Protein AF-A0AAD3MFK4-F1 (afdb_monomer_lite)

Sequence (681 aa):
MSQNTVILKETELNNNRMPFECQEAEPSFSSGPKTNPPGQRTYTLITESLTWKDAQTYCRTYYQDLAMIENAKENGEMMSVKSSHVVWIGLYREPWMWSDKSSSSFKNWLGGQPNHYLGQNCVAENSAHYWADVTCDDEHSFWCHGGLGVTSFAYLPTRRYHFIDTSMNFTEAQSYCREKFTDLATIRSMEDISMLNRPAENTAVAWIGLSDDPKSWKTALGHDANSWRWSIMFDYMEFQSFGPGEIMDFYSSSSPVCVFQEQDQDLSDFFPELIESDWQEHRCSQSVGSQSSSSSSSSDDLFTSPPSPPPPPRTYKPCFVCQDKSSGYHYGVSACEGCKGFFRRSVQKNMVYTCHRDRNCIINKITRNRCQYCRLQRCFAVGMSKESVRNDRNRRKGKKEAVKMTIMETYELTAELGLIVEKICRAHRETFPSLCQLGKYTTNSSSDHRIQLDLGLWDKFSELATKCIIKVVEFAKRVPGFTGLTIADQITLLKAACLDILILRICTRYTPDQDTMTFSDGLTLTRTQIHNAGFGPLTDQVFTFAGQLLPLEMDDTESGLLSAICLVSGDRQDLEEPSKVEVLQEPLLEALKIYSRKRRPSMPLMFPKALMKITDLRSISAKGAERVVSLKMEIPGSMPPLIEEMLEDLQNLEKHQKKRSEDSQAEQNASQHTHTSGFLL

Foldseek 3Di:
DDADQDDDDPVCQAPFWFWFKFKAWDDDDDDYWDFDDDDDKDKDWFQWWDQLVVQQVVLVVAFPGFADCQDPVSLVVVLVPFDQAWEFGQWWAPVTAGVVRHDHPDAQADVPPDPCPPNQTGWTAGRNRHIYGDHSLGTGTTMHIGHGGTDDDTDDIDMAMDIGGGIGGQVVNQVVSVVPHPGFAPDDDVSSVVRHDDDPPDNIHYDGQKDFDPPPPDDDPDGDDDTIDGNPPPDDDDDDDDYDDDDDDDDDDDDDDDDDDDDDDDDDDDDDDDDDDDDDDDDDDDDDDDDDDDDDDDDDDDDDDDDDDDDDDDQFDAAQLARHRFPQAAQRGGHHPVLNVLQLVCLVVVDDFDDPDPLCQDHHPPCPVVGSSNSNVSCVVRPRHSVSNDDDPDDDDDDDDDDPDPPLTPLDQPPVLVVQLVLLLVLLCVLAPALVVAPADEDPPQAPAADQADVVLQVVVLVLLLSSLVSLLSSQVSRPCSVVFDPQLNQQLQLQQVQLLVLLRQLSQADVVQCWTAGRNNYIGHLRSVCRNQCPPLSVLSSVLSVLCVVLPDDSSLSSLLSVLSSLALPGPPGPCSVVSVVSNVSSLVSSLSVSCVVCVVCSCSSVSSVVSSVSSSVSLVVVLVSLVVVCVVDPDHRDVSCCSRRNDPVVVVVVVVVVVVVVVVVVVVVVVVVVPPPDD

InterPro domains:
  IPR000536 Nuclear hormone receptor, ligand-binding domain [PF00104] (459-632)
  IPR000536 Nuclear hormone receptor, ligand-binding domain [PS51843] (416-650)
  IPR000536 Nuclear hormone receptor, ligand-binding domain [SM00430] (463-621)
  IPR001304 C-type lectin-like [PF00059] (49-145)
  IPR001304 C-type lectin-like [PF00059] (167-226)
  IPR001304 C-type lectin-like [PS50041] (38-145)
  IPR001304 C-type lectin-like [PS50041] (156-286)
  IPR001304 C-type lectin-like [SM00034] (29-145)
  IPR001304 C-type lectin-like [SM00034] (149-293)
  IPR001628 Zinc finger, nuclear hormone receptor-type [PF00105] (318-386)
  IPR001628 Zinc finger, nuclear hormone receptor-type [PR00047] (319-335)
  IPR001628 Zinc finger, nuclear hormone receptor-type [PR00047] (335-350)
  IPR001628 Zinc finger, nuclear hormone receptor-type [PR00047] (368-376)
  IPR001628 Zinc finger, nuclear hormone receptor-type [PR00047] (376-384)
  IPR001628 Zinc finger, nuclear hormone receptor-type [PS00031] (319-345)
  IPR001628 Zinc finger, nuclear hormone receptor-type [PS51030] (316-391)
  IPR001628 Zinc finger, nuclear hormone receptor-type [SM00399] (316-387)
  IPR001723 Nuclear hormone receptor [PR00398] (380-390)
  IPR001723 Nuclear hormone receptor [PR00398] (464-485)
  IPR001723 Nuclear hormone receptor [PR00398] (485-501)

Structure (mmCIF, N/CA/C/O backbone):
data_AF-A0AAD3MFK4-F1
#
_entry.id   AF-A0AAD3MFK4-F1
#
loop_
_atom_site.group_PDB
_atom_site.id
_atom_site.type_symbol
_atom_site.label_atom_id
_atom_site.label_alt_id
_atom_site.label_comp_id
_atom_site.label_asym_id
_atom_site.label_entity_id
_atom_site.label_seq_id
_atom_site.pdbx_PDB_ins_code
_atom_site.Cartn_x
_atom_site.Cartn_y
_atom_site.Cartn_z
_atom_site.occupancy
_atom_site.B_iso_or_equiv
_atom_site.auth_seq_id
_atom_site.auth_comp_id
_atom_site.auth_asym_id
_atom_site.auth_atom_id
_atom_site.pdbx_PDB_model_num
ATOM 1 N N . MET A 1 1 ? -46.171 2.171 28.520 1.00 23.14 1 MET A N 1
ATOM 2 C CA . MET A 1 1 ? -47.352 1.286 28.369 1.00 23.14 1 MET A CA 1
ATOM 3 C C . MET A 1 1 ? -47.269 0.616 27.010 1.00 23.14 1 MET A C 1
ATOM 5 O O . MET A 1 1 ? -46.597 1.153 26.142 1.00 23.14 1 MET A O 1
ATOM 9 N N . SER A 1 2 ? -47.912 -0.534 26.829 1.00 33.19 2 SER A N 1
ATOM 10 C CA . SER A 1 2 ? -48.018 -1.205 25.530 1.00 33.19 2 SER A CA 1
ATOM 11 C C . SER A 1 2 ? -48.962 -0.451 24.588 1.00 33.19 2 SER A C 1
ATOM 13 O O . SER A 1 2 ? -50.108 -0.201 24.959 1.00 33.19 2 SER A O 1
ATOM 15 N N . GLN A 1 3 ? -48.525 -0.186 23.359 1.00 30.47 3 GLN A N 1
ATOM 16 C CA . GLN A 1 3 ? -49.422 -0.110 22.206 1.00 30.47 3 GLN A CA 1
ATOM 17 C C . GLN A 1 3 ? -48.910 -1.073 21.133 1.00 30.47 3 GLN A C 1
ATOM 19 O O . GLN A 1 3 ? -47.707 -1.191 20.909 1.00 30.47 3 GLN A O 1
ATOM 24 N N . ASN A 1 4 ? -49.831 -1.840 20.557 1.00 35.25 4 ASN A N 1
ATOM 25 C CA . ASN A 1 4 ? -49.504 -3.071 19.847 1.00 35.25 4 ASN A CA 1
ATOM 26 C C . ASN A 1 4 ? -49.146 -2.793 18.382 1.00 35.25 4 ASN A C 1
ATOM 28 O O . ASN A 1 4 ? -49.992 -2.323 17.619 1.00 35.25 4 ASN A O 1
ATOM 32 N N . THR A 1 5 ? -47.946 -3.190 17.961 1.00 31.86 5 THR A N 1
ATOM 33 C CA . THR A 1 5 ? -47.636 -3.414 16.543 1.00 31.86 5 THR A CA 1
ATOM 34 C C . THR A 1 5 ? -47.893 -4.887 16.239 1.00 31.86 5 THR A C 1
ATOM 36 O O . THR A 1 5 ? -47.079 -5.744 16.571 1.00 31.86 5 THR A O 1
ATOM 39 N N . VAL A 1 6 ? -49.051 -5.198 15.652 1.00 38.94 6 VAL A N 1
ATOM 40 C CA . VAL A 1 6 ? -49.402 -6.568 15.244 1.00 38.94 6 VAL A CA 1
ATOM 41 C C . VAL A 1 6 ? -48.981 -6.767 13.792 1.00 38.94 6 VAL A C 1
ATOM 43 O O . VAL A 1 6 ? -49.578 -6.188 12.889 1.00 38.94 6 VAL A O 1
ATOM 46 N N . ILE A 1 7 ? -47.954 -7.587 13.566 1.00 40.22 7 ILE A N 1
ATOM 47 C CA . ILE A 1 7 ? -47.486 -7.948 12.223 1.00 40.22 7 ILE A CA 1
ATOM 48 C C . ILE A 1 7 ? -48.314 -9.144 11.731 1.00 40.22 7 ILE A C 1
ATOM 50 O O . ILE A 1 7 ? -48.227 -10.238 12.290 1.00 40.22 7 ILE A O 1
ATOM 54 N N . LEU A 1 8 ? -49.136 -8.929 10.702 1.00 40.50 8 LEU A N 1
ATOM 55 C CA . LEU A 1 8 ? -49.957 -9.968 10.068 1.00 40.50 8 LEU A CA 1
ATOM 56 C C . LEU A 1 8 ? -49.217 -10.612 8.886 1.00 40.50 8 LEU A C 1
ATOM 58 O O . LEU A 1 8 ? -48.401 -9.970 8.227 1.00 40.50 8 LEU A O 1
ATOM 62 N N . LYS A 1 9 ? -49.513 -11.886 8.598 1.00 37.59 9 LYS A N 1
ATOM 63 C CA . LYS A 1 9 ? -48.903 -12.622 7.476 1.00 37.59 9 LYS A CA 1
ATOM 64 C C . LYS A 1 9 ? -49.547 -12.257 6.136 1.00 37.59 9 LYS A C 1
ATOM 66 O O . LYS A 1 9 ? -50.731 -11.932 6.070 1.00 37.59 9 LYS A O 1
ATOM 71 N N . GLU A 1 10 ? -48.775 -12.382 5.054 1.00 39.81 10 GLU A N 1
ATOM 72 C CA . GLU A 1 10 ? -49.150 -11.923 3.704 1.00 39.81 10 GLU A CA 1
ATOM 73 C C . GLU A 1 10 ? -50.480 -12.504 3.178 1.00 39.81 10 GLU A C 1
ATOM 75 O O . GLU A 1 10 ? -51.207 -11.844 2.438 1.00 39.81 10 GLU A O 1
ATOM 80 N N . THR A 1 11 ? -50.880 -13.691 3.643 1.00 42.28 11 THR A N 1
ATOM 81 C CA . THR A 1 11 ? -52.169 -14.322 3.305 1.00 42.28 11 THR A CA 1
ATOM 82 C C . THR A 1 11 ? -53.414 -13.547 3.761 1.00 42.28 11 THR A C 1
ATOM 84 O O . THR A 1 11 ? -54.504 -13.844 3.280 1.00 42.28 11 THR A O 1
ATOM 87 N N . GLU A 1 12 ? -53.285 -12.560 4.655 1.00 45.75 12 GLU A N 1
ATOM 88 C CA . GLU A 1 12 ? -54.393 -11.708 5.132 1.00 45.75 12 GLU A CA 1
ATOM 89 C C . GLU A 1 12 ? -54.305 -10.249 4.631 1.00 45.75 12 GLU A C 1
ATOM 91 O O . GLU A 1 12 ? -55.251 -9.467 4.766 1.00 45.75 12 GLU A O 1
ATOM 96 N N . LEU A 1 13 ? -53.176 -9.873 4.022 1.00 47.91 13 LEU A N 1
ATOM 97 C CA . LEU A 1 13 ? -52.743 -8.480 3.846 1.00 47.91 13 LEU A CA 1
ATOM 98 C C . LEU A 1 13 ? -53.543 -7.676 2.799 1.00 47.91 13 LEU A C 1
ATOM 100 O O . LEU A 1 13 ? -53.590 -6.450 2.875 1.00 47.91 13 LEU A O 1
ATOM 104 N N . ASN A 1 14 ? -54.217 -8.349 1.859 1.00 48.69 14 ASN A N 1
ATOM 105 C CA . ASN A 1 14 ? -54.972 -7.693 0.778 1.00 48.69 14 ASN A CA 1
ATOM 106 C C . ASN A 1 14 ? -56.435 -7.344 1.121 1.00 48.69 14 ASN A C 1
ATOM 108 O O . ASN A 1 14 ? -57.016 -6.490 0.454 1.00 48.69 14 ASN A O 1
ATOM 112 N N . ASN A 1 15 ? -57.038 -7.975 2.139 1.00 51.22 15 ASN A N 1
ATOM 113 C CA . ASN A 1 15 ? -58.438 -7.719 2.527 1.00 51.22 15 ASN A CA 1
ATOM 114 C C . ASN A 1 15 ? -58.577 -6.860 3.792 1.00 51.22 15 ASN A C 1
ATOM 116 O O . ASN A 1 15 ? -59.598 -6.191 3.960 1.00 51.22 15 ASN A O 1
ATOM 120 N N . ASN A 1 16 ? -57.574 -6.851 4.673 1.00 58.44 16 ASN A N 1
ATOM 121 C CA . ASN A 1 16 ? -57.611 -6.031 5.879 1.00 58.44 16 ASN A CA 1
ATOM 122 C C . ASN A 1 16 ? -57.301 -4.564 5.547 1.00 58.44 16 ASN A C 1
ATOM 124 O O . ASN A 1 16 ? -56.235 -4.236 5.028 1.00 58.44 16 ASN A O 1
ATOM 128 N N . ARG A 1 17 ? -58.241 -3.672 5.878 1.00 75.44 17 ARG A N 1
ATOM 129 C CA . ARG A 1 17 ? -58.050 -2.218 5.851 1.00 75.44 17 ARG A CA 1
ATOM 130 C C . ARG A 1 17 ? -57.868 -1.703 7.278 1.00 75.44 17 ARG A C 1
ATOM 132 O O . ARG A 1 17 ? -58.636 -2.086 8.160 1.00 75.44 17 ARG A O 1
ATOM 139 N N . MET A 1 18 ? -56.864 -0.856 7.496 1.00 72.19 18 MET A N 1
ATOM 140 C CA . MET A 1 18 ? -56.546 -0.245 8.794 1.00 72.19 18 MET A CA 1
ATOM 141 C C . MET A 1 18 ? -55.796 1.095 8.609 1.00 72.19 18 MET A C 1
ATOM 143 O O . MET A 1 18 ? -55.347 1.370 7.492 1.00 72.19 18 MET A O 1
ATOM 147 N N . PRO A 1 19 ? -55.705 1.963 9.639 1.00 77.50 19 PRO A N 1
ATOM 148 C CA . PRO A 1 19 ? -54.880 3.181 9.600 1.00 77.50 19 PRO A CA 1
ATOM 149 C C . PRO A 1 19 ? -53.375 2.884 9.440 1.00 77.50 19 PRO A C 1
ATOM 151 O O . PRO A 1 19 ? -52.966 1.725 9.372 1.00 77.50 19 PRO A O 1
ATOM 154 N N . PHE A 1 20 ? -52.527 3.912 9.332 1.00 80.44 20 PHE A N 1
ATOM 155 C CA . PHE A 1 20 ? -51.097 3.730 9.019 1.00 80.44 20 PHE A CA 1
ATOM 156 C C . PHE A 1 20 ? -50.189 4.890 9.465 1.00 80.44 20 PHE A C 1
ATOM 158 O O . PHE A 1 20 ? -50.671 5.968 9.804 1.00 80.44 20 PHE A O 1
ATOM 165 N N . GLU A 1 21 ? -48.873 4.651 9.482 1.00 80.19 21 GLU A N 1
ATOM 166 C CA . GLU A 1 21 ? -47.834 5.566 9.992 1.00 80.19 21 GLU A CA 1
ATOM 167 C C . GLU A 1 21 ? -46.815 5.946 8.905 1.00 80.19 21 GLU A C 1
ATOM 169 O O . GLU A 1 21 ? -46.182 5.062 8.324 1.00 80.19 21 GLU A O 1
ATOM 174 N N . CYS A 1 22 ? -46.574 7.240 8.679 1.00 80.31 22 CYS A N 1
ATOM 175 C CA . CYS A 1 22 ? -45.560 7.739 7.731 1.00 80.31 22 CYS A CA 1
ATOM 176 C C . CYS A 1 22 ? -44.367 8.418 8.444 1.00 80.31 22 CYS A C 1
ATOM 178 O O . CYS A 1 22 ? -44.513 8.857 9.585 1.00 80.31 22 CYS A O 1
ATOM 180 N N . GLN A 1 23 ? -43.203 8.540 7.780 1.00 80.19 23 GLN A N 1
ATOM 181 C CA . GLN A 1 23 ? -41.971 9.136 8.351 1.00 80.19 23 GLN A CA 1
ATOM 182 C C . GLN A 1 23 ? -41.375 10.328 7.571 1.00 80.19 23 GLN A C 1
ATOM 184 O O . GLN A 1 23 ? -41.456 10.404 6.342 1.00 80.19 23 GLN A O 1
ATOM 189 N N . GLU A 1 24 ? -40.684 11.210 8.294 1.00 70.62 24 GLU A N 1
ATOM 190 C CA . GLU A 1 24 ? -40.036 12.451 7.839 1.00 70.62 24 GLU A CA 1
ATOM 191 C C . GLU A 1 24 ? -38.641 12.621 8.500 1.00 70.62 24 GLU A C 1
ATOM 193 O O . GLU A 1 24 ? -38.388 12.084 9.585 1.00 70.62 24 GLU A O 1
ATOM 198 N N . ALA A 1 25 ? -37.715 13.341 7.848 1.00 52.25 25 ALA A N 1
ATOM 199 C CA . ALA A 1 25 ? -36.315 13.505 8.272 1.00 52.25 25 ALA A CA 1
ATOM 200 C C . ALA A 1 25 ? -35.884 14.988 8.326 1.00 52.25 25 ALA A C 1
ATOM 202 O O . ALA A 1 25 ? -36.194 15.750 7.415 1.00 52.25 25 ALA A O 1
ATOM 203 N N . GLU A 1 26 ? -35.160 15.381 9.384 1.00 51.75 26 GLU A N 1
ATOM 204 C CA . GLU A 1 26 ? -34.994 16.780 9.843 1.00 51.75 26 GLU A CA 1
ATOM 205 C C . GLU A 1 26 ? -33.526 17.106 10.295 1.00 51.75 26 GLU A C 1
ATOM 207 O O . GLU A 1 26 ? -32.680 16.205 10.279 1.00 51.75 26 GLU A O 1
ATOM 212 N N . PRO A 1 27 ? -33.147 18.376 10.614 1.00 43.31 27 PRO A N 1
ATOM 213 C CA . PRO A 1 27 ? -31.819 18.919 10.268 1.00 43.31 27 PRO A CA 1
ATOM 214 C C . PRO A 1 27 ? -30.806 19.129 11.433 1.00 43.31 27 PRO A C 1
ATOM 216 O O . PRO A 1 27 ? -31.009 18.730 12.574 1.00 43.31 27 PRO A O 1
ATOM 219 N N . SER A 1 28 ? -29.656 19.745 11.116 1.00 38.28 28 SER A N 1
ATOM 220 C CA . SER A 1 28 ? -28.358 19.704 11.836 1.00 38.28 28 SER A CA 1
ATOM 221 C C . SER A 1 28 ? -28.022 20.852 12.826 1.00 38.28 28 SER A C 1
ATOM 223 O O . SER A 1 28 ? -28.236 21.996 12.431 1.00 38.28 28 SER A O 1
ATOM 225 N N . PHE A 1 29 ? -27.355 20.577 13.986 1.00 29.02 29 PHE A N 1
ATOM 226 C CA . PHE A 1 29 ? -26.031 21.140 14.458 1.00 29.02 29 PHE A CA 1
ATOM 227 C C . PHE A 1 29 ? -25.648 21.003 15.988 1.00 29.02 29 PHE A C 1
ATOM 229 O O . PHE A 1 29 ? -26.456 21.289 16.864 1.00 29.02 29 PHE A O 1
ATOM 236 N N . SER A 1 30 ? -24.333 20.810 16.284 1.00 32.38 30 SER A N 1
ATOM 237 C CA . SER A 1 30 ? -23.463 21.449 17.349 1.00 32.38 30 SER A CA 1
ATOM 238 C C . SER A 1 30 ? -23.185 20.900 18.807 1.00 32.38 30 SER A C 1
ATOM 240 O O . SER A 1 30 ? -24.092 20.497 19.529 1.00 32.38 30 SER A O 1
ATOM 242 N N . SER A 1 31 ? -21.911 21.066 19.283 1.00 28.61 31 SER A N 1
ATOM 243 C CA . SER A 1 31 ? -21.302 21.069 20.682 1.00 28.61 31 SER A CA 1
ATOM 244 C C . SER A 1 31 ? -20.921 19.737 21.443 1.00 28.61 31 SER A C 1
ATOM 246 O O . SER A 1 31 ? -21.137 18.682 20.887 1.00 28.61 31 SER A O 1
ATOM 248 N N . GLY A 1 32 ? -20.280 19.723 22.649 1.00 35.66 32 GLY A N 1
ATOM 249 C CA . GLY A 1 32 ? -19.799 18.502 23.417 1.00 35.66 32 GLY A CA 1
ATOM 250 C C . GLY A 1 32 ? -19.181 18.808 24.827 1.00 35.66 32 GLY A C 1
ATOM 251 O O . GLY A 1 32 ? -19.167 20.003 25.141 1.00 35.66 32 GLY A O 1
ATOM 252 N N . PRO A 1 33 ? -18.518 17.905 25.634 1.00 46.62 33 PRO A N 1
ATOM 253 C CA . PRO A 1 33 ? -18.545 16.416 25.859 1.00 46.62 33 PRO A CA 1
ATOM 254 C C . PRO A 1 33 ? -18.381 15.950 27.383 1.00 46.62 33 PRO A C 1
ATOM 256 O O . PRO A 1 33 ? -18.456 16.809 28.259 1.00 46.62 33 PRO A O 1
ATOM 259 N N . LYS A 1 34 ? -18.106 14.644 27.731 1.00 30.00 34 LYS A N 1
ATOM 260 C CA . LYS A 1 34 ? -17.263 14.051 28.877 1.00 30.00 34 LYS A CA 1
ATOM 261 C C . LYS A 1 34 ? -17.449 12.506 29.099 1.00 30.00 34 LYS A C 1
ATOM 263 O O . LYS A 1 34 ? -18.469 11.989 28.667 1.00 30.00 34 LYS A O 1
ATOM 268 N N . THR A 1 35 ? -16.556 11.817 29.852 1.00 33.56 35 THR A N 1
ATOM 269 C CA . THR A 1 35 ? -16.518 10.348 30.194 1.00 33.56 35 THR A CA 1
ATOM 270 C C . THR A 1 35 ? -16.673 9.979 31.705 1.00 33.56 35 THR A C 1
ATOM 272 O O . THR A 1 35 ? -16.791 10.869 32.544 1.00 33.56 35 THR A O 1
ATOM 275 N N . ASN A 1 36 ? -16.670 8.669 32.055 1.00 31.77 36 ASN A N 1
ATOM 276 C CA . ASN A 1 36 ? -16.874 8.068 33.405 1.00 31.77 36 ASN A CA 1
ATOM 277 C C . ASN A 1 36 ? -15.717 7.099 33.845 1.00 31.77 36 ASN A C 1
ATOM 279 O O . ASN A 1 36 ? -14.881 6.770 33.003 1.00 31.77 36 ASN A O 1
ATOM 283 N N . PRO A 1 37 ? -15.625 6.656 35.129 1.00 33.31 37 PRO A N 1
ATOM 284 C CA . PRO A 1 37 ? -14.447 5.967 35.712 1.00 33.31 37 PRO A CA 1
ATOM 285 C C . PRO A 1 37 ? -14.361 4.429 35.491 1.00 33.31 37 PRO A C 1
ATOM 287 O O . PRO A 1 37 ? -15.356 3.805 35.125 1.00 33.31 37 PRO A O 1
ATOM 290 N N . PRO A 1 38 ? -13.186 3.793 35.727 1.00 35.69 38 PRO A N 1
ATOM 291 C CA . PRO A 1 38 ? -12.920 2.399 35.348 1.00 35.69 38 PRO A CA 1
ATOM 292 C C . PRO A 1 38 ? -13.369 1.347 36.380 1.00 35.69 38 PRO A C 1
ATOM 294 O O . PRO A 1 38 ? -13.310 1.573 37.586 1.00 35.69 38 PRO A O 1
ATOM 297 N N . GLY A 1 39 ? -13.711 0.147 35.890 1.00 46.56 39 GLY A N 1
ATOM 298 C CA . GLY A 1 39 ? -13.887 -1.069 36.703 1.00 46.56 39 GLY A CA 1
ATOM 299 C C . GLY A 1 39 ? -15.308 -1.638 36.780 1.00 46.56 39 GLY A C 1
ATOM 300 O O . GLY A 1 39 ? -15.474 -2.741 37.289 1.00 46.56 39 GLY A O 1
ATOM 301 N N . GLN A 1 40 ? -16.323 -0.943 36.256 1.00 52.44 40 GLN A N 1
ATOM 302 C CA . GLN A 1 40 ? -17.695 -1.459 36.158 1.00 52.44 40 GLN A CA 1
ATOM 303 C C . GLN A 1 40 ? -18.087 -1.641 34.686 1.00 52.44 40 GLN A C 1
ATOM 305 O O . GLN A 1 40 ? -18.144 -0.668 33.933 1.00 52.44 40 GLN A O 1
ATOM 310 N N . ARG A 1 41 ? -18.363 -2.883 34.267 1.00 65.94 41 ARG A N 1
ATOM 311 C CA . ARG A 1 41 ? -18.962 -3.164 32.954 1.00 65.94 41 ARG A CA 1
ATOM 312 C C . ARG A 1 41 ? -20.423 -2.718 32.974 1.00 65.94 41 ARG A C 1
ATOM 314 O O . ARG A 1 41 ? -21.200 -3.175 33.805 1.00 65.94 41 ARG A O 1
ATOM 321 N N . THR A 1 42 ? -20.806 -1.840 32.053 1.00 69.69 42 THR A N 1
ATOM 322 C CA . THR A 1 42 ? -22.209 -1.470 31.836 1.00 69.69 42 THR A CA 1
ATOM 323 C C . THR A 1 42 ? -22.846 -2.446 30.856 1.00 69.69 42 THR A C 1
ATOM 325 O O . THR A 1 42 ? -22.483 -2.450 29.677 1.00 69.69 42 THR A O 1
ATOM 328 N N . TYR A 1 43 ? -23.781 -3.259 31.339 1.00 72.31 43 TYR A N 1
ATOM 329 C CA . TYR A 1 43 ? -24.549 -4.199 30.527 1.00 72.31 43 TYR A CA 1
ATOM 330 C C . TYR A 1 43 ? -25.781 -3.520 29.920 1.00 72.31 43 TYR A C 1
ATOM 332 O O . TYR A 1 43 ? -26.527 -2.841 30.624 1.00 72.31 43 TYR A O 1
ATOM 340 N N . THR A 1 44 ? -25.992 -3.700 28.616 1.00 76.88 44 THR A N 1
ATOM 341 C CA . THR A 1 44 ? -27.142 -3.165 27.870 1.00 76.88 44 THR A CA 1
ATOM 342 C C . THR A 1 44 ? -27.846 -4.312 27.156 1.00 76.88 44 THR A C 1
ATOM 344 O O . THR A 1 44 ? -27.220 -5.014 26.362 1.00 76.88 44 THR A O 1
ATOM 347 N N . LEU A 1 45 ? -29.132 -4.521 27.448 1.00 72.06 45 LEU A N 1
ATOM 348 C CA . LEU A 1 45 ? -29.935 -5.545 26.785 1.00 72.06 45 LEU A CA 1
ATOM 349 C C . LEU A 1 45 ? -30.387 -5.020 25.426 1.00 72.06 45 LEU A C 1
ATOM 351 O O . LEU A 1 45 ? -31.237 -4.130 25.352 1.00 72.06 45 LEU A O 1
ATOM 355 N N . ILE A 1 46 ? -29.840 -5.590 24.360 1.00 77.06 46 ILE A N 1
ATOM 356 C CA . ILE A 1 46 ? -30.327 -5.375 23.006 1.00 77.06 46 ILE A CA 1
ATOM 357 C C . ILE A 1 46 ? -31.460 -6.370 22.790 1.00 77.06 46 ILE A C 1
ATOM 359 O O . ILE A 1 46 ? -31.280 -7.584 22.848 1.00 77.06 46 ILE A O 1
ATOM 363 N N . THR A 1 47 ? -32.671 -5.850 22.622 1.00 71.56 47 THR A N 1
ATOM 364 C CA . THR A 1 47 ? -33.870 -6.690 22.501 1.00 71.56 47 THR A CA 1
ATOM 365 C C . THR A 1 47 ? -34.084 -7.233 21.087 1.00 71.56 47 THR A C 1
ATOM 367 O O . THR A 1 47 ? -34.925 -8.112 20.912 1.00 71.56 47 THR A O 1
ATOM 370 N N . GLU A 1 48 ? -33.295 -6.782 20.105 1.00 71.69 48 GLU A N 1
ATOM 371 C CA . GLU A 1 48 ? -33.233 -7.372 18.763 1.00 71.69 48 GLU A CA 1
ATOM 372 C C . GLU A 1 48 ? -32.896 -8.866 18.849 1.00 71.69 48 GLU A C 1
ATOM 374 O O . GLU A 1 48 ? -31.898 -9.237 19.457 1.00 71.69 48 GLU A O 1
ATOM 379 N N . SER A 1 49 ? -33.721 -9.725 18.248 1.00 66.25 49 SER A N 1
ATOM 380 C CA . SER A 1 49 ? -33.426 -11.158 18.162 1.00 66.25 49 SER A CA 1
ATOM 381 C C . SER A 1 49 ? -32.475 -11.402 16.994 1.00 66.25 49 SER A C 1
ATOM 383 O O . SER A 1 49 ? -32.855 -11.172 15.850 1.00 66.25 49 SER A O 1
ATOM 385 N N . LEU A 1 50 ? -31.254 -11.855 17.279 1.00 67.94 50 LEU A N 1
ATOM 386 C CA . LEU A 1 50 ? -30.227 -12.178 16.281 1.00 67.94 50 LEU A CA 1
ATOM 387 C C . LEU A 1 50 ? -29.625 -13.561 16.565 1.00 67.94 50 LEU A C 1
ATOM 389 O O . LEU A 1 50 ? -29.713 -14.058 17.692 1.00 67.94 50 LEU A O 1
ATOM 393 N N . THR A 1 51 ? -28.983 -14.172 15.562 1.00 80.75 51 THR A N 1
ATOM 394 C CA . THR A 1 51 ? -28.108 -15.339 15.789 1.00 80.75 51 THR A CA 1
ATOM 395 C C . THR A 1 51 ? -27.003 -14.954 16.774 1.00 80.75 51 THR A C 1
ATOM 397 O O . THR A 1 51 ? -26.626 -13.781 16.857 1.00 80.75 51 THR A O 1
ATOM 400 N N . TRP A 1 52 ? -26.415 -15.910 17.497 1.00 80.50 52 TRP A N 1
ATOM 401 C CA . TRP A 1 52 ? -25.358 -15.596 18.474 1.00 80.50 52 TRP A CA 1
ATOM 402 C C . TRP A 1 52 ? -24.177 -14.827 17.844 1.00 80.50 52 TRP A C 1
ATOM 404 O O . TRP A 1 52 ? -23.565 -13.951 18.457 1.00 80.50 52 TRP A O 1
ATOM 414 N N . LYS A 1 53 ? -23.876 -15.124 16.577 1.00 75.62 53 LYS A N 1
ATOM 415 C CA . LYS A 1 53 ? -22.787 -14.521 15.801 1.00 75.62 53 LYS A CA 1
ATOM 416 C C . LYS A 1 53 ? -23.122 -13.111 15.301 1.00 75.62 53 LYS A C 1
ATOM 418 O O . LYS A 1 53 ? -22.253 -12.234 15.319 1.00 75.62 53 LYS A O 1
ATOM 423 N N . ASP A 1 54 ? -24.361 -12.872 14.883 1.00 69.06 54 ASP A N 1
ATOM 424 C CA . ASP A 1 54 ? -24.802 -11.541 14.457 1.00 69.06 54 ASP A CA 1
ATOM 425 C C . ASP A 1 54 ? -24.994 -10.626 15.676 1.00 69.06 54 ASP A C 1
ATOM 427 O O . ASP A 1 54 ? -24.566 -9.474 15.647 1.00 69.06 54 ASP A O 1
ATOM 431 N N . ALA A 1 55 ? -25.477 -11.172 16.797 1.00 64.94 55 ALA A N 1
ATOM 432 C CA . ALA A 1 55 ? -25.480 -10.533 18.111 1.00 64.94 55 ALA A CA 1
ATOM 433 C C . ALA A 1 55 ? -24.064 -10.122 18.565 1.00 64.94 55 ALA A C 1
ATOM 435 O O . ALA A 1 55 ? -23.844 -8.980 18.977 1.00 64.94 55 ALA A O 1
ATOM 436 N N . GLN A 1 56 ? -23.066 -11.005 18.416 1.00 76.62 56 GLN A N 1
ATOM 437 C CA . GLN A 1 56 ? -21.657 -10.667 18.661 1.00 76.62 56 GLN A CA 1
ATOM 438 C C . GLN A 1 56 ? -21.172 -9.528 17.757 1.00 76.62 56 GLN A C 1
ATOM 440 O O . GLN A 1 56 ? -20.474 -8.619 18.213 1.00 76.62 56 GLN A O 1
ATOM 445 N N . THR A 1 57 ? -21.548 -9.562 16.480 1.00 67.62 57 THR A N 1
ATOM 446 C CA . THR A 1 57 ? -21.154 -8.545 15.501 1.00 67.62 57 THR A CA 1
ATOM 447 C C . THR A 1 57 ? -21.791 -7.191 15.827 1.00 67.62 57 THR A C 1
ATOM 449 O O . THR A 1 57 ? -21.093 -6.178 15.828 1.00 67.62 57 THR A O 1
ATOM 452 N N . TYR A 1 58 ? -23.071 -7.163 16.210 1.00 63.81 58 TYR A N 1
ATOM 453 C CA . TYR A 1 58 ? -23.764 -5.966 16.692 1.00 63.81 58 TYR A CA 1
ATOM 454 C C . TYR A 1 58 ? -23.088 -5.402 17.949 1.00 63.81 58 TYR A C 1
ATOM 456 O O . TYR A 1 58 ? -22.741 -4.219 17.984 1.00 63.81 58 TYR A O 1
ATOM 464 N N . CYS A 1 59 ? -22.827 -6.233 18.967 1.00 69.12 59 CYS A N 1
ATOM 465 C CA . CYS A 1 59 ? -22.173 -5.763 20.189 1.00 69.12 59 CYS A CA 1
ATOM 466 C C . CYS A 1 59 ? -20.775 -5.196 19.929 1.00 69.12 59 CYS A C 1
ATOM 468 O O . CYS A 1 59 ? -20.431 -4.177 20.511 1.00 69.12 59 CYS A O 1
ATOM 470 N N . ARG A 1 60 ? -19.984 -5.785 19.026 1.00 69.94 60 ARG A N 1
ATOM 471 C CA . ARG A 1 60 ? -18.668 -5.237 18.645 1.00 69.94 60 ARG A CA 1
ATOM 472 C C . ARG A 1 60 ? -18.743 -3.992 17.753 1.00 69.94 60 ARG A C 1
ATOM 474 O O . ARG A 1 60 ? -17.747 -3.291 17.618 1.00 69.94 60 ARG A O 1
ATOM 481 N N . THR A 1 61 ? -19.900 -3.715 17.148 1.00 54.34 61 THR A N 1
ATOM 482 C CA . THR A 1 61 ? -20.127 -2.534 16.295 1.00 54.34 61 THR A CA 1
ATOM 483 C C . THR A 1 61 ? -20.586 -1.317 17.103 1.00 54.34 61 THR A C 1
ATOM 485 O O . THR A 1 61 ? -20.190 -0.194 16.794 1.00 54.34 61 THR A O 1
ATOM 488 N N . TYR A 1 62 ? -21.408 -1.524 18.138 1.00 54.47 62 TYR A N 1
ATOM 489 C CA . TYR A 1 62 ? -22.052 -0.440 18.901 1.00 54.47 62 TYR A CA 1
ATOM 490 C C . TYR A 1 62 ? -21.651 -0.368 20.388 1.00 54.47 62 TYR A C 1
ATOM 492 O O . TYR A 1 62 ? -21.894 0.647 21.041 1.00 54.47 62 TYR A O 1
ATOM 500 N N . TYR A 1 63 ? -21.029 -1.424 20.914 1.00 70.56 63 TYR A N 1
ATOM 501 C CA . TYR A 1 63 ? -20.615 -1.605 22.310 1.00 70.56 63 TYR A CA 1
ATOM 502 C C . TYR A 1 63 ? -19.174 -2.168 22.336 1.00 70.56 63 TYR A C 1
ATOM 504 O O . TYR A 1 63 ? -18.390 -1.879 21.433 1.00 70.56 63 TYR A O 1
ATOM 512 N N . GLN A 1 64 ? -18.786 -2.933 23.363 1.00 71.56 64 GLN A N 1
ATOM 513 C CA . GLN A 1 64 ? -17.487 -3.616 23.414 1.00 71.56 64 GLN A CA 1
ATOM 514 C C . GLN A 1 64 ? -17.579 -5.073 22.923 1.00 71.56 64 GLN A C 1
ATOM 516 O O . GLN A 1 64 ? -16.851 -5.451 22.008 1.00 71.56 64 GLN A O 1
ATOM 521 N N . ASP A 1 65 ? -18.457 -5.891 23.516 1.00 73.44 65 ASP A N 1
ATOM 522 C CA . ASP A 1 65 ? -18.725 -7.281 23.100 1.00 73.44 65 ASP A CA 1
ATOM 523 C C . ASP A 1 65 ? -20.039 -7.810 23.719 1.00 73.44 65 ASP A C 1
ATOM 525 O O . ASP A 1 65 ? -20.681 -7.114 24.513 1.00 73.44 65 ASP A O 1
ATOM 529 N N . LEU A 1 66 ? -20.448 -9.038 23.374 1.00 77.38 66 LEU A N 1
ATOM 530 C CA . LEU A 1 66 ? -21.488 -9.786 24.093 1.00 77.38 66 LEU A CA 1
ATOM 531 C C . LEU A 1 66 ? -21.109 -9.975 25.568 1.00 77.38 66 LEU A C 1
ATOM 533 O O . LEU A 1 66 ? -19.955 -10.252 25.886 1.00 77.38 66 LEU A O 1
ATOM 537 N N . ALA A 1 67 ? -22.090 -9.873 26.463 1.00 81.56 67 ALA A N 1
ATOM 538 C CA . ALA A 1 67 ? -21.904 -9.828 27.909 1.00 81.56 67 ALA A CA 1
ATOM 539 C C . ALA A 1 67 ? -21.167 -11.044 28.487 1.00 81.56 67 ALA A C 1
ATOM 541 O O . ALA A 1 67 ? -21.532 -12.196 28.240 1.00 81.56 67 ALA A O 1
ATOM 542 N N . MET A 1 68 ? -20.166 -10.754 29.322 1.00 76.94 68 MET A N 1
ATOM 543 C CA . MET A 1 68 ? -19.291 -11.731 29.967 1.00 76.94 68 MET A CA 1
ATOM 544 C C . MET A 1 68 ? -19.523 -11.708 31.480 1.00 76.94 68 MET A C 1
ATOM 546 O O . MET A 1 68 ? -18.916 -10.923 32.207 1.00 76.94 68 MET A O 1
ATOM 550 N N . ILE A 1 69 ? -20.454 -12.541 31.948 1.00 73.00 69 ILE A N 1
ATOM 551 C CA . ILE A 1 69 ? -20.926 -12.552 33.338 1.00 73.00 69 ILE A CA 1
ATOM 552 C C . ILE A 1 69 ? -19.945 -13.339 34.217 1.00 73.00 69 ILE A C 1
ATOM 554 O O . ILE A 1 69 ? -20.120 -14.531 34.465 1.00 73.00 69 ILE A O 1
ATOM 558 N N . GLU A 1 70 ? -18.890 -12.687 34.697 1.00 67.31 70 GLU A N 1
ATOM 559 C CA . GLU A 1 70 ? -17.794 -13.379 35.395 1.00 67.31 70 GLU A CA 1
ATOM 560 C C . GLU A 1 70 ? -18.033 -13.600 36.899 1.00 67.31 70 GLU A C 1
ATOM 562 O O . GLU A 1 70 ? -17.246 -14.278 37.560 1.00 67.31 70 GLU A O 1
ATOM 567 N N . ASN A 1 71 ? -19.108 -13.050 37.472 1.00 66.88 71 ASN A N 1
ATOM 568 C CA . ASN A 1 71 ? -19.436 -13.225 38.888 1.00 66.88 71 ASN A CA 1
ATOM 569 C C . ASN A 1 71 ? -20.927 -13.009 39.207 1.00 66.88 71 ASN A C 1
ATOM 571 O O . ASN A 1 71 ? -21.681 -12.384 38.462 1.00 66.88 71 ASN A O 1
ATOM 575 N N . ALA A 1 72 ? -21.338 -13.483 40.387 1.00 66.50 72 ALA A N 1
ATOM 576 C CA . ALA A 1 72 ? -22.717 -13.396 40.865 1.00 66.50 72 ALA A CA 1
ATOM 577 C C . ALA A 1 72 ? -23.223 -11.961 41.127 1.00 66.50 72 ALA A C 1
ATOM 579 O O . ALA A 1 72 ? -24.435 -11.757 41.172 1.00 66.50 72 ALA A O 1
ATOM 580 N N . LYS A 1 73 ? -22.334 -10.967 41.294 1.00 69.50 73 LYS A N 1
ATOM 581 C CA . LYS A 1 73 ? -22.725 -9.557 41.462 1.00 69.50 73 LYS A CA 1
ATOM 582 C C . LYS A 1 73 ? -23.159 -8.960 40.124 1.00 69.50 73 LYS A C 1
ATOM 584 O O . LYS A 1 73 ? -24.219 -8.355 40.067 1.00 69.50 73 LYS A O 1
ATOM 589 N N . GLU A 1 74 ? -22.409 -9.205 39.053 1.00 70.12 74 GLU A N 1
ATOM 590 C CA . GLU A 1 74 ? -22.793 -8.818 37.688 1.00 70.12 74 GLU A CA 1
ATOM 591 C C . GLU A 1 74 ? -24.078 -9.528 37.241 1.00 70.12 74 GLU A C 1
ATOM 593 O O . GLU A 1 74 ? -25.002 -8.875 36.762 1.00 70.12 74 GLU A O 1
ATOM 598 N N . ASN A 1 75 ? -24.203 -10.831 37.526 1.00 68.56 75 ASN A N 1
ATOM 599 C CA . ASN A 1 75 ? -25.441 -11.589 37.303 1.00 68.56 75 ASN A CA 1
ATOM 600 C C . ASN A 1 75 ? -26.636 -10.956 38.056 1.00 68.56 75 ASN A C 1
ATOM 602 O O . ASN A 1 75 ? -27.730 -10.840 37.514 1.00 68.56 75 ASN A O 1
ATOM 606 N N . GLY A 1 76 ? -26.425 -10.497 39.297 1.00 66.19 76 GLY A N 1
ATOM 607 C CA . GLY A 1 76 ? -27.433 -9.795 40.102 1.00 66.19 76 GLY A CA 1
ATOM 608 C C . GLY A 1 76 ? -27.738 -8.359 39.649 1.00 66.19 76 GLY A C 1
ATOM 609 O O . GLY A 1 76 ? -28.867 -7.899 39.809 1.00 66.19 76 GLY A O 1
ATOM 610 N N . GLU A 1 77 ? -26.775 -7.654 39.051 1.00 65.88 77 GLU A N 1
ATOM 611 C CA . GLU A 1 77 ? -27.008 -6.359 38.396 1.00 65.88 77 GLU A CA 1
ATOM 612 C C . GLU A 1 77 ? -27.873 -6.545 37.138 1.00 65.88 77 GLU A C 1
ATOM 614 O O . GLU A 1 77 ? -28.824 -5.787 36.939 1.00 65.88 77 GLU A O 1
ATOM 619 N N . MET A 1 78 ? -27.652 -7.614 36.365 1.00 64.00 78 MET A N 1
ATOM 620 C CA . MET A 1 78 ? -28.498 -7.981 35.220 1.00 64.00 78 MET A CA 1
ATOM 621 C C . MET A 1 78 ? -29.914 -8.420 35.639 1.00 64.00 78 MET A C 1
ATOM 623 O O . MET A 1 78 ? -30.875 -7.994 35.005 1.00 64.00 78 MET A O 1
ATOM 627 N N . MET A 1 79 ? -30.085 -9.122 36.772 1.00 57.53 79 MET A N 1
ATOM 628 C CA . MET A 1 79 ? -31.412 -9.450 37.346 1.00 57.53 79 MET A CA 1
ATOM 629 C C . MET A 1 79 ? -32.307 -8.233 37.647 1.00 57.53 79 MET A C 1
ATOM 631 O O . MET A 1 79 ? -33.519 -8.393 37.833 1.00 57.53 79 MET A O 1
ATOM 635 N N . SER A 1 80 ? -31.750 -7.019 37.724 1.00 57.00 80 SER A N 1
ATOM 636 C CA . SER A 1 80 ? -32.554 -5.796 37.866 1.00 57.00 80 SER A CA 1
ATOM 637 C C . SER A 1 80 ? -33.352 -5.457 36.595 1.00 57.00 80 SER A C 1
ATOM 639 O O . SER A 1 80 ? -34.411 -4.830 36.679 1.00 57.00 80 SER A O 1
ATOM 641 N N . VAL A 1 81 ? -32.894 -5.934 35.433 1.00 57.25 81 VAL A N 1
ATOM 642 C CA . VAL A 1 81 ? -33.495 -5.738 34.110 1.00 57.25 81 VAL A CA 1
ATOM 643 C C . VAL A 1 81 ? -34.130 -7.053 33.663 1.00 57.25 81 VAL A C 1
ATOM 645 O O . VAL A 1 81 ? -33.511 -7.894 33.015 1.00 57.25 81 VAL A O 1
ATOM 648 N N . LYS A 1 82 ? -35.397 -7.248 34.030 1.00 53.19 82 LYS A N 1
ATOM 649 C CA . LYS A 1 82 ? -36.112 -8.500 33.755 1.00 53.19 82 LYS A CA 1
ATOM 650 C C . LYS A 1 82 ? -36.370 -8.703 32.262 1.00 53.19 82 LYS A C 1
ATOM 652 O O . LYS A 1 82 ? -37.315 -8.129 31.720 1.00 53.19 82 LYS A O 1
ATOM 657 N N . SER A 1 83 ? -35.602 -9.592 31.635 1.00 56.56 83 SER A N 1
ATOM 658 C CA . SER A 1 83 ? -36.016 -10.208 30.373 1.00 56.56 83 SER A CA 1
ATOM 659 C C . SER A 1 83 ? -37.227 -11.122 30.594 1.00 56.56 83 SER A C 1
ATOM 661 O O . SER A 1 83 ? -37.355 -11.782 31.626 1.00 56.56 83 SER A O 1
ATOM 663 N N . SER A 1 84 ? -38.119 -11.170 29.608 1.00 52.56 84 SER A N 1
ATOM 664 C CA . SER A 1 84 ? -39.250 -12.103 29.532 1.00 52.56 84 SER A CA 1
ATOM 665 C C . SER A 1 84 ? -38.971 -13.328 28.652 1.00 52.56 84 SER A C 1
ATOM 667 O O . SER A 1 84 ? -39.797 -14.236 28.604 1.00 52.56 84 SER A O 1
ATOM 669 N N . HIS A 1 85 ? -37.820 -13.362 27.976 1.00 59.81 85 HIS A N 1
ATOM 670 C CA . HIS A 1 85 ? -37.442 -14.375 26.991 1.00 59.81 85 HIS A CA 1
ATOM 671 C C . HIS A 1 85 ? -36.042 -14.932 27.283 1.00 59.81 85 HIS A C 1
ATOM 673 O O . HIS A 1 85 ? -35.376 -14.508 28.229 1.00 59.81 85 HIS A O 1
ATOM 679 N N . VAL A 1 86 ? -35.615 -15.907 26.481 1.00 70.06 86 VAL A N 1
ATOM 680 C CA . VAL A 1 86 ? -34.238 -16.417 26.478 1.00 70.06 86 VAL A CA 1
ATOM 681 C C . VAL A 1 86 ? -33.329 -15.397 25.771 1.00 70.06 86 VAL A C 1
ATOM 683 O O . VAL A 1 86 ? -33.762 -14.774 24.802 1.00 70.06 86 VAL A O 1
ATOM 686 N N . VAL A 1 87 ? -32.116 -15.172 26.290 1.00 79.88 87 VAL A N 1
ATOM 687 C CA . VAL A 1 87 ? -31.230 -14.058 25.905 1.00 79.88 87 VAL A CA 1
ATOM 688 C C . VAL A 1 87 ? -29.782 -14.519 25.733 1.00 79.88 87 VAL A C 1
ATOM 690 O O . VAL A 1 87 ? -29.203 -15.073 26.666 1.00 79.88 87 VAL A O 1
ATOM 693 N N . TRP A 1 88 ? -29.163 -14.254 24.583 1.00 84.62 88 TRP A N 1
ATOM 694 C CA . TRP A 1 88 ? -27.751 -14.545 24.338 1.00 84.62 88 TRP A CA 1
ATOM 695 C C . TRP A 1 88 ? -26.818 -13.801 25.299 1.00 84.62 88 TRP A C 1
ATOM 697 O O . TRP A 1 88 ? -26.931 -12.590 25.516 1.00 84.62 88 TRP A O 1
ATOM 707 N N . ILE A 1 89 ? -25.831 -14.543 25.801 1.00 80.81 89 ILE A N 1
ATOM 708 C CA . ILE A 1 89 ? -24.647 -14.031 26.495 1.00 80.81 89 ILE A CA 1
ATOM 709 C C . ILE A 1 89 ? -23.395 -14.459 25.719 1.00 80.81 89 ILE A C 1
ATOM 711 O O . ILE A 1 89 ? -23.457 -15.317 24.840 1.00 80.81 89 ILE A O 1
ATOM 715 N N . GLY A 1 90 ? -22.230 -13.895 26.034 1.00 79.75 90 GLY A N 1
ATOM 716 C CA . GLY A 1 90 ? -20.997 -14.147 25.281 1.00 79.75 90 GLY A CA 1
ATOM 717 C C . GLY A 1 90 ? -20.418 -15.561 25.399 1.00 79.75 90 GLY A C 1
ATOM 718 O O . GLY A 1 90 ? -19.330 -15.787 24.886 1.00 79.75 90 GLY A O 1
ATOM 719 N N . LEU A 1 91 ? -21.062 -16.505 26.092 1.00 73.62 91 LEU A N 1
ATOM 720 C CA . LEU A 1 91 ? -20.503 -17.838 26.332 1.00 73.62 91 LEU A CA 1
ATOM 721 C C . LEU A 1 91 ? -20.865 -18.798 25.184 1.00 73.62 91 LEU A C 1
ATOM 723 O O . LEU A 1 91 ? -22.028 -18.907 24.798 1.00 73.62 91 LEU A O 1
ATOM 727 N N . TYR A 1 92 ? -19.876 -19.508 24.641 1.00 72.31 92 TYR A N 1
ATOM 728 C CA . TYR A 1 92 ? -20.056 -20.442 23.526 1.00 72.31 92 TYR A CA 1
ATOM 729 C C . TYR A 1 92 ? -18.974 -21.534 23.488 1.00 72.31 92 TYR A C 1
ATOM 731 O O . TYR A 1 92 ? -17.884 -21.364 24.037 1.00 72.31 92 TYR A O 1
ATOM 739 N N . ARG A 1 93 ? -19.307 -22.619 22.774 1.00 58.72 93 ARG A N 1
ATOM 740 C CA . ARG A 1 93 ? -18.492 -23.764 22.333 1.00 58.72 93 ARG A CA 1
ATOM 741 C C . ARG A 1 93 ? -17.846 -24.594 23.442 1.00 58.72 93 ARG A C 1
ATOM 743 O O . ARG A 1 93 ? -17.350 -24.061 24.419 1.00 58.72 93 ARG A O 1
ATOM 750 N N . GLU A 1 94 ? -17.741 -25.911 23.271 1.00 57.28 94 GLU A N 1
ATOM 751 C CA . GLU A 1 94 ? -16.918 -26.716 24.186 1.00 57.28 94 GLU A CA 1
ATOM 752 C C . GLU A 1 94 ? -15.400 -26.562 23.915 1.00 57.28 94 GLU A C 1
ATOM 754 O O . GLU A 1 94 ? -14.979 -26.640 22.754 1.00 57.28 94 GLU A O 1
ATOM 759 N N . PRO A 1 95 ? -14.551 -26.406 24.955 1.00 61.25 95 PRO A N 1
ATOM 760 C CA . PRO A 1 95 ? -14.899 -26.101 26.347 1.00 61.25 95 PRO A CA 1
ATOM 761 C C . PRO A 1 95 ? -15.328 -24.631 26.507 1.00 61.25 95 PRO A C 1
ATOM 763 O O . PRO A 1 95 ? -14.657 -23.744 25.992 1.00 61.25 95 PRO A O 1
ATOM 766 N N . TRP A 1 96 ? -16.404 -24.385 27.265 1.00 65.00 96 TRP A N 1
ATOM 767 C CA . TRP A 1 96 ? -17.105 -23.089 27.349 1.00 65.00 96 TRP A CA 1
ATOM 768 C C . TRP A 1 96 ? -16.194 -21.858 27.526 1.00 65.00 96 TRP A C 1
ATOM 770 O O . TRP A 1 96 ? -15.652 -21.636 28.615 1.00 65.00 96 TRP A O 1
ATOM 780 N N . MET A 1 97 ? -16.091 -21.047 26.465 1.00 67.50 97 MET A N 1
ATOM 781 C CA . MET A 1 97 ? -15.316 -19.799 26.375 1.00 67.50 97 MET A CA 1
ATOM 782 C C . MET A 1 97 ? -16.235 -18.584 26.225 1.00 67.50 97 MET A C 1
ATOM 784 O O . MET A 1 97 ? -17.321 -18.689 25.657 1.00 67.50 97 MET A O 1
ATOM 788 N N . TRP A 1 98 ? -15.790 -17.423 26.703 1.00 75.06 98 TRP A N 1
ATOM 789 C CA . TRP A 1 98 ? -16.430 -16.137 26.425 1.00 75.06 98 TRP A CA 1
ATOM 790 C C . TRP A 1 98 ? -16.111 -15.636 25.007 1.00 75.06 98 TRP A C 1
ATOM 792 O O . TRP A 1 98 ? -15.219 -16.138 24.319 1.00 75.06 98 TRP A O 1
ATOM 802 N N . SER A 1 99 ? -16.837 -14.608 24.579 1.00 67.06 99 SER A N 1
ATOM 803 C CA . SER A 1 99 ? -16.800 -13.986 23.256 1.00 67.06 99 SER A CA 1
ATOM 804 C C . SER A 1 99 ? -15.411 -13.454 22.891 1.00 67.06 99 SER A C 1
ATOM 806 O O . SER A 1 99 ? -14.979 -13.605 21.742 1.00 67.06 99 SER A O 1
ATOM 808 N N . ASP A 1 100 ? -14.689 -12.915 23.875 1.00 65.25 100 ASP A N 1
ATOM 809 C CA . ASP A 1 100 ? -13.296 -12.455 23.794 1.00 65.25 100 ASP A CA 1
ATOM 810 C C . ASP A 1 100 ? -12.247 -13.593 23.784 1.00 65.25 100 ASP A C 1
ATOM 812 O O . ASP A 1 100 ? -11.063 -13.335 23.558 1.00 65.25 100 ASP A O 1
ATOM 816 N N . LYS A 1 101 ? -12.690 -14.853 23.940 1.00 60.72 101 LYS A N 1
ATOM 817 C CA . LYS A 1 101 ? -11.914 -16.106 24.080 1.00 60.72 101 LYS A CA 1
ATOM 818 C C . LYS A 1 101 ? -11.320 -16.361 25.477 1.00 60.72 101 LYS A C 1
ATOM 820 O O . LYS A 1 101 ? -10.501 -17.270 25.623 1.00 60.72 101 LYS A O 1
ATOM 825 N N . SER A 1 102 ? -11.728 -15.618 26.505 1.00 60.06 102 SER A N 1
ATOM 826 C CA . SER A 1 102 ? -11.410 -15.927 27.908 1.00 60.06 102 SER A CA 1
ATOM 827 C C . SER A 1 102 ? -12.262 -17.093 28.451 1.00 60.06 102 SER A C 1
ATOM 829 O O . SER A 1 102 ? -13.159 -17.602 27.775 1.00 60.06 102 SER A O 1
ATOM 831 N N . SER A 1 103 ? -11.970 -17.577 29.664 1.00 56.75 103 SER A N 1
ATOM 832 C CA . SER A 1 103 ? -12.600 -18.779 30.241 1.00 56.75 103 SER A CA 1
ATOM 833 C C . SER A 1 103 ? -13.211 -18.520 31.622 1.00 56.75 103 SER A C 1
ATOM 835 O O . SER A 1 103 ? -12.487 -18.184 32.560 1.00 56.75 103 SER A O 1
ATOM 837 N N . SER A 1 104 ? -14.521 -18.747 31.776 1.00 58.62 104 SER A N 1
ATOM 838 C CA . SER A 1 104 ? -15.226 -18.484 33.040 1.00 58.62 104 SER A CA 1
ATOM 839 C C . SER A 1 104 ? -15.042 -19.570 34.104 1.00 58.62 104 SER A C 1
ATOM 841 O O . SER A 1 104 ? -15.251 -20.762 33.843 1.00 58.62 104 SER A O 1
ATOM 843 N N . SER A 1 105 ? -14.790 -19.140 35.343 1.00 62.06 105 SER A N 1
ATOM 844 C CA . SER A 1 105 ? -14.951 -19.956 36.555 1.00 62.06 105 SER A CA 1
ATOM 845 C C . SER A 1 105 ? -16.371 -19.889 37.142 1.00 62.06 105 SER A C 1
ATOM 847 O O . SER A 1 105 ? -16.797 -20.836 37.802 1.00 62.06 105 SER A O 1
ATOM 849 N N . PHE A 1 106 ? -17.128 -18.816 36.877 1.00 63.69 106 PHE A N 1
ATOM 850 C CA . PHE A 1 106 ? -18.520 -18.652 37.307 1.00 63.69 106 PHE A CA 1
ATOM 851 C C . PHE A 1 106 ? -19.497 -19.171 36.243 1.00 63.69 106 PHE A C 1
ATOM 853 O O . PHE A 1 106 ? -19.368 -18.847 35.059 1.00 63.69 106 PHE A O 1
ATOM 860 N N . LYS A 1 107 ? -20.467 -19.996 36.658 1.00 72.06 107 LYS A N 1
ATOM 861 C CA . LYS A 1 107 ? -21.475 -20.613 35.781 1.00 72.06 107 LYS A CA 1
ATOM 862 C C . LYS A 1 107 ? -22.813 -20.727 36.510 1.00 72.06 107 LYS A C 1
ATOM 864 O O . LYS A 1 107 ? -22.849 -21.294 37.599 1.00 72.06 107 LYS A O 1
ATOM 869 N N . ASN A 1 108 ? -23.897 -20.226 35.911 1.00 74.94 108 ASN A N 1
ATOM 870 C CA . ASN A 1 108 ? -25.240 -20.225 36.511 1.00 74.94 108 ASN A CA 1
ATOM 871 C C . ASN A 1 108 ? -26.245 -21.079 35.709 1.00 74.94 108 ASN A C 1
ATOM 873 O O . ASN A 1 108 ? -27.321 -20.611 35.350 1.00 74.94 108 ASN A O 1
ATOM 877 N N . TRP A 1 109 ? -25.884 -22.320 35.372 1.00 79.25 109 TRP A N 1
ATOM 878 C CA . TRP A 1 109 ? -26.730 -23.211 34.564 1.00 79.25 109 TRP A CA 1
ATOM 879 C C . TRP A 1 109 ? -28.089 -23.523 35.211 1.00 79.25 109 TRP A C 1
ATOM 881 O O . TRP A 1 109 ? -28.209 -23.658 36.430 1.00 79.25 109 TRP A O 1
ATOM 891 N N . LEU A 1 110 ? -29.106 -23.700 34.369 1.00 80.88 110 LEU A N 1
ATOM 892 C CA . LEU A 1 110 ? -30.407 -24.243 34.745 1.00 80.88 110 LEU A CA 1
ATOM 893 C C . LEU A 1 110 ? -30.282 -25.733 35.114 1.00 80.88 110 LEU A C 1
ATOM 895 O O . LEU A 1 110 ? -29.458 -26.459 34.560 1.00 80.88 110 LEU A O 1
ATOM 899 N N . GLY A 1 111 ? -31.118 -26.214 36.038 1.00 71.44 111 GLY A N 1
ATOM 900 C CA . GLY A 1 111 ? -31.100 -27.615 36.469 1.00 71.44 111 GLY A CA 1
ATOM 901 C C . GLY A 1 111 ? -31.346 -28.588 35.310 1.00 71.44 111 GLY A C 1
ATOM 902 O O . GLY A 1 111 ? -32.455 -28.646 34.787 1.00 71.44 111 GLY A O 1
ATOM 903 N N . GLY A 1 112 ? -30.317 -29.356 34.941 1.00 68.00 112 GLY A N 1
ATOM 904 C CA . GLY A 1 112 ? -30.331 -30.278 33.797 1.00 68.00 112 GLY A CA 1
ATOM 905 C C . GLY A 1 112 ? -29.560 -29.794 32.560 1.00 68.00 112 GLY A C 1
ATOM 906 O O . GLY A 1 112 ? -29.432 -30.573 31.623 1.00 68.00 112 GLY A O 1
ATOM 907 N N . GLN A 1 113 ? -29.023 -28.567 32.576 1.00 73.69 113 GLN A N 1
ATOM 908 C CA . GLN A 1 113 ? -28.184 -27.991 31.516 1.00 73.69 113 GLN A CA 1
ATOM 909 C C . GLN A 1 113 ? -26.694 -27.930 31.926 1.00 73.69 113 GLN A C 1
ATOM 911 O O . GLN A 1 113 ? -26.398 -27.842 33.123 1.00 73.69 113 GLN A O 1
ATOM 916 N N . PRO A 1 114 ? -25.745 -27.919 30.966 1.00 70.50 114 PRO A N 1
ATOM 917 C CA . PRO A 1 114 ? -25.956 -28.071 29.524 1.00 70.50 114 PRO A CA 1
ATOM 918 C C . PRO A 1 114 ? -26.220 -29.530 29.108 1.00 70.50 114 PRO A C 1
ATOM 920 O O . PRO A 1 114 ? -25.685 -30.456 29.725 1.00 70.50 114 PRO A O 1
ATOM 923 N N . ASN A 1 115 ? -27.058 -29.740 28.087 1.00 68.38 115 ASN A N 1
ATOM 924 C CA . ASN A 1 115 ? -27.518 -31.076 27.665 1.00 68.38 115 ASN A CA 1
ATOM 925 C C . ASN A 1 115 ? -26.944 -31.564 26.317 1.00 68.38 115 ASN A C 1
ATOM 927 O O . ASN A 1 115 ? -26.983 -32.766 26.046 1.00 68.38 115 ASN A O 1
ATOM 931 N N . HIS A 1 116 ? -26.369 -30.663 25.520 1.00 66.12 116 HIS A N 1
ATOM 932 C CA . HIS A 1 116 ? -25.686 -30.891 24.243 1.00 66.12 116 HIS A CA 1
ATOM 933 C C . HIS A 1 116 ? -26.556 -31.544 23.149 1.00 66.12 116 HIS A C 1
ATOM 935 O O . HIS A 1 116 ? -26.053 -32.227 22.249 1.00 66.12 116 HIS A O 1
ATOM 941 N N . TYR A 1 117 ? -27.877 -31.356 23.206 1.00 57.22 117 TYR A N 1
ATOM 942 C CA . TYR A 1 117 ? -28.824 -31.969 22.278 1.00 57.22 117 TYR A CA 1
ATOM 943 C C . TYR A 1 117 ? -28.634 -31.435 20.850 1.00 57.22 117 TYR A C 1
ATOM 945 O O . TYR A 1 117 ? -28.592 -30.234 20.614 1.00 57.22 117 TYR A O 1
ATOM 953 N N . LEU A 1 118 ? -28.496 -32.343 19.877 1.00 51.97 118 LEU A N 1
ATOM 954 C CA . LEU A 1 118 ? -28.360 -32.048 18.437 1.00 51.97 118 LEU A CA 1
ATOM 955 C C . LEU A 1 118 ? -27.251 -31.044 18.032 1.00 51.97 118 LEU A C 1
ATOM 957 O O . LEU A 1 118 ? -27.275 -30.540 16.913 1.00 51.97 118 LEU A O 1
ATOM 961 N N . GLY A 1 119 ? -26.237 -30.816 18.874 1.00 58.09 119 GLY A N 1
ATOM 962 C CA . GLY A 1 119 ? -25.098 -29.947 18.540 1.00 58.09 119 GLY A CA 1
ATOM 963 C C . GLY A 1 119 ? -25.254 -28.483 18.960 1.00 58.09 119 GLY A C 1
ATOM 964 O O . GLY A 1 119 ? -24.573 -27.618 18.408 1.00 58.09 119 GLY A O 1
ATOM 965 N N . GLN A 1 120 ? -26.103 -28.207 19.950 1.00 69.75 120 GLN A N 1
ATOM 966 C CA . GLN A 1 120 ? -26.173 -26.916 20.637 1.00 69.75 120 GLN A CA 1
ATOM 967 C C . GLN A 1 120 ? -24.787 -26.491 21.161 1.00 69.75 120 GLN A C 1
ATOM 969 O O . GLN A 1 120 ? -24.055 -27.286 21.749 1.00 69.75 120 GLN A O 1
ATOM 974 N N . ASN A 1 121 ? -24.387 -25.254 20.853 1.00 75.06 121 ASN A N 1
ATOM 975 C CA . ASN A 1 121 ? -23.007 -24.764 21.006 1.00 75.06 121 ASN A CA 1
ATOM 976 C C . ASN A 1 121 ? -22.917 -23.301 21.471 1.00 75.06 121 ASN A C 1
ATOM 978 O O . ASN A 1 121 ? -21.811 -22.805 21.663 1.00 75.06 121 ASN A O 1
ATOM 982 N N . CYS A 1 122 ? -24.032 -22.602 21.668 1.00 81.44 122 CYS A N 1
ATOM 983 C CA . CYS A 1 122 ? -24.051 -21.231 22.177 1.00 81.44 122 CYS A CA 1
ATOM 984 C C . CYS A 1 122 ? -24.916 -21.168 23.439 1.00 81.44 122 CYS A C 1
ATOM 986 O O . CYS A 1 122 ? -25.772 -22.029 23.642 1.00 81.44 122 CYS A O 1
ATOM 988 N N . VAL A 1 123 ? -24.676 -20.190 24.318 1.00 81.81 123 VAL A N 1
ATOM 989 C CA . VAL A 1 123 ? -25.318 -20.135 25.641 1.00 81.81 123 VAL A CA 1
ATOM 990 C C . VAL A 1 123 ? -26.193 -18.904 25.789 1.00 81.81 123 VAL A C 1
ATOM 992 O O . VAL A 1 123 ? -25.755 -17.776 25.558 1.00 81.81 123 VAL A O 1
ATOM 995 N N . ALA A 1 124 ? -27.411 -19.130 26.266 1.00 80.88 124 ALA A N 1
ATOM 996 C CA . ALA A 1 124 ? -28.363 -18.083 26.584 1.00 80.88 124 ALA A CA 1
ATOM 997 C C . ALA A 1 124 ? -28.873 -18.203 28.026 1.00 80.88 124 ALA A C 1
ATOM 999 O O . ALA A 1 124 ? -28.975 -19.300 28.578 1.00 80.88 124 ALA A O 1
ATOM 1000 N N . GLU A 1 125 ? -29.209 -17.073 28.645 1.00 81.12 125 GLU A N 1
ATOM 1001 C CA . GLU A 1 125 ? -29.893 -17.017 29.937 1.00 81.12 125 GLU A CA 1
ATOM 1002 C C . GLU A 1 125 ? -31.417 -16.947 29.769 1.00 81.12 125 GLU A C 1
ATOM 1004 O O . GLU A 1 125 ? -31.919 -16.433 28.776 1.00 81.12 125 GLU A O 1
ATOM 1009 N N . ASN A 1 126 ? -32.175 -17.460 30.737 1.00 76.19 126 ASN A N 1
ATOM 1010 C CA . ASN A 1 126 ? -33.635 -17.339 30.768 1.00 76.19 126 ASN A CA 1
ATOM 1011 C C . ASN A 1 126 ? -34.110 -16.137 31.612 1.00 76.19 126 ASN A C 1
ATOM 1013 O O . ASN A 1 126 ? -33.315 -15.438 32.232 1.00 76.19 126 ASN A O 1
ATOM 1017 N N . SER A 1 127 ? -35.427 -15.940 31.725 1.00 67.31 127 SER A N 1
ATOM 1018 C CA . SER A 1 127 ? -36.057 -14.867 32.524 1.00 67.31 127 SER A CA 1
ATOM 1019 C C . SER A 1 127 ? -35.831 -14.944 34.051 1.00 67.31 127 SER A C 1
ATOM 1021 O O . SER A 1 127 ? -36.392 -14.149 34.805 1.00 67.31 127 SER A O 1
ATOM 1023 N N . ALA A 1 128 ? -35.071 -15.932 34.529 1.00 74.31 128 ALA A N 1
ATOM 1024 C CA . ALA A 1 128 ? -34.579 -16.057 35.902 1.00 74.31 128 ALA A CA 1
ATOM 1025 C C . ALA A 1 128 ? -33.032 -16.049 35.960 1.00 74.31 128 ALA A C 1
ATOM 1027 O O . ALA A 1 128 ? -32.448 -16.404 36.982 1.00 74.31 128 ALA A O 1
ATOM 1028 N N . HIS A 1 129 ? -32.384 -15.634 34.866 1.00 76.44 129 HIS A N 1
ATOM 1029 C CA . HIS A 1 129 ? -30.937 -15.530 34.661 1.00 76.44 129 HIS A CA 1
ATOM 1030 C C . HIS A 1 129 ? -30.173 -16.856 34.830 1.00 76.44 129 HIS A C 1
ATOM 1032 O O . HIS A 1 129 ? -28.969 -16.867 35.090 1.00 76.44 129 HIS A O 1
ATOM 1038 N N . TYR A 1 130 ? -30.863 -17.993 34.663 1.00 77.19 130 TYR A N 1
ATOM 1039 C CA . TYR A 1 130 ? -30.243 -19.319 34.581 1.00 77.19 130 TYR A CA 1
ATOM 1040 C C . TYR A 1 130 ? -29.910 -19.675 33.134 1.00 77.19 130 TYR A C 1
ATOM 1042 O O . TYR A 1 130 ? -30.715 -19.440 32.233 1.00 77.19 130 TYR A O 1
ATOM 1050 N N . TRP A 1 131 ? -28.732 -20.252 32.920 1.00 86.44 131 TRP A N 1
ATOM 1051 C CA . TRP A 1 131 ? -28.152 -20.458 31.595 1.00 86.44 131 TRP A CA 1
ATOM 1052 C C . TRP A 1 131 ? -28.514 -21.826 31.003 1.00 86.44 131 TRP A C 1
ATOM 1054 O O . TRP A 1 131 ? -28.660 -22.814 31.727 1.00 86.44 131 TRP A O 1
ATOM 1064 N N . ALA A 1 132 ? -28.613 -21.894 29.682 1.00 78.94 132 ALA A N 1
ATOM 1065 C CA . ALA A 1 132 ? -28.848 -23.099 28.898 1.00 78.94 132 ALA A CA 1
ATOM 1066 C C . ALA A 1 132 ? -27.983 -23.068 27.633 1.00 78.94 132 ALA A C 1
ATOM 1068 O O . ALA A 1 132 ? -27.761 -22.000 27.064 1.00 78.94 132 ALA A O 1
ATOM 1069 N N . ASP A 1 133 ? -27.515 -24.231 27.189 1.00 74.56 133 ASP A N 1
ATOM 1070 C CA . ASP A 1 133 ? -27.004 -24.401 25.835 1.00 74.56 133 ASP A CA 1
ATOM 1071 C C . ASP A 1 133 ? -28.166 -24.522 24.839 1.00 74.56 133 ASP A C 1
ATOM 1073 O O . ASP A 1 133 ? -29.194 -25.143 25.118 1.00 74.56 133 ASP A O 1
ATOM 1077 N N . VAL A 1 134 ? -28.000 -23.859 23.699 1.00 70.88 134 VAL A N 1
ATOM 1078 C CA . VAL A 1 134 ? -28.969 -23.709 22.604 1.00 70.88 134 VAL A CA 1
ATOM 1079 C C . VAL A 1 134 ? -28.212 -23.586 21.267 1.00 70.88 134 VAL A C 1
ATOM 1081 O O . VAL A 1 134 ? -26.973 -23.623 21.221 1.00 70.88 134 VAL A O 1
ATOM 1084 N N . THR A 1 135 ? -28.931 -23.550 20.146 1.00 77.25 135 THR A N 1
ATOM 1085 C CA . THR A 1 135 ? -28.332 -23.590 18.803 1.00 77.25 135 THR A CA 1
ATOM 1086 C C . THR A 1 135 ? -27.840 -22.190 18.456 1.00 77.25 135 THR A C 1
ATOM 1088 O O . THR A 1 135 ? -28.576 -21.232 18.637 1.00 77.25 135 THR A O 1
ATOM 1091 N N . CYS A 1 136 ? -26.605 -22.029 17.976 1.00 77.31 136 CYS A N 1
ATOM 1092 C CA . CYS A 1 136 ? -26.053 -20.693 17.677 1.00 77.31 136 CYS A CA 1
ATOM 1093 C C . CYS A 1 136 ? -26.877 -19.912 16.635 1.00 77.31 136 CYS A C 1
ATOM 1095 O O . CYS A 1 136 ? -26.891 -18.681 16.638 1.00 77.31 136 CYS A O 1
ATOM 1097 N N . ASP A 1 137 ? -27.552 -20.681 15.789 1.00 77.00 137 ASP A N 1
ATOM 1098 C CA . ASP A 1 137 ? -28.437 -20.328 14.689 1.00 77.00 137 ASP A CA 1
ATOM 1099 C C . ASP A 1 137 ? -29.838 -19.880 15.174 1.00 77.00 137 ASP A C 1
ATOM 1101 O O . ASP A 1 137 ? -30.620 -19.339 14.392 1.00 77.00 137 ASP A O 1
ATOM 1105 N N . ASP A 1 138 ? -30.180 -20.115 16.451 1.00 71.25 138 ASP A N 1
ATOM 1106 C CA . ASP A 1 138 ? -31.422 -19.630 17.064 1.00 71.25 138 ASP A CA 1
ATOM 1107 C C . ASP A 1 138 ? -31.353 -18.097 17.248 1.00 71.25 138 ASP A C 1
ATOM 1109 O O . ASP A 1 138 ? -30.332 -17.533 17.651 1.00 71.25 138 ASP A O 1
ATOM 1113 N N . GLU A 1 139 ? -32.452 -17.386 16.987 1.00 77.25 139 GLU A N 1
ATOM 1114 C CA . GLU A 1 139 ? -32.499 -15.931 17.174 1.00 77.25 139 GLU A CA 1
ATOM 1115 C C . GLU A 1 139 ? -33.004 -15.562 18.573 1.00 77.25 139 GLU A C 1
ATOM 1117 O O . GLU A 1 139 ? -34.178 -15.769 18.904 1.00 77.25 139 GLU A O 1
ATOM 1122 N N . HIS A 1 140 ? -32.149 -14.954 19.394 1.00 75.38 140 HIS A N 1
ATOM 1123 C CA . HIS A 1 140 ? -32.501 -14.471 20.733 1.00 75.38 140 HIS A CA 1
ATOM 1124 C C . HIS A 1 140 ? -32.087 -13.007 20.904 1.00 75.38 140 HIS A C 1
ATOM 1126 O O . HIS A 1 140 ? -31.102 -12.561 20.308 1.00 75.38 140 HIS A O 1
ATOM 1132 N N . SER A 1 141 ? -32.819 -12.265 21.746 1.00 80.38 141 SER A N 1
ATOM 1133 C CA . SER A 1 141 ? -32.335 -10.993 22.302 1.00 80.38 141 SER A CA 1
ATOM 1134 C C . SER A 1 141 ? -30.956 -11.200 22.926 1.00 80.38 141 SER A C 1
ATOM 1136 O O . SER A 1 141 ? -30.637 -12.316 23.327 1.00 80.38 141 SER A O 1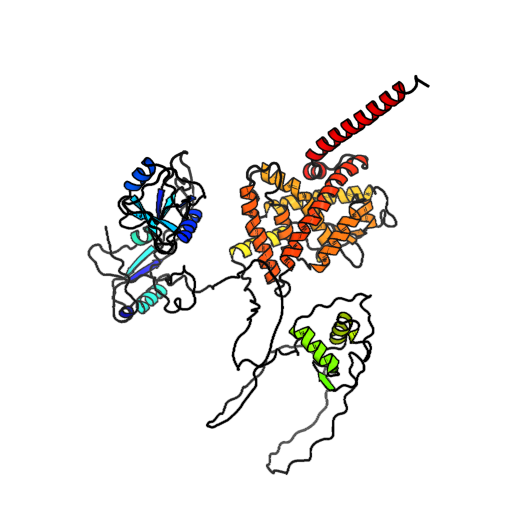
ATOM 1138 N N . PHE A 1 142 ? -30.131 -10.168 23.057 1.00 86.81 142 PHE A N 1
ATOM 1139 C CA . PHE A 1 142 ? -28.744 -10.358 23.472 1.00 86.81 142 PHE A CA 1
ATOM 1140 C C . PHE A 1 142 ? -28.201 -9.227 24.338 1.00 86.81 142 PHE A C 1
ATOM 1142 O O . PHE A 1 142 ? -28.493 -8.048 24.147 1.00 86.81 142 PHE A O 1
ATOM 1149 N N . TRP A 1 143 ? -27.379 -9.585 25.318 1.00 83.19 143 TRP A N 1
ATOM 1150 C CA . TRP A 1 143 ? -26.726 -8.611 26.183 1.00 83.19 143 TRP A CA 1
ATOM 1151 C C . TRP A 1 143 ? -25.386 -8.172 25.598 1.00 83.19 143 TRP A C 1
ATOM 1153 O O . TRP A 1 143 ? -24.507 -9.006 25.404 1.00 83.19 143 TRP A O 1
ATOM 1163 N N . CYS A 1 144 ? -25.179 -6.868 25.420 1.00 82.50 144 CYS A N 1
ATOM 1164 C CA . CYS A 1 144 ? -23.854 -6.293 25.176 1.00 82.50 144 CYS A CA 1
ATOM 1165 C C . CYS A 1 144 ? -23.260 -5.711 26.466 1.00 82.50 144 CYS A C 1
ATOM 1167 O O . CYS A 1 144 ? -23.995 -5.301 27.368 1.00 82.50 144 CYS A O 1
ATOM 1169 N N . HIS A 1 145 ? -21.934 -5.604 26.543 1.00 76.81 145 HIS A N 1
ATOM 1170 C CA . HIS A 1 145 ? -21.241 -4.839 27.580 1.00 76.81 145 HIS A CA 1
ATOM 1171 C C . HIS A 1 145 ? -20.397 -3.708 26.995 1.00 76.81 145 HIS A C 1
ATOM 1173 O O . HIS A 1 145 ? -19.875 -3.824 25.892 1.00 76.81 145 HIS A O 1
ATOM 1179 N N . GLY A 1 146 ? -20.207 -2.654 27.793 1.00 66.06 146 GLY A N 1
ATOM 1180 C CA . GLY A 1 146 ? -19.256 -1.569 27.536 1.00 66.06 146 GLY A CA 1
ATOM 1181 C C . GLY A 1 146 ? -19.714 -0.574 26.467 1.00 66.06 146 GLY A C 1
ATOM 1182 O O . GLY A 1 146 ? -20.135 -0.946 25.382 1.00 66.06 146 GLY A O 1
ATOM 1183 N N . GLY A 1 147 ? -19.602 0.717 26.762 1.00 42.94 147 GLY A N 1
ATOM 1184 C CA . GLY A 1 147 ? -19.868 1.789 25.806 1.00 42.94 147 GLY A CA 1
ATOM 1185 C C . GLY A 1 147 ? -19.018 3.011 26.128 1.00 42.94 147 GLY A C 1
ATOM 1186 O O . GLY A 1 147 ? -18.603 3.205 27.274 1.00 42.94 147 GLY A O 1
ATOM 1187 N N . LEU A 1 148 ? -18.743 3.842 25.121 1.00 36.12 148 LEU A N 1
ATOM 1188 C CA . LEU A 1 148 ? -18.061 5.114 25.341 1.00 36.12 148 LEU A CA 1
ATOM 1189 C C . LEU A 1 148 ? -18.913 5.989 26.265 1.00 36.12 148 LEU A C 1
ATOM 1191 O O . LEU A 1 148 ? -20.074 6.276 25.976 1.00 36.12 148 LEU A O 1
ATOM 1195 N N . GLY A 1 149 ? -18.326 6.454 27.368 1.00 36.88 149 GLY A N 1
ATOM 1196 C CA . GLY A 1 149 ? -18.960 7.466 28.203 1.00 36.88 149 GLY A CA 1
ATOM 1197 C C . GLY A 1 149 ? -19.049 8.779 27.430 1.00 36.88 149 GLY A C 1
ATOM 1198 O O . GLY A 1 149 ? -18.062 9.503 27.362 1.00 36.88 149 GLY A O 1
ATOM 1199 N N . VAL A 1 150 ? -20.210 9.080 26.849 1.00 32.91 150 VAL A N 1
ATOM 1200 C CA . VAL A 1 150 ? -20.476 10.349 26.163 1.00 32.91 150 VAL A CA 1
ATOM 1201 C C . VAL A 1 150 ? -21.557 11.106 26.927 1.00 32.91 150 VAL A C 1
ATOM 1203 O O . VAL A 1 150 ? -22.746 10.979 26.648 1.00 32.91 150 VAL A O 1
ATOM 1206 N N . THR A 1 151 ? -21.162 11.928 27.901 1.00 30.80 151 THR A N 1
ATOM 1207 C CA . THR A 1 151 ? -22.061 12.995 28.358 1.00 30.80 151 THR A CA 1
ATOM 1208 C C . THR A 1 151 ? -22.136 14.084 27.286 1.00 30.80 151 THR A C 1
ATOM 1210 O O . THR A 1 151 ? -21.142 14.370 26.613 1.00 30.80 151 THR A O 1
ATOM 1213 N N . SER A 1 152 ? -23.333 14.654 27.153 1.00 31.17 152 SER A N 1
ATOM 1214 C CA . SER A 1 152 ? -23.804 15.553 26.093 1.00 31.17 152 SER A CA 1
ATOM 1215 C C . SER A 1 152 ? -22.757 16.487 25.469 1.00 31.17 152 SER A C 1
ATOM 1217 O O . SER A 1 152 ? -22.112 17.272 26.163 1.00 31.17 152 SER A O 1
ATOM 1219 N N . PHE A 1 153 ? -22.659 16.487 24.138 1.00 31.66 153 PHE A N 1
ATOM 1220 C CA . PHE A 1 153 ? -23.523 17.300 23.256 1.00 31.66 153 PHE A CA 1
ATOM 1221 C C . PHE A 1 153 ? -23.300 16.861 21.776 1.00 31.66 153 PHE A C 1
ATOM 1223 O 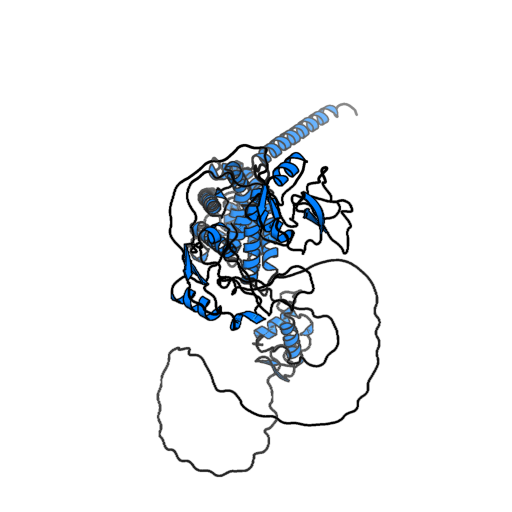O . PHE A 1 153 ? -22.643 15.847 21.556 1.00 31.66 153 PHE A O 1
ATOM 1230 N N . ALA A 1 154 ? -23.866 17.583 20.791 1.00 26.31 154 ALA A N 1
ATOM 1231 C CA . ALA A 1 154 ? -23.908 17.280 19.341 1.00 26.31 154 ALA A CA 1
ATOM 1232 C C . ALA A 1 154 ? -24.774 16.077 18.930 1.00 26.31 154 ALA A C 1
ATOM 1234 O O . ALA A 1 154 ? -24.300 14.980 18.653 1.00 26.31 154 ALA A O 1
ATOM 1235 N N . TYR A 1 155 ? -26.069 16.362 18.801 1.00 34.47 155 TYR A N 1
ATOM 1236 C CA . TYR A 1 155 ? -27.101 15.495 18.238 1.00 34.47 155 TYR A CA 1
ATOM 1237 C C . TYR A 1 155 ? -26.762 14.919 16.849 1.00 34.47 155 TYR A C 1
ATOM 1239 O O . TYR A 1 155 ? -26.348 15.646 15.943 1.00 34.47 155 TYR A O 1
ATOM 1247 N N . LEU A 1 156 ? -27.087 13.636 16.668 1.00 34.53 156 LEU A N 1
ATOM 1248 C CA . LEU A 1 156 ? -27.482 13.045 15.384 1.00 34.53 156 LEU A CA 1
ATOM 1249 C C . LEU A 1 156 ? -29.029 13.004 15.299 1.00 34.53 156 LEU A C 1
ATOM 1251 O O . LEU A 1 156 ? -29.688 13.169 16.329 1.00 34.53 156 LEU A O 1
ATOM 1255 N N . PRO A 1 157 ? -29.627 12.909 14.094 1.00 41.31 157 PRO A N 1
ATOM 1256 C CA . PRO A 1 157 ? -30.962 13.460 13.848 1.00 41.31 157 PRO A CA 1
ATOM 1257 C C . PRO A 1 157 ? -32.113 12.588 14.360 1.00 41.31 157 PRO A C 1
ATOM 1259 O O . PRO A 1 157 ? -32.133 11.374 14.160 1.00 41.31 157 PRO A O 1
ATOM 1262 N N . THR A 1 158 ? -33.125 13.238 14.935 1.00 46.41 158 THR A N 1
ATOM 1263 C CA . THR A 1 158 ? -34.418 12.630 15.264 1.00 46.41 158 THR A CA 1
ATOM 1264 C C . THR A 1 158 ? -35.333 12.587 14.037 1.00 46.41 158 THR A C 1
ATOM 1266 O O . THR A 1 158 ? -35.434 13.550 13.275 1.00 46.41 158 THR A O 1
ATOM 1269 N N . ARG A 1 159 ? -36.013 11.454 13.843 1.00 59.53 159 ARG A N 1
ATOM 1270 C CA . ARG A 1 159 ? -37.028 11.253 12.795 1.00 59.53 159 ARG A CA 1
ATOM 1271 C C . ARG A 1 159 ? -38.394 11.709 13.300 1.00 59.53 159 ARG A C 1
ATOM 1273 O O . ARG A 1 159 ? -38.675 11.571 14.487 1.00 59.53 159 ARG A O 1
ATOM 1280 N N . ARG A 1 160 ? -39.254 12.236 12.427 1.00 71.00 160 ARG A N 1
ATOM 1281 C CA . ARG A 1 160 ? -40.631 12.632 12.780 1.00 71.00 160 ARG A CA 1
ATOM 1282 C C . ARG A 1 160 ? -41.629 11.667 12.138 1.00 71.00 160 ARG A C 1
ATOM 1284 O O . ARG A 1 160 ? -41.405 11.213 11.019 1.00 71.00 160 ARG A O 1
ATOM 1291 N N . TYR A 1 161 ? -42.712 11.349 12.848 1.00 75.81 161 TYR A N 1
ATOM 1292 C CA . TYR A 1 161 ? -43.709 10.366 12.417 1.00 75.81 161 TYR A CA 1
ATOM 1293 C C . TYR A 1 161 ? -45.137 10.911 12.491 1.00 75.81 161 TYR A C 1
ATOM 1295 O O . TYR A 1 161 ? -45.439 11.789 13.302 1.00 75.81 161 TYR A O 1
ATOM 1303 N N . HIS A 1 162 ? -46.008 10.383 11.628 1.00 78.50 162 HIS A N 1
ATOM 1304 C CA . HIS A 1 162 ? -47.369 10.874 11.425 1.00 78.50 162 HIS A CA 1
ATOM 1305 C C . HIS A 1 162 ? -48.379 9.726 11.295 1.00 78.50 162 HIS A C 1
ATOM 1307 O O . HIS A 1 162 ? -48.368 9.000 10.297 1.00 78.50 162 HIS A O 1
ATOM 1313 N N . PHE A 1 163 ? -49.291 9.633 12.268 1.00 81.44 163 PHE A N 1
ATOM 1314 C CA . PHE A 1 163 ? -50.417 8.698 12.268 1.00 81.44 163 PHE A CA 1
ATOM 1315 C C . PHE A 1 163 ? -51.560 9.201 11.376 1.00 81.44 163 PHE A C 1
ATOM 1317 O O . PHE A 1 163 ? -51.998 10.349 11.496 1.00 81.44 163 PHE A O 1
ATOM 1324 N N . ILE A 1 164 ? -52.063 8.331 10.499 1.00 82.12 164 ILE A N 1
ATOM 1325 C CA . ILE A 1 164 ? -53.118 8.619 9.525 1.00 82.12 164 ILE A CA 1
ATOM 1326 C C . ILE A 1 164 ? -54.327 7.714 9.796 1.00 82.12 164 ILE A C 1
ATOM 1328 O O . ILE A 1 164 ? -54.337 6.535 9.439 1.00 82.12 164 ILE A O 1
ATOM 1332 N N . ASP A 1 165 ? -55.373 8.284 10.404 1.00 79.38 165 ASP A N 1
ATOM 1333 C CA . ASP A 1 165 ? -56.588 7.571 10.833 1.00 79.38 165 ASP A CA 1
ATOM 1334 C C . ASP A 1 165 ? -57.589 7.328 9.676 1.00 79.38 165 ASP A C 1
ATOM 1336 O O . ASP A 1 165 ? -58.759 7.709 9.729 1.00 79.38 165 ASP A O 1
ATOM 1340 N N . THR A 1 166 ? -57.119 6.733 8.571 1.00 81.38 166 THR A N 1
ATOM 1341 C CA . THR A 1 166 ? -57.970 6.319 7.438 1.00 81.38 166 THR A CA 1
ATOM 1342 C C . THR A 1 166 ? -57.648 4.906 6.975 1.00 81.38 166 THR A C 1
ATOM 1344 O O . THR A 1 166 ? -56.492 4.562 6.750 1.00 81.38 166 THR A O 1
ATOM 1347 N N . SER A 1 167 ? -58.691 4.095 6.797 1.00 80.12 167 SER A N 1
ATOM 1348 C CA . SER A 1 167 ? -58.574 2.641 6.667 1.00 80.12 167 SER A CA 1
ATOM 1349 C C . SER A 1 167 ? -58.202 2.173 5.247 1.00 80.12 167 SER A C 1
ATOM 1351 O O . SER A 1 167 ? -59.043 2.129 4.341 1.00 80.12 167 SER A O 1
ATOM 1353 N N . MET A 1 168 ? -56.935 1.797 5.049 1.00 76.62 168 MET A N 1
ATOM 1354 C CA . MET A 1 168 ? -56.357 1.365 3.765 1.00 76.62 168 MET A CA 1
ATOM 1355 C C . MET A 1 168 ? -55.687 -0.013 3.871 1.00 76.62 168 MET A C 1
ATOM 1357 O O . MET A 1 168 ? -55.361 -0.467 4.968 1.00 76.62 168 MET A O 1
ATOM 1361 N N . ASN A 1 169 ? -55.493 -0.706 2.742 1.00 79.38 169 ASN A N 1
ATOM 1362 C CA . ASN A 1 169 ? -54.591 -1.868 2.700 1.00 79.38 169 ASN A CA 1
ATOM 1363 C C . ASN A 1 169 ? -53.124 -1.396 2.636 1.00 79.38 169 ASN A C 1
ATOM 1365 O O . ASN A 1 169 ? -52.852 -0.216 2.410 1.00 79.38 169 ASN A O 1
ATOM 1369 N N . PHE A 1 170 ? -52.174 -2.308 2.845 1.00 74.38 170 PHE A N 1
ATOM 1370 C CA . PHE A 1 170 ? -50.751 -1.971 2.963 1.00 74.38 170 PHE A CA 1
ATOM 1371 C C . PHE A 1 170 ? -50.177 -1.271 1.721 1.00 74.38 170 PHE A C 1
ATOM 1373 O O . PHE A 1 170 ? -49.433 -0.304 1.854 1.00 74.38 170 PHE A O 1
ATOM 1380 N N . THR A 1 171 ? -50.539 -1.707 0.510 1.00 73.00 171 THR A N 1
ATOM 1381 C CA . THR A 1 171 ? -50.015 -1.125 -0.739 1.00 73.00 171 THR A CA 1
ATOM 1382 C C . THR A 1 171 ? -50.586 0.270 -1.014 1.00 73.00 171 THR A C 1
ATOM 1384 O O . THR A 1 171 ? -49.854 1.160 -1.452 1.00 73.00 171 THR A O 1
ATOM 1387 N N . GLU A 1 172 ? -51.867 0.501 -0.709 1.00 79.62 172 GLU A N 1
ATOM 1388 C CA . GLU A 1 172 ? -52.482 1.836 -0.747 1.00 79.62 172 GLU A CA 1
ATOM 1389 C C . GLU A 1 172 ? -51.848 2.770 0.299 1.00 79.62 172 GLU A C 1
ATOM 1391 O O . GLU A 1 172 ? -51.454 3.886 -0.037 1.00 79.62 172 GLU A O 1
ATOM 1396 N N . ALA A 1 173 ? -51.669 2.293 1.537 1.00 76.06 173 ALA A N 1
ATOM 1397 C CA . ALA A 1 173 ? -51.031 3.038 2.624 1.00 76.06 173 ALA A CA 1
ATOM 1398 C C . ALA A 1 173 ? -49.567 3.402 2.312 1.00 76.06 173 ALA A C 1
ATOM 1400 O O . ALA A 1 173 ? -49.154 4.546 2.508 1.00 76.06 173 ALA A O 1
ATOM 1401 N N . GLN A 1 174 ? -48.789 2.462 1.763 1.00 76.44 174 GLN A N 1
ATOM 1402 C CA . GLN A 1 174 ? -47.412 2.704 1.326 1.00 76.44 174 GLN A CA 1
ATOM 1403 C C . GLN A 1 174 ? -47.345 3.756 0.218 1.00 76.44 174 GLN A C 1
ATOM 1405 O O . GLN A 1 174 ? -46.524 4.670 0.283 1.00 76.44 174 GLN A O 1
ATOM 1410 N N . SER A 1 175 ? -48.235 3.659 -0.772 1.00 77.88 175 SER A N 1
ATOM 1411 C CA . SER A 1 175 ? -48.321 4.637 -1.859 1.00 77.88 175 SER A CA 1
ATOM 1412 C C . SER A 1 175 ? -48.655 6.032 -1.319 1.00 77.88 175 SER A C 1
ATOM 1414 O O . SER A 1 175 ? -47.980 6.997 -1.666 1.00 77.88 175 SER A O 1
ATOM 1416 N N . TYR A 1 176 ? -49.617 6.133 -0.396 1.00 82.31 176 TYR A N 1
ATOM 1417 C CA . TYR A 1 176 ? -49.996 7.392 0.250 1.00 82.31 176 TYR A CA 1
ATOM 1418 C C . TYR A 1 176 ? -48.845 8.007 1.065 1.00 82.31 176 TYR A C 1
ATOM 1420 O O . TYR A 1 176 ? -48.597 9.211 0.967 1.00 82.31 176 TYR A O 1
ATOM 1428 N N . CYS A 1 177 ? -48.113 7.207 1.851 1.00 80.50 177 CYS A N 1
ATOM 1429 C CA . CYS A 1 177 ? -46.957 7.714 2.594 1.00 80.50 177 CYS A CA 1
ATOM 1430 C C . CYS A 1 177 ? -45.820 8.174 1.671 1.00 80.50 177 CYS A C 1
ATOM 1432 O O . CYS A 1 177 ? -45.171 9.163 1.990 1.00 80.50 177 CYS A O 1
ATOM 1434 N N . ARG A 1 178 ? -45.595 7.514 0.527 1.00 76.06 178 ARG A N 1
ATOM 1435 C CA . ARG A 1 178 ? -44.577 7.916 -0.465 1.00 76.06 178 ARG A CA 1
ATOM 1436 C C . ARG A 1 178 ? -44.994 9.118 -1.324 1.00 76.06 178 ARG A C 1
ATOM 1438 O O . ARG A 1 178 ? -44.134 9.788 -1.882 1.00 76.06 178 ARG A O 1
ATOM 1445 N N . GLU A 1 179 ? -46.292 9.409 -1.431 1.00 78.12 179 GLU A N 1
ATOM 1446 C CA . GLU A 1 179 ? -46.808 10.599 -2.127 1.00 78.12 179 GLU A CA 1
ATOM 1447 C C . GLU A 1 179 ? -46.711 11.875 -1.265 1.00 78.12 179 GLU A C 1
ATOM 1449 O O . GLU A 1 179 ? -46.611 12.976 -1.806 1.00 78.12 179 GLU A O 1
ATOM 1454 N N . LYS A 1 180 ? -46.752 11.749 0.072 1.00 73.12 180 LYS A N 1
ATOM 1455 C CA . LYS A 1 180 ? -46.879 12.897 1.000 1.00 73.12 180 LYS A CA 1
ATOM 1456 C C . LYS A 1 180 ? -45.790 13.018 2.072 1.00 73.12 180 LYS A C 1
ATOM 1458 O O . LYS A 1 180 ? -45.712 14.059 2.716 1.00 73.12 180 LYS A O 1
ATOM 1463 N N . PHE A 1 181 ? -44.978 11.984 2.265 1.00 79.44 181 PHE A N 1
ATOM 1464 C CA . PHE A 1 181 ? -43.886 11.901 3.241 1.00 79.44 181 PHE A CA 1
ATOM 1465 C C . PHE A 1 181 ? -42.710 11.115 2.616 1.00 79.44 181 PHE A C 1
ATOM 1467 O O . PHE A 1 181 ? -42.625 10.998 1.395 1.00 79.44 181 PHE A O 1
ATOM 1474 N N . THR A 1 182 ? -41.786 10.577 3.421 1.00 75.31 182 THR A N 1
ATOM 1475 C CA . THR A 1 182 ? -40.636 9.806 2.902 1.00 75.31 182 THR A CA 1
ATOM 1476 C C . THR A 1 182 ? -41.037 8.386 2.490 1.00 75.31 182 THR A C 1
ATOM 1478 O O . THR A 1 182 ? -40.747 7.940 1.384 1.00 75.31 182 THR A O 1
ATOM 1481 N N . ASP A 1 183 ? -41.667 7.659 3.415 1.00 79.00 183 ASP A N 1
ATOM 1482 C CA . ASP A 1 183 ? -42.193 6.298 3.259 1.00 79.00 183 ASP A CA 1
ATOM 1483 C C . ASP A 1 183 ? -43.103 5.979 4.465 1.00 79.00 183 ASP A C 1
ATOM 1485 O O . ASP A 1 183 ? -43.253 6.813 5.369 1.00 79.00 183 ASP A O 1
ATOM 1489 N N . LEU A 1 184 ? -43.668 4.770 4.525 1.00 72.38 184 LEU A N 1
ATOM 1490 C CA . LEU A 1 184 ? -44.164 4.188 5.778 1.00 72.38 184 LEU A CA 1
ATOM 1491 C C . LEU A 1 184 ? -43.061 4.177 6.855 1.00 72.38 184 LEU A C 1
ATOM 1493 O O . LEU A 1 184 ? -41.866 4.069 6.559 1.00 72.38 184 LEU A O 1
ATOM 1497 N N . ALA A 1 185 ? -43.468 4.240 8.123 1.00 73.44 185 ALA A N 1
ATOM 1498 C CA . ALA A 1 185 ? -42.563 4.286 9.265 1.00 73.44 185 ALA A CA 1
ATOM 1499 C C . ALA A 1 185 ? -41.546 3.127 9.262 1.00 73.44 185 ALA A C 1
ATOM 1501 O O . ALA A 1 185 ? -41.912 1.953 9.360 1.00 73.44 185 ALA A O 1
ATOM 1502 N N . THR A 1 186 ? -40.258 3.469 9.156 1.00 67.00 186 THR A N 1
ATOM 1503 C CA . THR A 1 186 ? -39.124 2.546 9.288 1.00 67.00 186 THR A CA 1
ATOM 1504 C C . THR A 1 186 ? -38.571 2.674 10.701 1.00 67.00 186 THR A C 1
ATOM 1506 O O . THR A 1 186 ? -37.651 3.455 10.948 1.00 67.00 186 THR A O 1
ATOM 1509 N N . ILE A 1 187 ? -39.166 1.916 11.616 1.00 61.19 187 ILE A N 1
ATOM 1510 C CA . ILE A 1 187 ? -38.842 1.919 13.044 1.00 61.19 187 ILE A CA 1
ATOM 1511 C C . ILE A 1 187 ? -37.505 1.199 13.246 1.00 61.19 187 ILE A C 1
ATOM 1513 O O . ILE A 1 187 ? -37.399 0.008 12.966 1.00 61.19 187 ILE A O 1
ATOM 1517 N N . ARG A 1 188 ? -36.478 1.918 13.705 1.00 54.69 188 ARG A N 1
ATOM 1518 C CA . ARG A 1 188 ? -35.124 1.388 13.939 1.00 54.69 188 ARG A CA 1
ATOM 1519 C C . ARG A 1 188 ? -34.706 1.431 15.405 1.00 54.69 188 ARG A C 1
ATOM 1521 O O . ARG A 1 188 ? -33.758 0.747 15.762 1.00 54.69 188 ARG A O 1
ATOM 1528 N N . SER A 1 189 ? -35.403 2.185 16.251 1.00 49.44 189 SER A N 1
ATOM 1529 C CA . SER A 1 189 ? -35.223 2.124 17.703 1.00 49.44 189 SER A CA 1
ATOM 1530 C C . SER A 1 189 ? -36.529 2.366 18.472 1.00 49.44 189 SER A C 1
ATOM 1532 O O . SER A 1 189 ? -37.579 2.656 17.895 1.00 49.44 189 SER A O 1
ATOM 1534 N N . MET A 1 190 ? -36.478 2.247 19.801 1.00 48.19 190 MET A N 1
ATOM 1535 C CA . MET A 1 190 ? -37.624 2.537 20.673 1.00 48.19 190 MET A CA 1
ATOM 1536 C C . MET A 1 190 ? -37.963 4.036 20.713 1.00 48.19 190 MET A C 1
ATOM 1538 O O . MET A 1 190 ? -39.113 4.395 20.972 1.00 48.19 190 MET A O 1
ATOM 1542 N N . GLU A 1 191 ? -37.004 4.912 20.405 1.00 53.44 191 GLU A N 1
ATOM 1543 C CA . GLU A 1 191 ? -37.225 6.350 20.241 1.00 53.44 191 GLU A CA 1
ATOM 1544 C C . GLU A 1 191 ? -38.161 6.619 19.059 1.00 53.44 191 GLU A C 1
ATOM 1546 O O . GLU A 1 191 ? -39.113 7.381 19.223 1.00 53.44 191 GLU A O 1
ATOM 1551 N N . ASP A 1 192 ? -37.981 5.932 17.922 1.00 51.75 192 ASP A N 1
ATOM 1552 C CA . ASP A 1 192 ? -38.903 6.027 16.780 1.00 51.75 192 ASP A CA 1
ATOM 1553 C C . ASP A 1 192 ? -40.340 5.669 17.197 1.00 51.75 192 ASP A C 1
ATOM 1555 O O . ASP A 1 192 ? -41.278 6.401 16.883 1.00 51.75 192 ASP A O 1
ATOM 1559 N N . ILE A 1 193 ? -40.513 4.591 17.978 1.00 57.41 193 ILE A N 1
ATOM 1560 C CA . ILE A 1 193 ? -41.822 4.179 18.521 1.00 57.41 193 ILE A CA 1
ATOM 1561 C C . ILE A 1 193 ? -42.387 5.248 19.464 1.00 57.41 193 ILE A C 1
ATOM 1563 O O . ILE A 1 193 ? -43.575 5.555 19.406 1.00 57.41 193 ILE A O 1
ATOM 1567 N N . SER A 1 194 ? -41.547 5.851 20.310 1.00 58.41 194 SER A N 1
ATOM 1568 C CA . SER A 1 194 ? -41.956 6.923 21.229 1.00 58.41 194 SER A CA 1
ATOM 1569 C C . SER A 1 194 ? -42.393 8.209 20.516 1.00 58.41 194 SER A C 1
ATOM 1571 O O . SER A 1 194 ? -43.102 9.028 21.101 1.00 58.41 194 SER A O 1
ATOM 1573 N N . MET A 1 195 ? -41.998 8.371 19.250 1.00 59.19 195 MET A N 1
ATOM 1574 C CA . MET A 1 195 ? -42.354 9.500 18.393 1.00 59.19 195 MET A CA 1
ATOM 1575 C C . MET A 1 195 ? -43.568 9.207 17.486 1.00 59.19 195 MET A C 1
ATOM 1577 O O . MET A 1 195 ? -44.039 10.122 16.807 1.00 59.19 195 MET A O 1
ATOM 1581 N N . LEU A 1 196 ? -44.136 7.989 17.521 1.00 64.81 196 LEU A N 1
ATOM 1582 C CA . LEU A 1 196 ? -45.441 7.661 16.922 1.00 64.81 196 LEU A CA 1
ATOM 1583 C C . LEU A 1 196 ? -46.571 8.299 17.751 1.00 64.81 196 L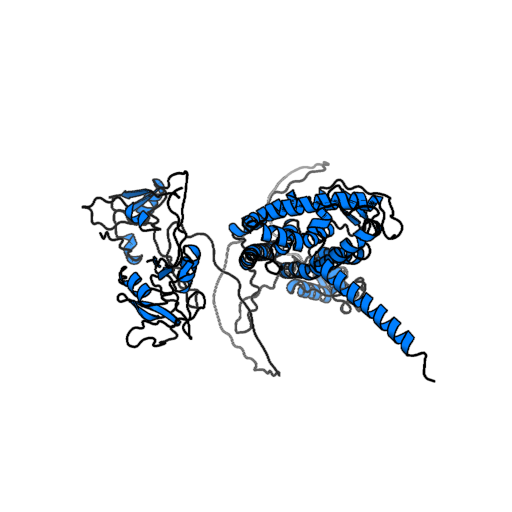EU A C 1
ATOM 1585 O O . LEU A 1 196 ? -47.096 7.715 18.701 1.00 64.81 196 LEU A O 1
ATOM 1589 N N . ASN A 1 197 ? -46.934 9.537 17.417 1.00 59.38 197 ASN A N 1
ATOM 1590 C CA . ASN A 1 197 ? -47.816 10.373 18.234 1.00 59.38 197 ASN A CA 1
ATOM 1591 C C . ASN A 1 197 ? -49.316 10.022 18.075 1.00 59.38 197 ASN A C 1
ATOM 1593 O O . ASN A 1 197 ? -50.087 10.777 17.477 1.00 59.38 197 ASN A O 1
ATOM 1597 N N . ARG A 1 198 ? -49.730 8.854 18.588 1.00 65.44 198 ARG A N 1
ATOM 1598 C CA . ARG A 1 198 ? -51.119 8.357 18.521 1.00 65.44 198 ARG A CA 1
ATOM 1599 C C . ARG A 1 198 ? -52.045 8.983 19.577 1.00 65.44 198 ARG A C 1
ATOM 1601 O O . ARG A 1 198 ? -51.648 9.110 20.737 1.00 65.44 198 ARG A O 1
ATOM 1608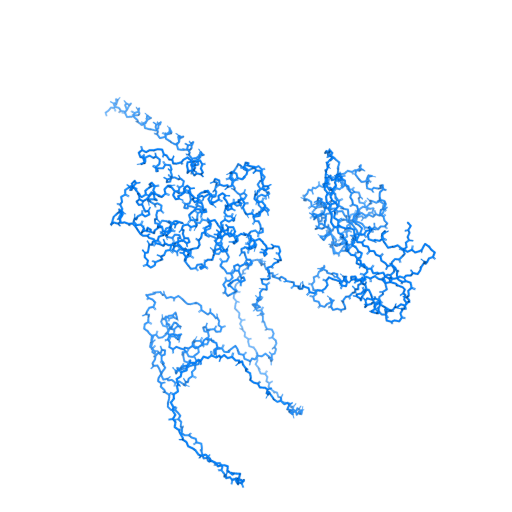 N N . PRO A 1 199 ? -53.319 9.279 19.242 1.00 57.94 199 PRO A N 1
ATOM 1609 C CA . PRO A 1 199 ? -54.339 9.618 20.235 1.00 57.94 199 PRO A CA 1
ATOM 1610 C C . PRO A 1 199 ? -54.568 8.459 21.217 1.00 57.94 199 PRO A C 1
ATOM 1612 O O . PRO A 1 199 ? -54.859 7.341 20.800 1.00 57.94 199 PRO A O 1
ATOM 1615 N N . ALA A 1 200 ? -54.492 8.731 22.523 1.00 52.91 200 ALA A N 1
ATOM 1616 C CA . ALA A 1 200 ? -54.500 7.702 23.574 1.00 52.91 200 ALA A CA 1
ATOM 1617 C C . ALA A 1 200 ? -55.782 6.840 23.651 1.00 52.91 200 ALA A C 1
ATOM 1619 O O . ALA A 1 200 ? -55.759 5.773 24.262 1.00 52.91 200 ALA A O 1
ATOM 1620 N N . GLU A 1 201 ? -56.882 7.288 23.042 1.00 50.84 201 GLU A N 1
ATOM 1621 C CA . GLU A 1 201 ? -58.166 6.573 22.998 1.00 50.84 201 GLU A CA 1
ATOM 1622 C C . GLU A 1 201 ? -58.305 5.645 21.775 1.00 50.84 201 GLU A C 1
ATOM 1624 O O . GLU A 1 201 ? -59.126 4.726 21.799 1.00 50.84 201 GLU A O 1
ATOM 1629 N N . ASN A 1 202 ? -57.501 5.832 20.716 1.00 54.12 202 ASN A N 1
ATOM 1630 C CA . ASN A 1 202 ? -57.548 4.966 19.537 1.00 54.12 202 ASN A CA 1
ATOM 1631 C C . ASN A 1 202 ? -56.637 3.742 19.749 1.00 54.12 202 ASN A C 1
ATOM 1633 O O . ASN A 1 202 ? -55.424 3.858 19.918 1.00 54.12 202 ASN A O 1
ATOM 1637 N N . THR A 1 203 ? -57.245 2.554 19.761 1.00 49.66 203 THR A N 1
ATOM 1638 C CA . THR A 1 203 ? -56.581 1.261 20.016 1.00 49.66 203 THR A CA 1
ATOM 1639 C C . THR A 1 203 ? -56.418 0.405 18.755 1.00 49.66 203 THR A C 1
ATOM 1641 O O . THR A 1 203 ? -56.034 -0.762 18.849 1.00 49.66 203 THR A O 1
ATOM 1644 N N . ALA A 1 204 ? -56.696 0.965 17.573 1.00 56.88 204 ALA A N 1
ATOM 1645 C CA . ALA A 1 204 ? -56.554 0.269 16.300 1.00 56.88 204 ALA A CA 1
ATOM 1646 C C . ALA A 1 204 ? -55.091 -0.094 15.976 1.00 56.88 204 ALA A C 1
ATOM 1648 O O . ALA A 1 204 ? -54.150 0.642 16.279 1.00 56.88 204 ALA A O 1
ATOM 1649 N N . VAL A 1 205 ? -54.912 -1.237 15.308 1.00 63.03 205 VAL A N 1
ATOM 1650 C CA . VAL A 1 205 ? -53.644 -1.613 14.660 1.00 63.03 205 VAL A CA 1
ATOM 1651 C C . VAL A 1 205 ? -53.444 -0.728 13.425 1.00 63.03 205 VAL A C 1
ATOM 1653 O O . VAL A 1 205 ? -54.424 -0.336 12.792 1.00 63.03 205 VAL A O 1
ATOM 1656 N N . ALA A 1 206 ? -52.192 -0.415 13.085 1.00 70.75 206 ALA A N 1
ATOM 1657 C CA . ALA A 1 206 ? -51.851 0.442 11.954 1.00 70.75 206 ALA A CA 1
ATOM 1658 C C . ALA A 1 206 ? -50.616 -0.065 11.189 1.00 70.75 206 ALA A C 1
ATOM 1660 O O . ALA A 1 206 ? -49.708 -0.635 11.800 1.00 70.75 206 ALA A O 1
ATOM 1661 N N . TRP A 1 207 ? -50.566 0.159 9.870 1.00 72.31 207 TRP A N 1
ATOM 1662 C CA . TRP A 1 207 ? -49.451 -0.275 9.016 1.00 72.31 207 TRP A CA 1
ATOM 1663 C C . TRP A 1 207 ? -48.155 0.522 9.245 1.00 72.31 207 TRP A C 1
ATOM 1665 O O . TRP A 1 207 ? -48.180 1.733 9.469 1.00 72.31 207 TRP A O 1
ATOM 1675 N N . ILE A 1 208 ? -47.023 -0.176 9.099 1.00 74.62 208 ILE A N 1
ATOM 1676 C CA . ILE A 1 208 ? -45.640 0.335 9.135 1.00 74.62 208 ILE A CA 1
ATOM 1677 C C . ILE A 1 208 ? -44.823 -0.298 7.992 1.00 74.62 208 ILE A C 1
ATOM 1679 O O . ILE A 1 208 ? -45.284 -1.240 7.355 1.00 74.62 208 ILE A O 1
ATOM 1683 N N . GLY A 1 209 ? -43.605 0.178 7.724 1.00 68.56 209 GLY A N 1
ATOM 1684 C CA . GLY A 1 209 ? -42.853 -0.136 6.498 1.00 68.56 209 GLY A CA 1
ATOM 1685 C C . GLY A 1 209 ? -42.140 -1.496 6.422 1.00 68.56 209 GLY A C 1
ATOM 1686 O O . GLY A 1 209 ? -41.097 -1.558 5.765 1.00 68.56 209 GLY A O 1
ATOM 1687 N N . LEU A 1 210 ? -42.635 -2.546 7.088 1.00 61.09 210 LEU A N 1
ATOM 1688 C CA . LEU A 1 210 ? -41.986 -3.865 7.213 1.00 61.09 210 LEU A CA 1
ATOM 1689 C C . LEU A 1 210 ? -42.761 -4.970 6.467 1.00 61.09 210 LEU A C 1
ATOM 1691 O O . LEU A 1 210 ? -43.978 -5.067 6.602 1.00 61.09 210 LEU A O 1
ATOM 1695 N N . SER A 1 211 ? -42.048 -5.808 5.709 1.00 59.78 211 SER A N 1
ATOM 1696 C CA . SER A 1 211 ? -42.600 -6.862 4.836 1.00 59.78 211 SER A CA 1
ATOM 1697 C C . SER A 1 211 ? -41.630 -8.051 4.678 1.00 59.78 211 SER A C 1
ATOM 1699 O O . SER A 1 211 ? -40.465 -7.945 5.056 1.00 59.78 211 SER A O 1
ATOM 1701 N N . ASP A 1 212 ? -42.095 -9.172 4.121 1.00 49.78 212 ASP A N 1
ATOM 1702 C CA . ASP A 1 212 ? -41.302 -10.390 3.846 1.00 49.78 212 ASP A CA 1
ATOM 1703 C C . ASP A 1 212 ? -40.984 -10.524 2.335 1.00 49.78 212 ASP A C 1
ATOM 1705 O O . ASP A 1 212 ? -41.628 -9.867 1.516 1.00 49.78 212 ASP A O 1
ATOM 1709 N N . ASP A 1 213 ? -40.029 -11.380 1.944 1.00 47.12 213 ASP A N 1
ATOM 1710 C CA . ASP A 1 213 ? -39.816 -11.792 0.540 1.00 47.12 213 ASP A CA 1
ATOM 1711 C C . ASP A 1 213 ? -40.003 -13.312 0.333 1.00 47.12 213 ASP A C 1
ATOM 1713 O O . ASP A 1 213 ? -39.132 -14.109 0.706 1.00 47.12 213 ASP A O 1
ATOM 1717 N N . PRO A 1 214 ? -41.066 -13.736 -0.383 1.00 46.25 214 PRO A N 1
ATOM 1718 C CA . PRO A 1 214 ? -41.358 -15.145 -0.666 1.00 46.25 214 PRO A CA 1
ATOM 1719 C C . PRO A 1 214 ? -40.320 -15.938 -1.487 1.00 46.25 214 PRO A C 1
ATOM 1721 O O . PRO A 1 214 ? -40.575 -17.106 -1.807 1.00 46.25 214 PRO A O 1
ATOM 1724 N N . LYS A 1 215 ? -39.180 -15.358 -1.894 1.00 46.12 215 LYS A N 1
ATOM 1725 C CA . LYS A 1 215 ? -38.156 -16.033 -2.720 1.00 46.12 215 LYS A CA 1
ATOM 1726 C C . LYS A 1 215 ? -36.955 -16.562 -1.937 1.00 46.12 215 LYS A C 1
ATOM 1728 O O . LYS A 1 215 ? -36.318 -17.499 -2.421 1.00 46.12 215 LYS A O 1
ATOM 1733 N N . SER A 1 216 ? -36.682 -16.041 -0.742 1.00 42.75 216 SER A N 1
ATOM 1734 C CA . SER A 1 216 ? -35.449 -16.325 0.018 1.00 42.75 216 SER A CA 1
ATOM 1735 C C . SER A 1 216 ? -35.265 -17.798 0.466 1.00 42.75 216 SER A C 1
ATOM 1737 O O . SER A 1 216 ? -34.168 -18.208 0.829 1.00 42.75 216 SER A O 1
ATOM 1739 N N . TRP A 1 217 ? -36.301 -18.642 0.398 1.00 37.53 217 TRP A N 1
ATOM 1740 C CA . TRP A 1 217 ? -36.334 -19.984 1.013 1.00 37.53 217 TRP A CA 1
ATOM 1741 C C . TRP A 1 217 ? -35.693 -21.154 0.232 1.00 37.53 217 TRP A C 1
ATOM 1743 O O . TRP A 1 217 ? -35.898 -22.308 0.611 1.00 37.53 217 TRP A O 1
ATOM 1753 N N . LYS A 1 218 ? -34.986 -20.925 -0.887 1.00 39.38 218 LYS A N 1
ATOM 175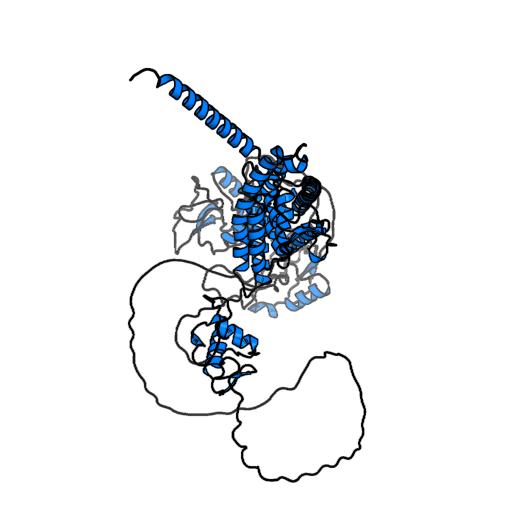4 C CA . LYS A 1 218 ? -34.659 -22.009 -1.853 1.00 39.38 218 LYS A CA 1
ATOM 1755 C C . LYS A 1 218 ? -33.183 -22.356 -2.075 1.00 39.38 218 LYS A C 1
ATOM 1757 O O . LYS A 1 218 ? -32.917 -23.261 -2.867 1.00 39.38 218 LYS A O 1
ATOM 1762 N N . THR A 1 219 ? -32.236 -21.681 -1.427 1.00 41.56 219 THR A N 1
ATOM 1763 C CA . THR A 1 219 ? -30.806 -21.759 -1.807 1.00 41.56 219 THR A CA 1
ATOM 1764 C C . THR A 1 219 ? -29.825 -22.158 -0.702 1.00 41.56 219 THR A C 1
ATOM 1766 O O . THR A 1 219 ? -28.690 -22.502 -1.032 1.00 41.56 219 THR A O 1
ATOM 1769 N N . ALA A 1 220 ? -30.232 -22.200 0.570 1.00 37.72 220 ALA A N 1
ATOM 1770 C CA . ALA A 1 220 ? -29.354 -22.588 1.677 1.00 37.72 220 ALA A CA 1
ATOM 1771 C C . ALA A 1 220 ? -29.437 -24.098 1.998 1.00 37.72 220 ALA A C 1
ATOM 1773 O O . ALA A 1 220 ? -30.466 -24.600 2.445 1.00 37.72 220 ALA A O 1
ATOM 1774 N N . LEU A 1 221 ? -28.328 -24.823 1.801 1.00 38.09 221 LEU A N 1
ATOM 1775 C CA . LEU A 1 221 ? -28.051 -26.118 2.449 1.00 38.09 221 LEU A CA 1
ATOM 1776 C C . LEU A 1 221 ? -26.891 -25.933 3.435 1.00 38.09 221 LEU A C 1
ATOM 1778 O O . LEU A 1 221 ? -25.777 -26.417 3.249 1.00 38.09 221 LEU A O 1
ATOM 1782 N N . GLY A 1 222 ? -27.203 -25.148 4.455 1.00 34.44 222 GLY A N 1
ATOM 1783 C CA . GLY A 1 222 ? -26.378 -24.671 5.555 1.00 34.44 222 GLY A CA 1
ATOM 1784 C C . GLY A 1 222 ? -27.283 -23.780 6.407 1.00 34.44 222 GLY A C 1
ATOM 1785 O O . GLY A 1 222 ? -28.256 -23.240 5.879 1.00 34.44 222 GLY A O 1
ATOM 1786 N N . HIS A 1 223 ? -27.036 -23.702 7.710 1.00 43.97 223 HIS A N 1
ATOM 1787 C CA . HIS A 1 223 ? -27.841 -22.868 8.605 1.00 43.97 223 HIS A CA 1
ATOM 1788 C C . HIS A 1 223 ? -27.443 -21.375 8.474 1.00 43.97 223 HIS A C 1
ATOM 1790 O O . HIS A 1 223 ? -26.488 -21.063 7.761 1.00 43.97 223 HIS A O 1
ATOM 1796 N N . ASP A 1 224 ? -28.199 -20.487 9.131 1.00 46.41 224 ASP A N 1
ATOM 1797 C CA . ASP A 1 224 ? -28.117 -19.008 9.113 1.00 46.41 224 ASP A CA 1
ATOM 1798 C C . ASP A 1 224 ? -28.611 -18.285 7.830 1.00 46.41 224 ASP A C 1
ATOM 1800 O O . ASP A 1 224 ? -27.826 -17.989 6.929 1.00 46.41 224 ASP A O 1
ATOM 1804 N N . ALA A 1 225 ? -29.905 -17.911 7.780 1.00 41.31 225 ALA A N 1
ATOM 1805 C CA . ALA A 1 225 ? -30.429 -16.749 7.024 1.00 41.31 225 ALA A CA 1
ATOM 1806 C C . ALA A 1 225 ? -31.916 -16.451 7.348 1.00 41.31 225 ALA A C 1
ATOM 1808 O O . ALA A 1 225 ? -32.736 -17.367 7.368 1.00 41.31 225 ALA A O 1
ATOM 1809 N N . ASN A 1 226 ? -32.291 -15.171 7.501 1.00 47.28 226 ASN A N 1
ATOM 1810 C CA . ASN A 1 226 ? -33.674 -14.718 7.758 1.00 47.28 226 ASN A CA 1
ATOM 1811 C C . ASN A 1 226 ? -34.171 -13.739 6.657 1.00 47.28 226 ASN A C 1
ATOM 1813 O O . ASN A 1 226 ? -33.355 -13.068 6.015 1.00 47.28 226 ASN A O 1
ATOM 1817 N N . SER A 1 227 ? -35.483 -13.656 6.380 1.00 49.59 227 SER A N 1
ATOM 1818 C CA . SER A 1 227 ? -36.029 -13.096 5.117 1.00 49.59 227 SER A CA 1
ATOM 1819 C C . SER A 1 227 ? -36.580 -11.657 5.143 1.00 49.59 227 SER A C 1
ATOM 1821 O O . SER A 1 227 ? -36.737 -11.074 4.074 1.00 49.59 227 SER A O 1
ATOM 1823 N N . TRP A 1 228 ? -36.807 -11.044 6.312 1.00 49.22 228 TRP A N 1
ATOM 1824 C CA . TRP A 1 228 ? -37.421 -9.705 6.489 1.00 49.22 228 TRP A CA 1
ATOM 1825 C C . TRP A 1 228 ? -36.396 -8.540 6.477 1.00 49.22 228 TRP A C 1
ATOM 1827 O O . TRP A 1 228 ? -35.216 -8.736 6.769 1.00 49.22 228 TRP A O 1
ATOM 1837 N N . ARG A 1 229 ? -36.736 -7.266 6.210 1.00 55.75 229 ARG A N 1
ATOM 1838 C CA . ARG A 1 229 ? -37.416 -6.768 4.989 1.00 55.75 229 ARG A CA 1
ATOM 1839 C C . ARG A 1 229 ? -38.121 -5.409 5.121 1.00 55.75 229 ARG A C 1
ATOM 1841 O O . ARG A 1 229 ? -39.280 -5.261 4.738 1.00 55.75 229 ARG A O 1
ATOM 1848 N N . TRP A 1 230 ? -37.411 -4.381 5.595 1.00 63.00 230 TRP A N 1
ATOM 1849 C CA . TRP A 1 230 ? -37.865 -2.989 5.476 1.00 63.00 230 TRP A CA 1
ATOM 1850 C C . TRP A 1 230 ? -38.014 -2.561 4.007 1.00 63.00 230 TRP A C 1
ATOM 1852 O O . TRP A 1 230 ? -37.108 -2.772 3.201 1.00 63.00 230 TRP A O 1
ATOM 1862 N N . SER A 1 231 ? -39.102 -1.853 3.704 1.00 54.78 231 SER A N 1
ATOM 1863 C CA . SER A 1 231 ? -39.488 -1.304 2.384 1.00 54.78 231 SER A CA 1
ATOM 1864 C C . SER A 1 231 ? -38.484 -0.351 1.703 1.00 54.78 231 SER A C 1
ATOM 1866 O O . SER A 1 231 ? -38.685 0.039 0.551 1.00 54.78 231 SER A O 1
ATOM 1868 N N . ILE A 1 232 ? -37.398 -0.017 2.404 1.00 55.91 232 ILE A N 1
ATOM 1869 C CA . ILE A 1 232 ? -36.296 0.878 2.021 1.00 55.91 232 ILE A CA 1
ATOM 1870 C C . ILE A 1 232 ? -34.941 0.143 1.855 1.00 55.91 232 ILE A C 1
ATOM 1872 O O . ILE A 1 232 ? -33.974 0.745 1.402 1.00 55.91 232 ILE A O 1
ATOM 1876 N N . MET A 1 233 ? -34.824 -1.139 2.236 1.00 43.41 233 MET A N 1
ATOM 1877 C CA . MET A 1 233 ? -33.527 -1.850 2.308 1.00 43.41 233 MET A CA 1
ATOM 1878 C C . MET A 1 233 ? -33.248 -2.862 1.186 1.00 43.41 233 MET A C 1
ATOM 1880 O O . MET A 1 233 ? -32.128 -3.363 1.104 1.00 43.41 233 MET A O 1
ATOM 1884 N N . PHE A 1 234 ? -34.220 -3.180 0.332 1.00 36.12 234 PHE A N 1
ATOM 1885 C CA . PHE A 1 234 ? -34.027 -4.132 -0.766 1.00 36.12 234 PHE A CA 1
ATOM 1886 C C . PHE A 1 234 ? -33.615 -3.403 -2.053 1.00 36.12 234 PHE A C 1
ATOM 1888 O O . PHE A 1 234 ? -34.447 -2.715 -2.630 1.00 36.12 234 PHE A O 1
ATOM 1895 N N . ASP A 1 235 ? -32.362 -3.581 -2.496 1.00 31.25 235 ASP A N 1
ATOM 1896 C CA . ASP A 1 235 ? -31.972 -3.441 -3.920 1.00 31.25 235 ASP A CA 1
ATOM 1897 C C . ASP A 1 235 ? -30.526 -3.900 -4.244 1.00 31.25 235 ASP A C 1
ATOM 1899 O O . ASP A 1 235 ? -30.223 -4.164 -5.406 1.00 31.25 235 ASP A O 1
ATOM 1903 N N . TYR A 1 236 ? -29.611 -4.029 -3.262 1.00 28.55 236 TYR A N 1
ATOM 1904 C CA . TYR A 1 236 ? -28.165 -4.188 -3.541 1.00 28.55 236 TYR A CA 1
ATOM 1905 C C . TYR A 1 236 ? -27.477 -5.477 -3.023 1.00 28.55 236 TYR A C 1
ATOM 1907 O O . TYR A 1 236 ? -26.723 -5.458 -2.057 1.00 28.55 236 TYR A O 1
ATOM 1915 N N . MET A 1 237 ? -27.673 -6.551 -3.801 1.00 28.59 237 MET A N 1
ATOM 1916 C CA . MET A 1 237 ? -26.759 -7.685 -4.091 1.00 28.59 237 MET A CA 1
ATOM 1917 C C . MET A 1 237 ? -26.294 -8.690 -3.008 1.00 28.59 237 MET A C 1
ATOM 1919 O O . MET A 1 237 ? -26.100 -8.392 -1.836 1.00 28.59 237 MET A O 1
ATOM 1923 N N . GLU A 1 238 ? -26.048 -9.921 -3.483 1.00 25.59 238 GLU A N 1
ATOM 1924 C CA . GLU A 1 238 ? -25.629 -11.108 -2.725 1.00 25.59 238 GLU A CA 1
ATOM 1925 C C . GLU A 1 238 ? -24.226 -11.639 -3.111 1.00 25.59 238 GLU A C 1
ATOM 1927 O O . GLU A 1 238 ? -23.857 -11.693 -4.284 1.00 25.59 238 GLU A O 1
ATOM 1932 N N . PHE A 1 239 ? -23.565 -12.206 -2.094 1.00 28.03 239 PHE A N 1
ATOM 1933 C CA . PHE A 1 239 ? -22.630 -13.347 -2.106 1.00 28.03 239 PHE A CA 1
ATOM 1934 C C . PHE A 1 239 ? -21.175 -13.280 -2.616 1.00 28.03 239 PHE A C 1
ATOM 1936 O O . PHE A 1 239 ? -20.758 -12.493 -3.460 1.00 28.03 239 PHE A O 1
ATOM 1943 N N . GLN A 1 240 ? -20.388 -14.184 -2.015 1.00 25.72 240 GLN A N 1
ATOM 1944 C CA . GLN A 1 240 ? -18.927 -14.270 -2.032 1.00 25.72 240 GLN A CA 1
ATOM 1945 C C . GLN A 1 240 ? -18.384 -15.597 -2.616 1.00 25.72 240 GLN A C 1
ATOM 1947 O O . GLN A 1 240 ? -19.094 -16.588 -2.773 1.00 25.72 240 GLN A O 1
ATOM 1952 N N . SER A 1 241 ? -17.070 -15.578 -2.873 1.00 23.88 241 SER A N 1
ATOM 1953 C CA . SER A 1 241 ? -16.059 -16.659 -2.823 1.00 23.88 241 SER A CA 1
ATOM 1954 C C . SER A 1 241 ? -16.341 -17.872 -1.913 1.00 23.88 241 SER A C 1
ATOM 1956 O O . SER A 1 241 ? -17.016 -17.710 -0.908 1.00 23.88 241 SER A O 1
ATOM 1958 N N . PHE A 1 242 ? -15.654 -19.015 -2.143 1.00 28.84 242 PHE A N 1
ATOM 1959 C CA . PHE A 1 242 ? -15.040 -19.815 -1.049 1.00 28.84 242 PHE A CA 1
ATOM 1960 C C . PHE A 1 242 ? -14.022 -20.908 -1.472 1.00 28.84 242 PHE A C 1
ATOM 1962 O O . PHE A 1 242 ? -13.997 -21.378 -2.610 1.00 28.84 242 PHE A O 1
ATOM 1969 N N . GLY A 1 243 ? -13.194 -21.315 -0.495 1.00 24.00 243 GLY A N 1
ATOM 1970 C CA . GLY A 1 243 ? -12.170 -22.381 -0.485 1.00 24.00 243 GLY A CA 1
ATOM 1971 C C . GLY A 1 243 ? -10.987 -21.989 0.435 1.00 24.00 243 GLY A C 1
ATOM 1972 O O . GLY A 1 243 ? -10.960 -20.828 0.848 1.00 24.00 243 GLY A O 1
ATOM 1973 N N . PRO A 1 244 ? -9.971 -22.847 0.711 1.00 46.88 244 PRO A N 1
ATOM 1974 C CA . PRO A 1 244 ? -9.819 -24.277 0.375 1.00 46.88 244 PRO A CA 1
ATOM 1975 C C . PRO A 1 244 ? -9.220 -25.181 1.509 1.00 46.88 244 PRO A C 1
ATOM 1977 O O . PRO A 1 244 ? -8.804 -24.689 2.552 1.00 46.88 244 PRO A O 1
ATOM 1980 N N . GLY A 1 245 ? -9.044 -26.486 1.222 1.00 27.86 245 GLY A N 1
ATOM 1981 C CA . GLY A 1 245 ? -8.003 -27.369 1.811 1.00 27.86 245 GLY A CA 1
ATOM 1982 C C . GLY A 1 245 ? -8.498 -28.542 2.676 1.00 27.86 245 GLY A C 1
ATOM 1983 O O . GLY A 1 245 ? -9.621 -28.481 3.161 1.00 27.86 245 GLY A O 1
ATOM 1984 N N . GLU A 1 246 ? -7.766 -29.641 2.937 1.00 26.55 246 GLU A N 1
ATOM 1985 C CA . GLU A 1 246 ? -6.470 -30.266 2.515 1.00 26.55 246 GLU A CA 1
ATOM 1986 C C . GLU A 1 246 ? -6.484 -31.722 3.146 1.00 26.55 246 GLU A C 1
ATOM 1988 O O . GLU A 1 246 ? -7.342 -31.950 3.996 1.00 26.55 246 GLU A O 1
ATOM 1993 N N . ILE A 1 247 ? -5.700 -32.799 2.892 1.00 26.31 247 ILE A N 1
ATOM 1994 C CA . ILE A 1 247 ? -4.541 -33.177 2.037 1.00 26.31 247 ILE A CA 1
ATOM 1995 C C . ILE A 1 247 ? -4.456 -34.746 1.896 1.00 26.31 247 ILE A C 1
ATOM 1997 O O . ILE A 1 247 ? -4.910 -35.424 2.809 1.00 26.31 247 ILE A O 1
ATOM 2001 N N . MET A 1 248 ? -3.835 -35.301 0.825 1.00 22.00 248 MET A N 1
ATOM 2002 C CA . MET A 1 248 ? -3.143 -36.641 0.684 1.00 22.00 248 MET A CA 1
ATOM 2003 C C . MET A 1 248 ? -3.828 -38.008 1.049 1.00 22.00 248 MET A C 1
ATOM 2005 O O . MET A 1 248 ? -4.611 -38.093 1.981 1.00 22.00 248 MET A O 1
ATOM 2009 N N . ASP A 1 249 ? -3.532 -39.175 0.427 1.00 21.61 249 ASP A N 1
ATOM 2010 C CA . ASP A 1 249 ? -2.809 -39.503 -0.831 1.00 21.61 249 ASP A CA 1
ATOM 2011 C C . ASP A 1 249 ? -3.088 -40.944 -1.385 1.00 21.61 249 ASP A C 1
ATOM 2013 O O . ASP A 1 249 ? -3.638 -41.800 -0.696 1.00 21.61 249 ASP A O 1
ATOM 2017 N N . PHE A 1 250 ? -2.552 -41.207 -2.590 1.00 19.97 250 PHE A N 1
ATOM 2018 C CA . PHE A 1 250 ? -2.074 -42.480 -3.187 1.00 19.97 250 PHE A CA 1
ATOM 2019 C C . PHE A 1 250 ? -2.957 -43.541 -3.920 1.00 19.97 250 PHE A C 1
ATOM 2021 O O . PHE A 1 250 ? -3.844 -44.194 -3.385 1.00 19.97 250 PHE A O 1
ATOM 2028 N N . TYR A 1 251 ? -2.460 -43.830 -5.139 1.00 20.48 251 TYR A N 1
ATOM 2029 C CA . TYR A 1 251 ? -2.451 -45.055 -5.974 1.00 20.48 251 TYR A CA 1
ATOM 2030 C C . TYR A 1 251 ? -3.658 -45.582 -6.799 1.00 20.48 251 TYR A C 1
ATOM 2032 O O . TYR A 1 251 ? -4.673 -46.054 -6.307 1.00 20.48 251 TYR A O 1
ATOM 2040 N N . SER A 1 252 ? -3.353 -45.711 -8.103 1.00 20.22 252 SER A N 1
ATOM 2041 C CA . SER A 1 252 ? -3.679 -46.833 -9.010 1.00 20.22 252 SER A CA 1
ATOM 2042 C C . SER A 1 252 ? -5.116 -47.066 -9.502 1.00 20.22 252 SER A C 1
ATOM 2044 O O . SER A 1 252 ? -5.851 -47.922 -9.027 1.00 20.22 252 SER A O 1
ATOM 2046 N N . SER A 1 253 ? -5.409 -46.421 -10.634 1.00 21.86 253 SER A N 1
ATOM 2047 C CA . SER A 1 253 ? -5.901 -47.053 -11.877 1.00 21.86 253 SER A CA 1
ATOM 2048 C C . SER A 1 253 ? -6.564 -48.447 -11.823 1.00 21.86 253 SER A C 1
ATOM 2050 O O . SER A 1 253 ? -5.870 -49.455 -11.676 1.00 21.86 253 SER A O 1
ATOM 2052 N N . SER A 1 254 ? -7.834 -48.523 -12.245 1.00 21.14 254 SER A N 1
ATOM 2053 C CA . SER A 1 254 ? -8.258 -49.365 -13.387 1.00 21.14 254 SER A CA 1
ATOM 2054 C C . SER A 1 254 ? -9.669 -49.018 -13.887 1.00 21.14 254 SER A C 1
ATOM 2056 O O . SER A 1 254 ? -10.592 -48.820 -13.107 1.00 21.14 254 SER A O 1
ATOM 2058 N N . SER A 1 255 ? -9.835 -48.988 -15.211 1.00 20.56 255 SER A N 1
ATOM 2059 C CA . SER A 1 255 ? -11.126 -49.191 -15.897 1.00 20.56 255 SER A CA 1
ATOM 2060 C C . SER A 1 255 ? -11.254 -50.704 -16.199 1.00 20.56 255 SER A C 1
ATOM 2062 O O . SER A 1 255 ? -10.205 -51.356 -16.198 1.00 20.56 255 SER A O 1
ATOM 2064 N N . PRO A 1 256 ? -12.441 -51.299 -16.480 1.00 32.59 256 PRO A N 1
ATOM 2065 C CA . PRO A 1 256 ? -13.085 -51.044 -17.779 1.00 32.59 256 PRO A CA 1
ATOM 2066 C C . PRO A 1 256 ? -14.632 -51.184 -17.874 1.00 32.59 256 PRO A C 1
ATOM 2068 O O . PRO A 1 256 ? -15.274 -51.913 -17.131 1.00 32.59 256 PRO A O 1
ATOM 2071 N N . VAL A 1 257 ? -15.184 -50.528 -18.904 1.00 21.19 257 VAL A N 1
ATOM 2072 C CA . VAL A 1 257 ? -16.188 -51.024 -19.886 1.00 21.19 257 VAL A CA 1
ATOM 2073 C C . VAL A 1 257 ? -17.424 -51.826 -19.421 1.00 21.19 257 VAL A C 1
ATOM 2075 O O . VAL A 1 257 ? -17.330 -52.957 -18.958 1.00 21.19 257 VAL A O 1
ATOM 2078 N N . CYS A 1 258 ? -18.599 -51.343 -19.847 1.00 19.80 258 CYS A N 1
ATOM 2079 C CA . CYS A 1 258 ? -19.635 -52.171 -20.490 1.00 19.80 258 CYS A CA 1
ATOM 2080 C C . CYS A 1 258 ? -20.255 -51.414 -21.684 1.00 19.80 258 CYS A C 1
ATOM 2082 O O . CYS A 1 258 ? -20.022 -50.213 -21.839 1.00 19.80 258 CYS A O 1
ATOM 2084 N N . VAL A 1 259 ? -20.946 -52.128 -22.580 1.00 19.73 259 VAL A N 1
ATOM 2085 C CA . VAL A 1 259 ? -21.090 -51.747 -23.999 1.00 19.73 259 VAL A CA 1
ATOM 2086 C C . VAL A 1 259 ? -22.524 -51.948 -24.517 1.00 19.73 259 VAL A C 1
ATOM 2088 O O . VAL A 1 259 ? -23.049 -53.050 -24.413 1.00 19.73 259 VAL A O 1
ATOM 2091 N N . PHE A 1 260 ? -23.090 -50.897 -25.138 1.00 20.05 260 PHE A N 1
ATOM 2092 C CA . PHE A 1 260 ? -24.300 -50.912 -25.994 1.00 20.05 260 PHE A CA 1
ATOM 2093 C C . PHE A 1 260 ? -25.607 -51.358 -25.262 1.00 20.05 260 PHE A C 1
ATOM 2095 O O . PHE A 1 260 ? -25.577 -51.588 -24.057 1.00 20.05 260 PHE A O 1
ATOM 2102 N N . GLN A 1 261 ? -26.823 -51.334 -25.833 1.00 21.16 261 GLN A N 1
ATOM 2103 C CA . GLN A 1 261 ? -27.264 -51.274 -27.239 1.00 21.16 261 GLN A CA 1
ATOM 2104 C C . GLN A 1 261 ? -28.569 -50.453 -27.419 1.00 21.16 261 GLN A C 1
ATOM 2106 O O . GLN A 1 261 ? -29.166 -50.007 -26.440 1.00 21.16 261 GLN A O 1
ATOM 2111 N N . GLU A 1 262 ? -28.966 -50.195 -28.669 1.00 20.36 262 GLU A N 1
ATOM 2112 C CA . GLU A 1 262 ? -30.098 -49.339 -29.077 1.00 20.36 262 GLU A CA 1
ATOM 2113 C C . GLU A 1 262 ? -31.445 -50.084 -29.164 1.00 20.36 262 GLU A C 1
ATOM 2115 O O . GLU A 1 262 ? -31.452 -51.281 -29.444 1.00 20.36 262 GLU A O 1
ATOM 2120 N N . GLN A 1 263 ? -32.570 -49.353 -29.059 1.00 20.83 263 GLN A N 1
ATOM 2121 C CA . GLN A 1 263 ? -33.617 -49.341 -30.103 1.00 20.83 263 GLN A CA 1
ATOM 2122 C C . GLN A 1 263 ? -34.631 -48.186 -29.932 1.00 20.83 263 GLN A C 1
ATOM 2124 O O . GLN A 1 263 ? -34.691 -47.548 -28.879 1.00 20.83 263 GLN A O 1
ATOM 2129 N N . ASP A 1 264 ? -35.355 -47.883 -31.013 1.00 20.09 264 ASP A N 1
ATOM 2130 C CA . ASP A 1 264 ? -36.197 -46.692 -31.219 1.00 20.09 264 ASP A CA 1
ATOM 2131 C C . ASP A 1 264 ? -37.667 -46.856 -30.782 1.00 20.09 264 ASP A C 1
ATOM 2133 O O . ASP A 1 264 ? -38.159 -47.979 -30.693 1.00 20.09 264 ASP A O 1
ATOM 2137 N N . GLN A 1 265 ? -38.389 -45.733 -30.620 1.00 20.17 265 GLN A N 1
ATOM 2138 C CA . GLN A 1 265 ? -39.497 -45.336 -31.525 1.00 20.17 265 GLN A CA 1
ATOM 2139 C C . GLN A 1 265 ? -40.165 -43.997 -31.117 1.00 20.17 265 GLN A C 1
ATOM 2141 O O . GLN A 1 265 ? -40.411 -43.774 -29.938 1.00 20.17 265 GLN A O 1
ATOM 2146 N N . ASP A 1 266 ? -40.418 -43.144 -32.126 1.00 20.97 266 ASP A N 1
ATOM 2147 C CA . ASP A 1 266 ? -41.622 -42.325 -32.425 1.00 20.97 266 ASP A CA 1
ATOM 2148 C C . ASP A 1 266 ? -42.328 -41.457 -31.338 1.00 20.97 266 ASP A C 1
ATOM 2150 O O . ASP A 1 266 ? -42.403 -41.817 -30.171 1.00 20.97 266 ASP A O 1
ATOM 2154 N N . LEU A 1 267 ? -42.965 -40.305 -31.628 1.00 21.02 267 LEU A N 1
ATOM 2155 C CA . LEU A 1 267 ? -43.041 -39.411 -32.810 1.00 21.02 267 LEU A CA 1
ATOM 2156 C C . LEU A 1 267 ? -43.634 -38.035 -32.377 1.00 21.02 267 LEU A C 1
ATOM 2158 O O . LEU A 1 267 ? -44.167 -37.927 -31.274 1.00 21.02 267 LEU A O 1
ATOM 2162 N N . SER A 1 268 ? -43.658 -37.045 -33.288 1.00 20.88 268 SER A N 1
ATOM 2163 C CA . SER A 1 268 ? -44.475 -35.796 -33.263 1.00 20.88 268 SER A CA 1
ATOM 2164 C C . SER A 1 268 ? -44.133 -34.685 -32.225 1.00 20.88 268 SER A C 1
ATOM 2166 O O . SER A 1 268 ? -43.695 -34.980 -31.119 1.00 20.88 268 SER A O 1
ATOM 2168 N N . ASP A 1 269 ? -44.316 -33.375 -32.484 1.00 22.56 269 ASP A N 1
ATOM 2169 C CA . ASP A 1 269 ? -44.345 -32.648 -33.773 1.00 22.56 269 ASP A CA 1
ATOM 2170 C C . ASP A 1 269 ? -44.144 -31.109 -33.646 1.00 22.56 269 ASP A C 1
ATOM 2172 O O . ASP A 1 269 ? -44.406 -30.519 -32.602 1.00 22.56 269 ASP A O 1
ATOM 2176 N N . PHE A 1 270 ? -43.761 -30.492 -34.777 1.00 19.20 270 PHE A N 1
ATOM 2177 C CA . PHE A 1 270 ? -43.948 -29.085 -35.219 1.00 19.20 270 PHE A CA 1
ATOM 2178 C C . PHE A 1 270 ? -43.201 -27.882 -34.560 1.00 19.20 270 PHE A C 1
ATOM 2180 O O . PHE A 1 270 ? -43.112 -27.689 -33.353 1.00 19.20 270 PHE A O 1
ATOM 2187 N N . PHE A 1 271 ? -42.736 -27.013 -35.470 1.00 22.28 271 PHE A N 1
ATOM 2188 C CA . PHE A 1 271 ? -42.290 -25.599 -35.393 1.00 22.28 271 PHE A CA 1
ATOM 2189 C C . PHE A 1 271 ? -43.210 -24.804 -36.391 1.00 22.28 271 PHE A C 1
ATOM 2191 O O . PHE A 1 271 ? -43.978 -25.500 -37.068 1.00 22.28 271 PHE A O 1
ATOM 2198 N N . PRO A 1 272 ? -43.196 -23.449 -36.585 1.00 33.72 272 PRO A N 1
ATOM 2199 C CA . PRO A 1 272 ? -42.029 -22.542 -36.586 1.00 33.72 272 PRO A CA 1
ATOM 2200 C C . PRO A 1 272 ? -42.289 -21.071 -36.126 1.00 33.72 272 PRO A C 1
ATOM 2202 O O . PRO A 1 272 ? -43.268 -20.793 -35.446 1.00 33.72 272 PRO A O 1
ATOM 2205 N N . GLU A 1 273 ? -41.401 -20.159 -36.570 1.00 20.80 273 GLU A N 1
ATOM 2206 C CA . GLU A 1 273 ? -41.530 -18.682 -36.659 1.00 20.80 273 GLU A CA 1
ATOM 2207 C C . GLU A 1 273 ? -41.461 -17.867 -35.341 1.00 20.80 273 GLU A C 1
ATOM 2209 O O . GLU A 1 273 ? -41.905 -18.313 -34.291 1.00 20.80 273 GLU A O 1
ATOM 2214 N N . LEU A 1 274 ? -40.831 -16.679 -35.279 1.00 22.27 274 LEU A N 1
ATOM 2215 C CA . LEU A 1 274 ? -40.282 -15.760 -36.308 1.00 22.27 274 LEU A CA 1
ATOM 2216 C C . LEU A 1 274 ? -38.798 -15.370 -36.032 1.00 22.27 274 LEU A C 1
ATOM 2218 O O . LEU A 1 274 ? -38.247 -15.721 -34.990 1.00 22.27 274 LEU A O 1
ATOM 2222 N N . ILE A 1 275 ? -38.147 -14.652 -36.964 1.00 22.31 275 ILE A N 1
ATOM 2223 C CA . ILE A 1 275 ? -36.732 -14.205 -36.896 1.00 22.31 275 ILE A CA 1
ATOM 2224 C C . ILE A 1 275 ? -36.595 -12.664 -36.877 1.00 22.31 275 ILE A C 1
ATOM 2226 O O . ILE A 1 275 ? -37.516 -11.937 -37.231 1.00 22.31 275 ILE A O 1
ATOM 2230 N N . GLU A 1 276 ? -35.421 -12.227 -36.411 1.00 23.09 276 GLU A N 1
ATOM 2231 C CA . GLU A 1 276 ? -34.857 -10.882 -36.201 1.00 23.09 276 GLU A CA 1
ATOM 2232 C C . GLU A 1 276 ? -35.126 -9.785 -37.260 1.00 23.09 276 GLU A C 1
ATOM 2234 O O . GLU A 1 276 ? -35.118 -10.037 -38.463 1.00 23.09 276 GLU A O 1
ATOM 2239 N N . SER A 1 277 ? -35.189 -8.534 -36.774 1.00 21.27 277 SER A N 1
ATOM 2240 C CA . SER A 1 277 ? -34.857 -7.286 -37.493 1.00 21.27 277 SER A CA 1
ATOM 2241 C C . SER A 1 277 ? -34.688 -6.122 -36.484 1.00 21.27 277 SER A C 1
ATOM 2243 O O . SER A 1 277 ? -35.504 -6.029 -35.570 1.00 21.27 277 SER A O 1
ATOM 2245 N N . ASP A 1 278 ? -33.745 -5.177 -36.583 1.00 22.64 278 ASP A N 1
ATOM 2246 C CA . ASP A 1 278 ? -32.465 -5.220 -37.301 1.00 22.64 278 ASP A CA 1
ATOM 2247 C C . ASP A 1 278 ? -31.451 -4.172 -36.760 1.00 22.64 278 ASP A C 1
ATOM 2249 O O . ASP A 1 278 ? -31.807 -3.224 -36.063 1.00 22.64 278 ASP A O 1
ATOM 2253 N N . TRP A 1 279 ? -30.179 -4.386 -37.094 1.00 21.38 279 TRP A N 1
ATOM 2254 C CA . TRP A 1 279 ? -28.978 -3.522 -37.071 1.00 21.38 279 TRP A CA 1
ATOM 2255 C C . TRP A 1 279 ? -28.965 -2.025 -36.611 1.00 21.38 279 TRP A C 1
ATOM 2257 O O . TRP A 1 279 ? -29.413 -1.124 -37.311 1.00 21.38 279 TRP A O 1
ATOM 2267 N N . GLN A 1 280 ? -28.117 -1.778 -35.589 1.00 21.88 280 GLN A N 1
ATOM 2268 C CA . GLN A 1 280 ? -26.782 -1.112 -35.692 1.00 21.88 280 GLN A CA 1
ATOM 2269 C C . GLN A 1 280 ? -26.540 0.371 -35.299 1.00 21.88 280 GLN A C 1
ATOM 2271 O O . GLN A 1 280 ? -27.372 1.264 -35.396 1.00 21.88 280 GLN A O 1
ATOM 2276 N N . GLU A 1 281 ? -25.302 0.583 -34.832 1.00 22.30 281 GLU A N 1
ATOM 2277 C CA . GLU A 1 281 ? -24.689 1.793 -34.272 1.00 22.30 281 GLU A CA 1
ATOM 2278 C C . GLU A 1 281 ? -24.271 2.855 -35.311 1.00 22.30 281 GLU A C 1
ATOM 2280 O O . GLU A 1 281 ? -23.881 2.543 -36.437 1.00 22.30 281 GLU A O 1
ATOM 2285 N N . HIS A 1 282 ? -24.166 4.115 -34.869 1.00 22.97 282 HIS A N 1
ATOM 2286 C CA . HIS A 1 282 ? -23.416 5.159 -35.578 1.00 22.97 282 HIS A CA 1
ATOM 2287 C C . HIS A 1 282 ? -21.925 5.181 -35.189 1.00 22.97 282 HIS A C 1
ATOM 2289 O O . HIS A 1 282 ? -21.580 5.294 -34.012 1.00 22.97 282 HIS A O 1
ATOM 2295 N N . ARG A 1 283 ? -21.031 5.290 -36.182 1.00 22.09 283 ARG A N 1
ATOM 2296 C CA . ARG A 1 283 ? -19.750 6.008 -36.032 1.00 22.09 283 ARG A CA 1
ATOM 2297 C C . ARG A 1 283 ? -19.396 6.741 -37.329 1.00 22.09 283 ARG A C 1
ATOM 2299 O O . ARG A 1 283 ? -19.558 6.200 -38.416 1.00 22.09 283 ARG A O 1
ATOM 2306 N N . CYS A 1 284 ? -18.918 7.978 -37.206 1.00 20.61 284 CYS A N 1
ATOM 2307 C CA . CYS A 1 284 ? -18.603 8.871 -38.323 1.00 20.61 284 CYS A CA 1
ATOM 2308 C C . CYS A 1 284 ? -17.086 9.056 -38.486 1.00 20.61 284 CYS A C 1
ATOM 2310 O O . CYS A 1 284 ? -16.391 9.192 -37.481 1.00 20.61 284 CYS A O 1
ATOM 2312 N N . SER A 1 285 ? -16.607 9.114 -39.736 1.00 22.47 285 SER A N 1
ATOM 2313 C CA . SER A 1 285 ? -15.376 9.814 -40.137 1.00 22.47 285 SER A CA 1
ATOM 2314 C C . SER A 1 285 ? -15.392 10.160 -41.634 1.00 22.47 285 SER A C 1
ATOM 2316 O O . SER A 1 285 ? -15.885 9.402 -42.465 1.00 22.47 285 SER A O 1
ATOM 2318 N N . GLN A 1 286 ? -14.834 11.326 -41.949 1.00 24.41 286 GLN A N 1
ATOM 2319 C CA . GLN A 1 286 ? -14.618 11.927 -43.277 1.00 24.41 286 GLN A CA 1
ATOM 2320 C C . GLN A 1 286 ? -13.309 11.393 -43.923 1.00 24.41 286 GLN A C 1
ATOM 2322 O O . GLN A 1 286 ? -12.514 10.779 -43.218 1.00 24.41 286 GLN A O 1
ATOM 2327 N N . SER A 1 287 ? -12.933 11.639 -45.188 1.00 23.12 287 SER A N 1
ATOM 2328 C CA . SER A 1 287 ? -13.636 11.961 -46.452 1.00 23.12 287 SER A CA 1
ATOM 2329 C C . SER A 1 287 ? -12.612 11.949 -47.613 1.00 23.12 287 SER A C 1
ATOM 2331 O O . SER A 1 287 ? -11.476 12.362 -47.411 1.00 23.12 287 SER A O 1
ATOM 2333 N N . VAL A 1 288 ? -13.008 11.551 -48.832 1.00 26.06 288 VAL A N 1
ATOM 2334 C CA . VAL A 1 288 ? -12.497 12.070 -50.130 1.00 26.06 288 VAL A CA 1
ATOM 2335 C C . VAL A 1 288 ? -13.609 11.852 -51.165 1.00 26.06 288 VAL A C 1
ATOM 2337 O O . VAL A 1 288 ? -14.229 10.791 -51.169 1.00 26.06 288 VAL A O 1
ATOM 2340 N N . GLY A 1 289 ? -13.876 12.828 -52.038 1.00 23.11 289 GLY A N 1
ATOM 2341 C CA . GLY A 1 289 ? -14.862 12.702 -53.118 1.00 23.11 289 GLY A CA 1
ATOM 2342 C C . GLY A 1 289 ? -14.238 12.736 -54.515 1.00 23.11 289 GLY A C 1
ATOM 2343 O O . GLY A 1 289 ? -13.240 13.415 -54.744 1.00 23.11 289 GLY A O 1
ATOM 2344 N N . SER A 1 290 ? -14.857 12.039 -55.468 1.00 27.67 290 SER A N 1
ATOM 2345 C CA . SER A 1 290 ? -14.719 12.267 -56.915 1.00 27.67 290 SER A CA 1
ATOM 2346 C C . SER A 1 290 ? -15.960 11.719 -57.627 1.00 27.67 290 SER A C 1
ATOM 2348 O O . SER A 1 290 ? -16.536 10.725 -57.194 1.00 27.67 290 SER A O 1
ATOM 2350 N N . GLN A 1 291 ? -16.418 12.412 -58.669 1.00 23.62 291 GLN A N 1
ATOM 2351 C CA . GLN A 1 291 ? -17.734 12.211 -59.289 1.00 23.62 291 GLN A CA 1
ATOM 2352 C C . GLN A 1 291 ? -17.633 11.421 -60.601 1.00 23.62 291 GLN A C 1
ATOM 2354 O O . GLN A 1 291 ? -16.740 11.705 -61.397 1.00 23.62 291 GLN A O 1
ATOM 2359 N N . SER A 1 292 ? -18.612 10.559 -60.911 1.00 27.31 292 SER A N 1
ATOM 2360 C CA . SER A 1 292 ? -19.166 10.448 -62.279 1.00 27.31 292 SER A CA 1
ATOM 2361 C C . SER A 1 292 ? -20.557 9.791 -62.301 1.00 27.31 292 SER A C 1
ATOM 2363 O O . SER A 1 292 ? -20.766 8.726 -61.736 1.00 27.31 292 SER A O 1
ATOM 2365 N N . SER A 1 293 ? -21.478 10.447 -63.007 1.00 25.61 293 SER A N 1
ATOM 2366 C CA . SER A 1 293 ? -22.718 9.961 -63.650 1.00 25.61 293 SER A CA 1
ATOM 2367 C C . SER A 1 293 ? -22.810 8.448 -63.982 1.00 25.61 293 SER A C 1
ATOM 2369 O O . SER A 1 293 ? -21.837 7.868 -64.453 1.00 25.61 293 SER A O 1
ATOM 2371 N N . SER A 1 294 ? -23.986 7.798 -63.972 1.00 29.14 294 SER A N 1
ATOM 2372 C CA . SER A 1 294 ? -25.132 8.198 -64.821 1.00 29.14 294 SER A CA 1
ATOM 2373 C C . SER A 1 294 ? -26.459 7.424 -64.581 1.00 29.14 294 SER A C 1
ATOM 2375 O O . SER A 1 294 ? -26.463 6.235 -64.293 1.00 29.14 294 SER A O 1
ATOM 2377 N N . SER A 1 295 ? -27.579 8.146 -64.743 1.00 28.64 295 SER A N 1
ATOM 2378 C CA . SER A 1 295 ? -28.895 7.747 -65.309 1.00 28.64 295 SER A CA 1
ATOM 2379 C C . SER A 1 295 ? -29.549 6.360 -65.047 1.00 28.64 295 SER A C 1
ATOM 2381 O O . SER A 1 295 ? -29.349 5.418 -65.806 1.00 28.64 295 SER A O 1
ATOM 2383 N N . SER A 1 296 ? -30.533 6.374 -64.132 1.00 27.47 296 SER A N 1
ATOM 2384 C CA . SER A 1 296 ? -31.986 6.164 -64.394 1.00 27.47 296 SER A CA 1
ATOM 2385 C C . SER A 1 296 ? -32.629 4.793 -64.722 1.00 27.47 296 SER A C 1
ATOM 2387 O O . SER A 1 296 ? -32.035 3.883 -65.280 1.00 27.47 296 SER A O 1
ATOM 2389 N N . SER A 1 297 ? -33.956 4.798 -64.497 1.00 28.84 297 SER A N 1
ATOM 2390 C CA . SER A 1 297 ? -35.046 3.926 -64.992 1.00 28.84 297 SER A CA 1
ATOM 2391 C C . SER A 1 297 ? -35.267 2.542 -64.363 1.00 28.84 297 SER A C 1
ATOM 2393 O O . SER A 1 297 ? -34.577 1.567 -64.631 1.00 28.84 297 SER A O 1
ATOM 2395 N N . SER A 1 298 ? -36.361 2.497 -63.602 1.00 30.27 298 SER A N 1
ATOM 2396 C CA . SER A 1 298 ? -37.209 1.355 -63.255 1.00 30.27 298 SER A CA 1
ATOM 2397 C C . SER A 1 298 ? -37.729 0.557 -64.456 1.00 30.27 298 SER A C 1
ATOM 2399 O O . SER A 1 298 ? -38.052 1.149 -65.487 1.00 30.27 298 SER A O 1
ATOM 2401 N N . SER A 1 299 ? -38.005 -0.732 -64.243 1.00 32.50 299 SER A N 1
ATOM 2402 C CA . SER A 1 299 ? -39.351 -1.327 -64.392 1.00 32.50 299 SER A CA 1
ATOM 2403 C C . SER A 1 299 ? -39.378 -2.711 -63.735 1.00 32.50 299 SER A C 1
ATOM 2405 O O . SER A 1 299 ? -38.390 -3.441 -63.806 1.00 32.50 299 SER A O 1
ATOM 2407 N N . ASP A 1 300 ? -40.497 -3.066 -63.111 1.00 33.38 300 ASP A N 1
ATOM 2408 C CA . ASP A 1 300 ? -40.822 -4.446 -62.744 1.00 33.38 300 ASP A CA 1
ATOM 2409 C C . ASP A 1 300 ? -41.128 -5.273 -64.008 1.00 33.38 300 ASP A C 1
ATOM 2411 O O . ASP A 1 300 ? -41.665 -4.725 -64.969 1.00 33.38 300 ASP A O 1
ATOM 2415 N N . ASP A 1 301 ? -40.821 -6.577 -64.011 1.00 32.50 301 ASP A N 1
ATOM 2416 C CA . ASP A 1 301 ? -41.880 -7.604 -64.028 1.00 32.50 301 ASP A CA 1
ATOM 2417 C C . ASP A 1 301 ? -41.347 -9.035 -63.771 1.00 32.50 301 ASP A C 1
ATOM 2419 O O . ASP A 1 301 ? -40.141 -9.300 -63.781 1.00 32.50 301 ASP A O 1
ATOM 2423 N N . LEU A 1 302 ? -42.265 -9.967 -63.508 1.00 41.16 302 LEU A N 1
ATOM 2424 C CA . LEU A 1 302 ? -42.004 -11.344 -63.068 1.00 41.16 302 LEU A CA 1
ATOM 2425 C C . LEU A 1 302 ? -41.873 -12.348 -64.228 1.00 41.16 302 LEU A C 1
ATOM 2427 O O . LEU A 1 302 ? -42.836 -12.542 -64.959 1.00 41.16 302 LEU A O 1
ATOM 2431 N N . PHE A 1 303 ? -40.785 -13.132 -64.286 1.00 34.19 303 PHE A N 1
ATOM 2432 C CA . PHE A 1 303 ? -40.818 -14.520 -64.795 1.00 34.19 303 PHE A CA 1
ATOM 2433 C C . PHE A 1 303 ? -39.691 -15.387 -64.202 1.00 34.19 303 PHE A C 1
ATOM 2435 O O . PHE A 1 303 ? -38.551 -14.951 -64.055 1.00 34.19 303 PHE A O 1
ATOM 2442 N N . THR A 1 304 ? -40.007 -16.637 -63.853 1.00 41.09 304 THR A N 1
ATOM 2443 C CA . THR A 1 304 ? -39.077 -17.602 -63.239 1.00 41.09 304 THR A CA 1
ATOM 2444 C C . THR A 1 304 ? -38.230 -18.364 -64.264 1.00 41.09 304 THR A C 1
ATOM 2446 O O . THR A 1 304 ? -38.614 -18.555 -65.415 1.00 41.09 304 THR A O 1
ATOM 2449 N N . SER A 1 305 ? -37.055 -18.839 -63.839 1.00 35.44 305 SER A N 1
ATOM 2450 C CA . SER A 1 305 ? -36.154 -19.696 -64.627 1.00 35.44 305 SER A CA 1
ATOM 2451 C C . SER A 1 305 ? -35.505 -20.774 -63.739 1.00 35.44 305 SER A C 1
ATOM 2453 O O . SER A 1 305 ? -35.359 -20.549 -62.535 1.00 35.44 305 SER A O 1
ATOM 2455 N N . PRO A 1 306 ? -35.154 -21.957 -64.285 1.00 48.84 306 PRO A N 1
ATOM 2456 C CA . PRO A 1 306 ? -34.701 -23.111 -63.499 1.00 48.84 306 PRO A CA 1
ATOM 2457 C C . PRO A 1 306 ? -33.251 -22.981 -62.977 1.00 48.84 306 PRO A C 1
ATOM 2459 O O . PRO A 1 306 ? -32.467 -22.199 -63.517 1.00 48.84 306 PRO A O 1
ATOM 2462 N N . PRO A 1 307 ? -32.867 -23.747 -61.933 1.00 43.12 307 PRO A N 1
ATOM 2463 C CA . PRO A 1 307 ? -31.592 -23.574 -61.234 1.00 43.12 307 PRO A CA 1
ATOM 2464 C C . PRO A 1 307 ? -30.361 -24.088 -62.002 1.00 43.12 307 PRO A C 1
ATOM 2466 O O . PRO A 1 307 ? -30.365 -25.169 -62.592 1.00 43.12 307 PRO A O 1
ATOM 2469 N N . SER A 1 308 ? -29.271 -23.324 -61.908 1.00 38.06 308 SER A N 1
ATOM 2470 C CA . SER A 1 308 ? -27.955 -23.615 -62.497 1.00 38.06 308 SER A CA 1
ATOM 2471 C C . SER A 1 308 ? -27.162 -24.707 -61.745 1.00 38.06 308 SER A C 1
ATOM 2473 O O . SER A 1 308 ? -27.340 -24.872 -60.536 1.00 38.06 308 SER A O 1
ATOM 2475 N N . PRO A 1 309 ? -26.233 -25.425 -62.415 1.00 58.12 309 PRO A N 1
ATOM 2476 C CA . PRO A 1 309 ? -25.416 -26.477 -61.796 1.00 58.12 309 PRO A CA 1
ATOM 2477 C C . PRO A 1 309 ? -24.380 -25.951 -60.774 1.00 58.12 309 PRO A C 1
ATOM 2479 O O . PRO A 1 309 ? -23.992 -24.780 -60.822 1.00 58.12 309 PRO A O 1
ATOM 2482 N N . PRO A 1 310 ? -23.894 -26.809 -59.850 1.00 51.97 310 PRO A N 1
ATOM 2483 C CA . PRO A 1 310 ? -23.018 -26.403 -58.748 1.00 51.97 310 PRO A CA 1
ATOM 2484 C C . PRO A 1 310 ? -21.584 -26.023 -59.186 1.00 51.97 310 PRO A C 1
ATOM 2486 O O . PRO A 1 310 ? -21.059 -26.580 -60.153 1.00 51.97 310 PRO A O 1
ATOM 2489 N N . PRO A 1 311 ? -20.911 -25.107 -58.458 1.00 47.50 311 PRO A N 1
ATOM 2490 C CA . PRO A 1 311 ? -19.606 -24.565 -58.843 1.00 47.50 311 PRO A CA 1
ATOM 2491 C C . PRO A 1 311 ? -18.410 -25.499 -58.537 1.00 47.50 311 PRO A C 1
ATOM 2493 O O . PRO A 1 311 ? -18.471 -26.307 -57.607 1.00 47.50 311 PRO A O 1
ATOM 2496 N N . PRO A 1 312 ? -17.279 -25.348 -59.261 1.00 59.34 312 PRO A N 1
ATOM 2497 C CA . PRO A 1 312 ? -16.082 -26.181 -59.101 1.00 59.34 312 PRO A CA 1
ATOM 2498 C C . PRO A 1 312 ? -15.336 -25.973 -57.760 1.00 59.34 312 PRO A C 1
ATOM 2500 O O . PRO A 1 312 ? -15.483 -24.934 -57.104 1.00 59.34 312 PRO A O 1
ATOM 2503 N N . PRO A 1 313 ? -14.497 -26.944 -57.336 1.00 60.25 313 PRO A N 1
ATOM 2504 C CA . PRO A 1 313 ? -13.837 -26.932 -56.029 1.00 60.25 313 PRO A CA 1
ATOM 2505 C C . PRO A 1 313 ? -12.818 -25.791 -55.869 1.00 60.25 313 PRO A C 1
ATOM 2507 O O . PRO A 1 313 ? -11.949 -25.573 -56.711 1.00 60.25 313 PRO A O 1
ATOM 2510 N N . ARG A 1 314 ? -12.884 -25.086 -54.731 1.00 60.66 314 ARG A N 1
ATOM 2511 C CA . ARG A 1 314 ? -12.037 -23.916 -54.438 1.00 60.66 314 ARG A CA 1
ATOM 2512 C C . ARG A 1 314 ? -10.613 -24.322 -54.031 1.00 60.66 314 ARG A C 1
ATOM 2514 O O . ARG A 1 314 ? -10.415 -24.993 -53.020 1.00 60.66 314 ARG A O 1
ATOM 2521 N N . THR A 1 315 ? -9.604 -23.857 -54.769 1.00 70.62 315 THR A N 1
ATOM 2522 C CA . THR A 1 315 ? -8.184 -24.046 -54.423 1.00 70.62 315 THR A CA 1
ATOM 2523 C C . THR A 1 315 ? -7.725 -23.025 -53.374 1.00 70.62 315 THR A C 1
ATOM 2525 O O . THR A 1 315 ? -7.736 -21.821 -53.621 1.00 70.62 315 THR A O 1
ATOM 2528 N N . TYR A 1 316 ? -7.288 -23.490 -52.200 1.00 76.69 316 TYR A N 1
ATOM 2529 C CA . TYR A 1 316 ? -6.838 -22.625 -51.098 1.00 76.69 316 TYR A CA 1
ATOM 2530 C C . TYR A 1 316 ? -5.315 -22.394 -51.093 1.00 76.69 316 TYR A C 1
ATOM 2532 O O . TYR A 1 316 ? -4.536 -23.318 -51.330 1.00 76.69 316 TYR A O 1
ATOM 2540 N N . LYS A 1 317 ? -4.884 -21.172 -50.736 1.00 86.25 317 LYS A N 1
ATOM 2541 C CA . LYS A 1 317 ? -3.469 -20.823 -50.469 1.00 86.25 317 LYS A CA 1
ATOM 2542 C C . LYS A 1 317 ? -2.890 -21.689 -49.327 1.00 86.25 317 LYS A C 1
ATOM 2544 O O . LYS A 1 317 ? -3.663 -22.072 -48.450 1.00 86.25 317 LYS A O 1
ATOM 2549 N N . PRO A 1 318 ? -1.576 -21.988 -49.270 1.00 92.19 318 PRO A N 1
ATOM 2550 C CA . PRO A 1 318 ? -0.977 -22.823 -48.215 1.00 92.19 318 PRO A CA 1
ATOM 2551 C C . PRO A 1 318 ? -1.146 -22.248 -46.796 1.00 92.19 318 PRO A C 1
ATOM 2553 O O . PRO A 1 318 ? -1.486 -21.081 -46.615 1.00 92.19 318 PRO A O 1
ATOM 2556 N N . CYS A 1 319 ? -0.921 -23.077 -45.770 1.00 96.50 319 CYS A N 1
ATOM 2557 C CA . CYS A 1 319 ? -1.094 -22.692 -44.368 1.00 96.50 319 CYS A CA 1
ATOM 2558 C C . CYS A 1 319 ? -0.043 -21.665 -43.912 1.00 96.50 319 CYS A C 1
ATOM 2560 O O . CYS A 1 319 ? 1.098 -22.039 -43.641 1.00 96.50 319 CYS A O 1
ATOM 2562 N N . PHE A 1 320 ? -0.431 -20.405 -43.699 1.00 95.00 320 PHE A N 1
ATOM 2563 C CA . PHE A 1 320 ? 0.516 -19.319 -43.384 1.00 95.00 320 PHE A CA 1
ATOM 2564 C C . PHE A 1 320 ? 1.320 -19.524 -42.080 1.00 95.00 320 PHE A C 1
ATOM 2566 O O . PHE A 1 320 ? 2.411 -18.976 -41.929 1.00 95.00 320 PHE A O 1
ATOM 2573 N N . VAL A 1 321 ? 0.829 -20.363 -41.158 1.00 95.88 321 VAL A N 1
ATOM 2574 C CA . VAL A 1 321 ? 1.523 -20.711 -39.903 1.00 95.88 321 VAL A CA 1
ATOM 2575 C C . VAL A 1 321 ? 2.707 -21.667 -40.114 1.00 95.88 321 VAL A C 1
ATOM 2577 O O . VAL A 1 321 ? 3.677 -21.581 -39.370 1.00 95.88 321 VAL A O 1
ATOM 2580 N N . CYS A 1 322 ? 2.631 -22.620 -41.057 1.00 95.31 322 CYS A N 1
ATOM 2581 C CA . CYS A 1 322 ? 3.626 -23.710 -41.161 1.00 95.31 322 CYS A CA 1
ATOM 2582 C C . CYS A 1 322 ? 3.885 -24.276 -42.576 1.00 95.31 322 CYS A C 1
ATOM 2584 O O . CYS A 1 322 ? 4.568 -25.293 -42.705 1.00 95.31 322 CYS A O 1
ATOM 2586 N N . GLN A 1 323 ? 3.328 -23.648 -43.614 1.00 95.12 323 GLN A N 1
ATOM 2587 C CA . GLN A 1 323 ? 3.413 -24.004 -45.040 1.00 95.12 323 GLN A CA 1
ATOM 2588 C C . GLN A 1 323 ? 2.953 -25.429 -45.417 1.00 95.12 323 GLN A C 1
ATOM 2590 O O . GLN A 1 323 ? 3.276 -25.939 -46.485 1.00 95.12 323 GLN A O 1
ATOM 2595 N N . ASP A 1 324 ? 2.156 -26.078 -44.564 1.00 94.25 324 ASP A N 1
ATOM 2596 C CA . ASP A 1 324 ? 1.462 -27.331 -44.897 1.00 94.25 324 ASP A CA 1
ATOM 2597 C C . ASP A 1 324 ? 0.218 -27.074 -45.780 1.00 94.25 324 ASP A C 1
ATOM 2599 O O . ASP A 1 324 ? -0.266 -25.939 -45.870 1.00 94.25 324 ASP A O 1
ATOM 2603 N N . LYS A 1 325 ? -0.337 -28.124 -46.403 1.00 93.50 325 LYS A N 1
ATOM 2604 C CA . LYS A 1 325 ? -1.557 -28.030 -47.227 1.00 93.50 325 LYS A CA 1
ATOM 2605 C C . LYS A 1 325 ? -2.703 -27.443 -46.394 1.00 93.50 325 LYS A C 1
ATOM 2607 O O . LYS A 1 325 ? -3.013 -27.951 -45.317 1.00 93.50 325 LYS A O 1
ATOM 2612 N N . SER A 1 326 ? -3.314 -26.366 -46.886 1.00 93.50 326 SER A N 1
ATOM 2613 C CA . SER A 1 326 ? -4.446 -25.722 -46.215 1.00 93.50 326 SER A CA 1
ATOM 2614 C C . SER A 1 326 ? -5.731 -26.538 -46.370 1.00 93.50 326 SER A C 1
ATOM 2616 O O . SER A 1 326 ? -5.931 -27.209 -47.384 1.00 93.50 326 SER A O 1
ATOM 2618 N N . SER A 1 327 ? -6.597 -26.456 -45.361 1.00 91.19 327 SER A N 1
ATOM 2619 C CA . SER A 1 327 ? -7.960 -26.995 -45.345 1.00 91.19 327 SER A CA 1
ATOM 2620 C C . SER A 1 327 ? -9.026 -25.894 -45.436 1.00 91.19 327 SER A C 1
ATOM 2622 O O . SER A 1 327 ? -10.195 -26.150 -45.163 1.00 91.19 327 SER A O 1
ATOM 2624 N N . GLY A 1 328 ? -8.631 -24.665 -45.780 1.00 89.50 328 GLY A N 1
ATOM 2625 C CA . GLY A 1 328 ? -9.511 -23.502 -45.886 1.00 89.50 328 GLY A CA 1
ATOM 2626 C C . GLY A 1 328 ? -9.085 -22.351 -44.975 1.00 89.50 328 GLY A C 1
ATOM 2627 O O . GLY A 1 328 ? -7.990 -22.349 -44.407 1.00 89.50 328 GLY A O 1
ATOM 2628 N N . TYR A 1 329 ? -9.964 -21.359 -44.846 1.00 92.00 329 TYR A N 1
ATOM 2629 C CA . TYR A 1 329 ? -9.776 -20.240 -43.926 1.00 92.00 329 TYR A CA 1
ATOM 2630 C C . TYR A 1 329 ? -10.318 -20.612 -42.545 1.00 92.00 329 TYR A C 1
ATOM 2632 O O . TYR A 1 329 ? -11.502 -20.906 -42.402 1.00 92.00 329 TYR A O 1
ATOM 2640 N N . HIS A 1 330 ? -9.456 -20.585 -41.529 1.00 92.44 330 HIS A N 1
ATOM 2641 C CA . HIS A 1 330 ? -9.797 -20.896 -40.140 1.00 92.44 330 HIS A CA 1
ATOM 2642 C C . HIS A 1 330 ? -9.330 -19.752 -39.240 1.00 92.44 330 HIS A C 1
ATOM 2644 O O . HIS A 1 330 ? -8.158 -19.378 -39.276 1.00 92.44 330 HIS A O 1
ATOM 2650 N N . TYR A 1 331 ? -10.245 -19.199 -38.440 1.00 93.19 331 TYR A N 1
ATOM 2651 C CA . TYR A 1 331 ? -9.989 -18.056 -37.546 1.00 93.19 331 TYR A CA 1
ATOM 2652 C C . TYR A 1 331 ? -9.402 -16.825 -38.270 1.00 93.19 331 TYR A C 1
ATOM 2654 O O . TYR A 1 331 ? -8.545 -16.135 -37.731 1.00 93.19 331 TYR A O 1
ATOM 2662 N N . GLY A 1 332 ? -9.844 -16.577 -39.510 1.00 88.88 332 GLY A N 1
ATOM 2663 C CA . GLY A 1 332 ? -9.432 -15.440 -40.346 1.00 88.88 332 GLY A CA 1
ATOM 2664 C C . GLY A 1 332 ? -8.348 -15.737 -41.393 1.00 88.88 332 GLY A C 1
ATOM 2665 O O . GLY A 1 332 ? -8.242 -15.003 -42.371 1.00 88.88 332 GLY A O 1
ATOM 2666 N N . VAL A 1 333 ? -7.581 -16.829 -41.266 1.00 92.75 333 VAL A N 1
ATOM 2667 C CA . VAL A 1 333 ? -6.381 -17.068 -42.103 1.00 92.75 333 VAL A CA 1
ATOM 2668 C C . VAL A 1 333 ? -6.413 -18.421 -42.809 1.00 92.75 333 VAL A C 1
ATOM 2670 O O . VAL A 1 333 ? -7.004 -19.374 -42.304 1.00 92.75 333 VAL A O 1
ATOM 2673 N N . SER A 1 334 ? -5.715 -18.558 -43.943 1.00 95.62 334 SER A N 1
ATOM 2674 C CA . SER A 1 334 ? -5.564 -19.873 -44.581 1.00 95.62 334 SER A CA 1
ATOM 2675 C C . SER A 1 334 ? -4.701 -20.799 -43.717 1.00 95.62 334 SER A C 1
ATOM 2677 O O . SER A 1 334 ? -3.543 -20.489 -43.410 1.00 95.62 334 SER A O 1
ATOM 2679 N N . ALA A 1 335 ? -5.253 -21.945 -43.310 1.00 95.88 335 ALA A N 1
ATOM 2680 C CA . ALA A 1 335 ? -4.618 -22.834 -42.344 1.00 95.88 335 ALA A CA 1
ATOM 2681 C C . ALA A 1 335 ? -4.894 -24.321 -42.596 1.00 95.88 335 ALA A C 1
ATOM 2683 O O . ALA A 1 335 ? -5.934 -24.713 -43.110 1.00 95.88 335 ALA A O 1
ATOM 2684 N N . CYS A 1 336 ? -3.957 -25.171 -42.174 1.00 96.19 336 CYS A N 1
ATOM 2685 C CA . CYS A 1 336 ? -4.165 -26.611 -42.091 1.00 96.19 336 CYS A CA 1
ATOM 2686 C C . CYS A 1 336 ? -4.866 -26.986 -40.775 1.00 96.19 336 CYS A C 1
ATOM 2688 O O . CYS A 1 336 ? -4.668 -26.327 -39.745 1.00 96.19 336 CYS A O 1
ATOM 2690 N N . GLU A 1 337 ? -5.596 -28.105 -40.773 1.00 95.56 337 GLU A N 1
ATOM 2691 C CA . GLU A 1 337 ? -6.260 -28.667 -39.584 1.00 95.56 337 GLU A CA 1
ATOM 2692 C C . GLU A 1 337 ? -5.324 -28.777 -38.366 1.00 95.56 337 GLU A C 1
ATOM 2694 O O . GLU A 1 337 ? -5.716 -28.485 -37.236 1.00 95.56 337 GLU A O 1
ATOM 2699 N N . GLY A 1 338 ? -4.048 -29.112 -38.591 1.00 94.75 338 GLY A N 1
ATOM 2700 C CA . GLY A 1 338 ? -3.042 -29.212 -37.533 1.00 94.75 338 GLY A CA 1
ATOM 2701 C C . GLY A 1 338 ? -2.726 -27.887 -36.826 1.00 94.75 338 GLY A C 1
ATOM 2702 O O . GLY A 1 338 ? -2.356 -27.903 -35.652 1.00 94.75 338 GLY A O 1
ATOM 2703 N N . CYS A 1 339 ? -2.862 -26.737 -37.493 1.00 96.50 339 CYS A N 1
ATOM 2704 C CA . CYS A 1 339 ? -2.682 -25.418 -36.870 1.00 96.50 339 CYS A CA 1
ATOM 2705 C C . CYS A 1 339 ? -4.005 -24.825 -36.376 1.00 96.50 339 CYS A C 1
ATOM 2707 O O . CYS A 1 339 ? -4.027 -24.321 -35.258 1.00 96.50 339 CYS A O 1
ATOM 2709 N N . LYS A 1 340 ? -5.110 -25.006 -37.111 1.00 95.69 340 LYS A N 1
ATOM 2710 C CA . LYS A 1 340 ? -6.484 -24.734 -36.648 1.00 95.69 340 LYS A CA 1
ATOM 2711 C C . LYS A 1 340 ? -6.764 -25.396 -35.292 1.00 95.69 340 LYS A C 1
ATOM 2713 O O . LYS A 1 340 ? -7.106 -24.721 -34.327 1.00 95.69 340 LYS A O 1
ATOM 2718 N N . GLY A 1 341 ? -6.555 -26.710 -35.186 1.00 93.44 341 GLY A N 1
ATOM 2719 C CA . GLY A 1 341 ? -6.796 -27.468 -33.957 1.00 93.44 341 GLY A CA 1
ATOM 2720 C C . GLY A 1 341 ? -5.831 -27.120 -32.819 1.00 93.44 341 GLY A C 1
ATOM 2721 O O . GLY A 1 341 ? -6.227 -27.142 -31.656 1.00 93.44 341 GLY A O 1
ATOM 2722 N N . PHE A 1 342 ? -4.580 -26.766 -33.133 1.00 96.00 342 PHE A N 1
ATOM 2723 C CA . PHE A 1 342 ? -3.627 -26.266 -32.137 1.00 96.00 342 PHE A CA 1
ATOM 2724 C C . PHE A 1 342 ? -4.046 -24.895 -31.590 1.00 96.00 342 PHE A C 1
ATOM 2726 O O . PHE A 1 342 ? -4.054 -24.707 -30.374 1.00 96.00 342 PHE A O 1
ATOM 2733 N N . PHE A 1 343 ? -4.426 -23.966 -32.470 1.00 94.94 343 PHE A N 1
ATOM 2734 C CA . PHE A 1 343 ? -4.879 -22.631 -32.093 1.00 94.94 343 PHE A CA 1
ATOM 2735 C C . PHE A 1 343 ? -6.160 -22.709 -31.261 1.00 94.94 343 PHE A C 1
ATOM 2737 O O . PHE A 1 343 ? -6.164 -22.223 -30.134 1.00 94.94 343 PHE A O 1
ATOM 2744 N N . ARG A 1 344 ? -7.178 -23.451 -31.730 1.00 93.50 344 ARG A N 1
ATOM 2745 C CA . ARG A 1 344 ? -8.425 -23.696 -30.986 1.00 93.50 344 ARG A CA 1
ATOM 2746 C C . ARG A 1 344 ? -8.166 -24.175 -29.561 1.00 93.50 344 ARG A C 1
ATOM 2748 O O . ARG A 1 344 ? -8.647 -23.556 -28.621 1.00 93.50 344 ARG A O 1
ATOM 2755 N N . ARG A 1 345 ? -7.384 -25.250 -29.387 1.00 90.12 345 ARG A N 1
ATOM 2756 C CA . ARG A 1 345 ? -7.083 -25.800 -28.051 1.00 90.12 345 ARG A CA 1
ATOM 2757 C C . ARG A 1 345 ? -6.282 -24.833 -27.181 1.00 90.12 345 ARG A C 1
ATOM 2759 O O . ARG A 1 345 ? -6.503 -24.799 -25.977 1.00 90.12 345 ARG A O 1
ATOM 2766 N N . SER A 1 346 ? -5.372 -24.063 -27.778 1.00 89.69 346 SER A N 1
ATOM 2767 C CA . SER A 1 346 ? -4.560 -23.089 -27.042 1.00 89.69 346 SER A CA 1
ATOM 2768 C C . SER A 1 346 ? -5.390 -21.890 -26.582 1.00 89.69 346 SER A C 1
ATOM 2770 O O . SER A 1 346 ? -5.203 -21.425 -25.467 1.00 89.69 346 SER A O 1
ATOM 2772 N N . VAL A 1 347 ? -6.346 -21.431 -27.395 1.00 86.62 347 VAL A N 1
ATOM 2773 C CA . VAL A 1 347 ? -7.256 -20.334 -27.046 1.00 86.62 347 VAL A CA 1
ATOM 2774 C C . VAL A 1 347 ? -8.338 -20.785 -26.060 1.00 86.62 347 VAL A C 1
ATOM 2776 O O . VAL A 1 347 ? -8.459 -20.176 -25.002 1.00 86.62 347 VAL A O 1
ATOM 2779 N N . GLN A 1 348 ? -9.061 -21.879 -26.337 1.00 82.75 348 GLN A N 1
ATOM 2780 C CA . GLN A 1 348 ? -10.150 -22.377 -25.473 1.00 82.75 348 GLN A CA 1
ATOM 2781 C C . GLN A 1 348 ? -9.677 -22.782 -24.066 1.00 82.75 348 GLN A C 1
ATOM 2783 O O . GLN A 1 348 ? -10.468 -22.756 -23.131 1.00 82.75 348 GLN A O 1
ATOM 2788 N N . LYS A 1 349 ? -8.398 -23.152 -23.896 1.00 75.50 349 LYS A N 1
ATOM 2789 C CA . LYS A 1 349 ? -7.788 -23.441 -22.583 1.00 75.50 349 LYS A CA 1
ATOM 2790 C C . LYS A 1 349 ? -6.851 -22.332 -22.074 1.00 75.50 349 LYS A C 1
ATOM 2792 O O . LYS A 1 349 ? -6.143 -22.555 -21.100 1.00 75.50 349 LYS A O 1
ATOM 2797 N N . ASN A 1 350 ? -6.819 -21.175 -22.746 1.00 73.19 350 ASN A N 1
ATOM 2798 C CA . ASN A 1 350 ? -5.946 -20.023 -22.462 1.00 73.19 350 ASN A CA 1
ATOM 2799 C C . ASN A 1 350 ? -4.479 -20.420 -22.153 1.00 73.19 350 ASN A C 1
ATOM 2801 O O . ASN A 1 350 ? -3.871 -19.947 -21.195 1.00 73.19 350 ASN A O 1
ATOM 2805 N N . MET A 1 351 ? -3.931 -21.339 -22.956 1.00 80.00 351 MET A N 1
ATOM 2806 C CA . MET A 1 351 ? -2.645 -22.003 -22.725 1.00 80.00 351 MET A CA 1
ATOM 2807 C C . MET A 1 351 ? -1.471 -21.024 -22.799 1.00 80.00 351 MET A C 1
ATOM 2809 O O . MET A 1 351 ? -1.171 -20.478 -23.864 1.00 80.00 351 MET A O 1
ATOM 2813 N N . VAL A 1 352 ? -0.738 -20.897 -21.694 1.00 83.44 352 VAL A N 1
ATOM 2814 C CA . VAL A 1 352 ? 0.579 -20.254 -21.660 1.00 83.44 352 VAL A CA 1
ATOM 2815 C C . VAL A 1 352 ? 1.648 -21.319 -21.910 1.00 83.44 352 VAL A C 1
ATOM 2817 O O . VAL A 1 352 ? 1.677 -22.349 -21.242 1.00 83.44 352 VAL A O 1
ATOM 2820 N N . TYR A 1 353 ? 2.528 -21.075 -22.881 1.00 87.19 353 TYR A N 1
ATOM 2821 C CA . TYR A 1 353 ? 3.661 -21.946 -23.206 1.00 87.19 353 TYR A CA 1
ATOM 2822 C C . TYR A 1 353 ? 4.978 -21.196 -22.990 1.00 87.19 353 TYR A C 1
ATOM 2824 O O . TYR A 1 353 ? 5.052 -20.000 -23.263 1.00 87.19 353 TYR A O 1
ATOM 2832 N N . THR A 1 354 ? 6.041 -21.904 -22.614 1.00 82.56 354 THR A N 1
ATOM 2833 C CA . THR A 1 354 ? 7.402 -21.346 -22.513 1.00 82.56 354 THR A CA 1
ATOM 2834 C C . THR A 1 354 ? 8.228 -21.698 -23.756 1.00 82.56 354 THR A C 1
ATOM 2836 O O . THR A 1 354 ? 7.978 -22.699 -24.433 1.00 82.56 354 THR A O 1
ATOM 2839 N N . CYS A 1 355 ? 9.216 -20.865 -24.094 1.00 87.50 355 CYS A N 1
ATOM 2840 C CA . CYS A 1 355 ? 10.240 -21.194 -25.084 1.00 87.50 355 CYS A CA 1
ATOM 2841 C C . CYS A 1 355 ? 11.573 -21.449 -24.376 1.00 87.50 355 CYS A C 1
ATOM 2843 O O . CYS A 1 355 ? 12.076 -20.568 -23.689 1.00 87.50 355 CYS A O 1
ATOM 2845 N N . HIS A 1 356 ? 12.157 -22.631 -24.576 1.00 86.81 356 HIS A N 1
ATOM 2846 C CA . HIS A 1 356 ? 13.465 -23.018 -24.026 1.00 86.81 356 HIS A CA 1
ATOM 2847 C C . HIS A 1 356 ? 14.614 -22.675 -24.998 1.00 86.81 356 HIS A C 1
ATOM 2849 O O . HIS A 1 356 ? 15.547 -23.454 -25.170 1.00 86.81 356 HIS A O 1
ATOM 2855 N N . ARG A 1 357 ? 14.450 -21.561 -25.725 1.00 89.81 357 ARG A N 1
ATOM 2856 C CA . ARG A 1 357 ? 15.328 -20.960 -26.746 1.00 89.81 357 ARG A CA 1
ATOM 2857 C C . ARG A 1 357 ? 14.946 -19.479 -26.893 1.00 89.81 357 ARG A C 1
ATOM 2859 O O . ARG A 1 357 ? 14.012 -19.008 -26.245 1.00 89.81 357 ARG A O 1
ATOM 2866 N N . ASP A 1 358 ? 15.573 -18.792 -27.836 1.00 87.81 358 ASP A N 1
ATOM 2867 C CA . ASP A 1 358 ? 15.543 -17.343 -28.104 1.00 87.81 358 ASP A CA 1
ATOM 2868 C C . ASP A 1 358 ? 14.214 -16.827 -28.702 1.00 87.81 358 ASP A C 1
ATOM 2870 O O . ASP A 1 358 ? 14.185 -15.889 -29.493 1.00 87.81 358 ASP A O 1
ATOM 2874 N N . ARG A 1 359 ? 13.086 -17.483 -28.387 1.00 89.31 359 ARG A N 1
ATOM 2875 C CA . ARG A 1 359 ? 11.710 -17.160 -28.822 1.00 89.31 359 ARG A CA 1
ATOM 2876 C C . ARG A 1 359 ? 11.465 -17.113 -30.345 1.00 89.31 359 ARG A C 1
ATOM 2878 O O . ARG A 1 359 ? 10.327 -16.898 -30.757 1.00 89.31 359 ARG A O 1
ATOM 2885 N N . ASN A 1 360 ? 12.474 -17.414 -31.166 1.00 91.56 360 ASN A N 1
ATOM 2886 C CA . ASN A 1 360 ? 12.457 -17.343 -32.633 1.00 91.56 360 ASN A CA 1
ATOM 2887 C C . ASN A 1 360 ? 12.557 -18.732 -33.317 1.00 91.56 360 ASN A C 1
ATOM 2889 O O . ASN A 1 360 ? 13.294 -18.935 -34.281 1.00 91.56 360 ASN A O 1
ATOM 2893 N N . CYS A 1 361 ? 11.856 -19.748 -32.799 1.00 93.56 361 CYS A N 1
ATOM 2894 C CA . CYS A 1 361 ? 11.903 -21.098 -33.380 1.00 93.56 361 CYS A CA 1
ATOM 2895 C C . CYS A 1 361 ? 11.130 -21.176 -34.708 1.00 93.56 361 CYS A C 1
ATOM 2897 O O . CYS A 1 361 ? 9.911 -21.008 -34.724 1.00 93.56 361 CYS A O 1
ATOM 2899 N N . ILE A 1 362 ? 11.815 -21.543 -35.798 1.00 92.69 362 ILE A N 1
ATOM 2900 C CA . ILE A 1 362 ? 11.226 -21.730 -37.137 1.00 92.69 362 ILE A CA 1
ATOM 2901 C C . ILE A 1 362 ? 10.074 -22.750 -37.105 1.00 92.69 362 ILE A C 1
ATOM 2903 O O . ILE A 1 362 ? 10.261 -23.903 -36.704 1.00 92.69 362 ILE A O 1
ATOM 2907 N N . ILE A 1 363 ? 8.899 -22.349 -37.602 1.00 96.44 363 ILE A N 1
ATOM 2908 C CA . ILE A 1 363 ? 7.678 -23.166 -37.666 1.00 96.44 363 ILE A CA 1
ATOM 2909 C C . ILE A 1 363 ? 7.403 -23.603 -39.112 1.00 96.44 363 ILE A C 1
ATOM 2911 O O . ILE A 1 363 ? 6.955 -22.819 -39.942 1.00 96.44 363 ILE A O 1
ATOM 2915 N N . ASN A 1 364 ? 7.628 -24.883 -39.408 1.00 94.19 364 ASN A N 1
ATOM 2916 C CA . ASN A 1 364 ? 7.265 -25.528 -40.673 1.00 94.19 364 ASN A CA 1
ATOM 2917 C C . ASN A 1 364 ? 6.546 -26.869 -40.418 1.00 94.19 364 ASN A C 1
ATOM 2919 O O . ASN A 1 364 ? 6.382 -27.283 -39.268 1.00 94.19 364 ASN A O 1
ATOM 2923 N N . LYS A 1 365 ? 6.105 -27.563 -41.475 1.00 92.75 365 LYS A N 1
ATOM 2924 C CA . LYS A 1 365 ? 5.378 -28.847 -41.397 1.00 92.75 365 LYS A CA 1
ATOM 2925 C C . LYS A 1 365 ? 6.012 -29.883 -40.450 1.00 92.75 365 LYS A C 1
ATOM 2927 O O . LYS A 1 365 ? 5.272 -30.590 -39.767 1.00 92.75 365 LYS A O 1
ATOM 2932 N N . ILE A 1 366 ? 7.345 -29.937 -40.388 1.00 93.81 366 ILE A N 1
ATOM 2933 C CA . ILE A 1 366 ? 8.129 -30.873 -39.566 1.00 93.81 366 ILE A CA 1
ATOM 2934 C C . ILE A 1 366 ? 8.401 -30.279 -38.174 1.00 93.81 366 ILE A C 1
ATOM 2936 O O . ILE A 1 366 ? 8.205 -30.939 -37.155 1.00 93.81 366 ILE A O 1
ATOM 2940 N N . THR A 1 367 ? 8.833 -29.017 -38.096 1.00 93.06 367 THR A N 1
ATOM 2941 C CA . THR A 1 367 ? 9.288 -28.398 -36.838 1.00 93.06 367 THR A CA 1
ATOM 2942 C C . THR A 1 367 ? 8.166 -27.867 -35.950 1.00 93.06 367 THR A C 1
ATOM 2944 O O . THR A 1 367 ? 8.411 -27.621 -34.771 1.00 93.06 367 THR A O 1
ATOM 2947 N N . ARG A 1 368 ? 6.933 -27.717 -36.456 1.00 93.06 368 ARG A N 1
ATOM 2948 C CA . ARG A 1 368 ? 5.797 -27.082 -35.753 1.00 93.06 368 ARG A CA 1
ATOM 2949 C C . ARG A 1 368 ? 5.447 -27.653 -34.375 1.00 93.06 368 ARG A C 1
ATOM 2951 O O . ARG A 1 368 ? 4.751 -26.982 -33.620 1.00 93.06 368 ARG A O 1
ATOM 2958 N N . ASN A 1 369 ? 5.887 -28.860 -34.027 1.00 92.06 369 ASN A N 1
ATOM 2959 C CA . ASN A 1 369 ? 5.670 -29.437 -32.693 1.00 92.06 369 ASN A CA 1
ATOM 2960 C C . ASN A 1 369 ? 6.822 -29.149 -31.702 1.00 92.06 369 ASN A C 1
ATOM 2962 O O . ASN A 1 369 ? 6.635 -29.346 -30.509 1.00 92.06 369 ASN A O 1
ATOM 2966 N N . ARG A 1 370 ? 7.989 -28.663 -32.162 1.00 92.19 370 ARG A N 1
ATOM 2967 C CA . ARG A 1 370 ? 9.213 -28.495 -31.346 1.00 92.19 370 ARG A CA 1
ATOM 2968 C C . ARG A 1 370 ? 9.164 -27.332 -30.348 1.00 92.19 370 ARG A C 1
ATOM 2970 O O . ARG A 1 370 ? 9.919 -27.336 -29.386 1.00 92.19 370 ARG A O 1
ATOM 2977 N N . CYS A 1 371 ? 8.322 -26.323 -30.577 1.00 93.12 371 CYS A N 1
ATOM 2978 C CA . CYS A 1 371 ? 8.101 -25.238 -29.622 1.00 93.12 371 CYS A CA 1
ATOM 2979 C C . CYS A 1 371 ? 6.671 -24.699 -29.741 1.00 93.12 371 CYS A C 1
ATOM 2981 O O . CYS A 1 371 ? 6.308 -24.079 -30.742 1.00 93.12 371 CYS A O 1
ATOM 2983 N N . GLN A 1 372 ? 5.864 -24.927 -28.704 1.00 93.19 372 GLN A N 1
ATOM 2984 C CA . GLN A 1 372 ? 4.457 -24.522 -28.675 1.00 93.19 372 GLN A CA 1
ATOM 2985 C C . GLN A 1 372 ? 4.297 -22.998 -28.556 1.00 93.19 372 GLN A C 1
ATOM 2987 O O . GLN A 1 372 ? 3.450 -22.438 -29.247 1.00 93.19 372 GLN A O 1
ATOM 2992 N N . TYR A 1 373 ? 5.162 -22.316 -27.788 1.00 96.38 373 TYR A N 1
ATOM 2993 C CA . TYR A 1 373 ? 5.189 -20.848 -27.700 1.00 96.38 373 TYR A CA 1
ATOM 2994 C C . TYR A 1 373 ? 5.367 -20.204 -29.079 1.00 96.38 373 TYR A C 1
ATOM 2996 O O . TYR A 1 373 ? 4.495 -19.468 -29.530 1.00 96.38 373 TYR A O 1
ATOM 3004 N N . CYS A 1 374 ? 6.447 -20.539 -29.794 1.00 93.94 374 CYS A N 1
ATOM 3005 C CA . CYS A 1 374 ? 6.741 -19.934 -31.098 1.00 93.94 374 CYS A CA 1
ATOM 3006 C C . CYS A 1 374 ? 5.652 -20.253 -32.132 1.00 93.94 374 CYS A C 1
ATOM 3008 O O . CYS A 1 374 ? 5.324 -19.411 -32.962 1.00 93.94 374 CYS A O 1
ATOM 3010 N N . ARG A 1 375 ? 5.035 -21.443 -32.058 1.00 96.94 375 ARG A N 1
ATOM 3011 C CA . ARG A 1 375 ? 3.891 -21.796 -32.908 1.00 96.94 375 ARG A CA 1
ATOM 3012 C C . ARG A 1 375 ? 2.660 -20.944 -32.604 1.00 96.94 375 ARG A C 1
ATOM 3014 O O . ARG A 1 375 ? 2.021 -20.491 -33.545 1.00 96.94 375 ARG A O 1
ATOM 3021 N N . LEU A 1 376 ? 2.327 -20.725 -31.330 1.00 95.94 376 LEU A N 1
ATOM 3022 C CA . LEU A 1 376 ? 1.172 -19.913 -30.936 1.00 95.94 376 LEU A CA 1
ATOM 3023 C C . LEU A 1 376 ? 1.381 -18.437 -31.287 1.00 95.94 376 LEU A C 1
ATOM 3025 O O . LEU A 1 376 ? 0.505 -17.835 -31.901 1.00 95.94 376 LEU A O 1
ATOM 3029 N N . GLN A 1 377 ? 2.568 -17.895 -31.003 1.00 95.44 377 GLN A N 1
ATOM 3030 C CA . GLN A 1 377 ? 2.946 -16.549 -31.433 1.00 95.44 377 GLN A CA 1
ATOM 3031 C C . GLN A 1 377 ? 2.882 -16.415 -32.961 1.00 95.44 377 GLN A C 1
ATOM 3033 O O . GLN A 1 377 ? 2.327 -15.445 -33.470 1.00 95.44 377 GLN A O 1
ATOM 3038 N N . ARG A 1 378 ? 3.333 -17.428 -33.719 1.00 95.44 378 ARG A N 1
ATOM 3039 C CA . ARG A 1 378 ? 3.206 -17.431 -35.184 1.00 95.44 378 ARG A CA 1
ATOM 3040 C C . ARG A 1 378 ? 1.758 -17.543 -35.675 1.00 95.44 378 ARG A C 1
ATOM 3042 O O . ARG A 1 378 ? 1.492 -17.069 -36.772 1.00 95.44 378 ARG A O 1
ATOM 3049 N N . CYS A 1 379 ? 0.827 -18.115 -34.907 1.00 95.56 379 CYS A N 1
ATOM 3050 C CA . CYS A 1 379 ? -0.603 -18.075 -35.239 1.00 95.56 379 CYS A CA 1
ATOM 3051 C C . CYS A 1 379 ? -1.169 -16.651 -35.131 1.00 95.56 379 CYS A C 1
ATOM 3053 O O . CYS A 1 379 ? -1.797 -16.179 -36.078 1.00 95.56 379 CYS A O 1
ATOM 3055 N N . PHE A 1 380 ? -0.910 -15.951 -34.021 1.00 94.94 380 PHE A N 1
ATOM 3056 C CA . PHE A 1 380 ? -1.337 -14.557 -33.855 1.00 94.94 380 PHE A CA 1
ATOM 3057 C C . PHE A 1 380 ? -0.667 -13.637 -34.887 1.00 94.94 380 PHE A C 1
ATOM 3059 O O . PHE A 1 380 ? -1.349 -12.869 -35.557 1.00 94.94 380 PHE A O 1
ATOM 3066 N N . ALA A 1 381 ? 0.641 -13.792 -35.117 1.00 94.00 381 ALA A N 1
ATOM 3067 C CA . ALA A 1 381 ? 1.412 -12.973 -36.058 1.00 94.00 381 ALA A CA 1
ATOM 3068 C C . ALA A 1 381 ? 1.047 -13.157 -37.548 1.00 94.00 381 ALA A C 1
ATOM 3070 O O . ALA A 1 381 ? 1.529 -12.391 -38.378 1.00 94.00 381 ALA A O 1
ATOM 3071 N N . VAL A 1 382 ? 0.229 -14.155 -37.915 1.00 92.56 382 VAL A N 1
ATOM 3072 C CA . VAL A 1 382 ? -0.367 -14.252 -39.268 1.00 92.56 382 VAL A CA 1
ATOM 3073 C C . VAL A 1 382 ? -1.838 -13.827 -39.316 1.00 92.56 382 VAL A C 1
ATOM 3075 O O . VAL A 1 382 ? -2.443 -13.917 -40.380 1.00 92.56 382 VAL A O 1
ATOM 3078 N N . GLY A 1 383 ? -2.410 -13.375 -38.193 1.00 91.50 383 GLY A N 1
ATOM 3079 C CA . GLY A 1 383 ? -3.778 -12.860 -38.100 1.00 91.50 383 GLY A CA 1
ATOM 3080 C C . GLY A 1 383 ? -4.842 -13.854 -37.621 1.00 91.50 383 GLY A C 1
ATOM 3081 O O . GLY A 1 383 ? -6.013 -13.652 -37.931 1.00 91.50 383 GLY A O 1
ATOM 3082 N N . MET A 1 384 ? -4.493 -14.934 -36.901 1.00 95.69 384 MET A N 1
ATOM 3083 C CA . MET A 1 384 ? -5.528 -15.793 -36.299 1.00 95.69 384 MET A CA 1
ATOM 3084 C C . MET A 1 384 ? -6.253 -15.064 -35.156 1.00 95.69 384 MET A C 1
ATOM 3086 O O . MET A 1 384 ? -5.665 -14.825 -34.101 1.00 95.69 384 MET A O 1
ATOM 3090 N N . SER A 1 385 ? -7.536 -14.755 -35.357 1.00 89.44 385 SER A N 1
ATOM 3091 C CA . SER A 1 385 ? -8.413 -14.095 -34.377 1.00 89.44 385 SER A CA 1
ATOM 3092 C C . SER A 1 385 ? -8.732 -15.021 -33.197 1.00 89.44 385 SER A C 1
ATOM 3094 O O . SER A 1 385 ? -9.246 -16.128 -33.390 1.00 89.44 385 SER A O 1
ATOM 3096 N N . LYS A 1 386 ? -8.465 -14.561 -31.965 1.00 87.69 386 LYS A N 1
ATOM 3097 C CA . LYS A 1 386 ? -8.793 -15.279 -30.716 1.00 87.69 386 LYS A CA 1
ATOM 3098 C C . LYS A 1 386 ? -10.312 -15.330 -30.502 1.00 87.69 386 LYS A C 1
ATOM 3100 O O . LYS A 1 386 ? -10.854 -16.330 -30.047 1.00 87.69 386 LYS A O 1
ATOM 3105 N N . GLU A 1 387 ? -10.978 -14.258 -30.904 1.00 81.12 387 GLU A N 1
ATOM 3106 C CA . GLU A 1 387 ? -12.403 -13.942 -30.768 1.00 81.12 387 GLU A CA 1
ATOM 3107 C C . GLU A 1 387 ? -13.258 -14.871 -31.646 1.00 81.12 387 GLU A C 1
ATOM 3109 O O . GLU A 1 387 ? -14.344 -15.301 -31.262 1.00 81.12 387 GLU A O 1
ATOM 3114 N N . SER A 1 388 ? -12.719 -15.269 -32.803 1.00 79.62 388 SER A N 1
ATOM 3115 C CA . SER A 1 388 ? -13.327 -16.246 -33.713 1.00 79.62 388 SER A CA 1
ATOM 3116 C C . SER A 1 388 ? -13.393 -17.671 -33.136 1.00 79.62 388 SER A C 1
ATOM 3118 O O . SER A 1 388 ? -14.039 -18.548 -33.719 1.00 79.62 388 SER A O 1
ATOM 3120 N N . VAL A 1 389 ? -12.719 -17.950 -32.014 1.00 80.12 389 VAL A N 1
ATOM 3121 C CA . VAL A 1 389 ? -12.700 -19.273 -31.376 1.00 80.12 389 VAL A CA 1
ATOM 3122 C C . VAL A 1 389 ? -13.892 -19.416 -30.426 1.00 80.12 389 VAL A C 1
ATOM 3124 O O . VAL A 1 389 ? -13.762 -19.335 -29.207 1.00 80.12 389 VAL A O 1
ATOM 3127 N N . ARG A 1 390 ? -15.072 -19.671 -31.000 1.00 74.31 390 ARG A N 1
ATOM 3128 C CA . ARG A 1 390 ? -16.296 -19.971 -30.237 1.00 74.31 390 ARG A CA 1
ATOM 3129 C C . ARG A 1 390 ? -16.060 -21.132 -29.254 1.00 74.31 390 ARG A C 1
ATOM 3131 O O . ARG A 1 390 ? -15.458 -22.149 -29.615 1.00 74.31 390 ARG A O 1
ATOM 3138 N N . ASN A 1 391 ? -16.561 -20.999 -28.026 1.00 53.84 391 ASN A N 1
ATOM 3139 C CA . ASN A 1 391 ? -16.706 -22.134 -27.113 1.00 53.84 391 ASN A CA 1
ATOM 3140 C C . ASN A 1 391 ? -17.839 -23.042 -27.619 1.00 53.84 391 ASN A C 1
ATOM 3142 O O . ASN A 1 391 ? -18.831 -22.557 -28.165 1.00 53.84 391 ASN A O 1
ATOM 3146 N N . ASP A 1 392 ? -17.647 -24.358 -27.517 1.00 46.06 392 ASP A N 1
ATOM 3147 C CA . ASP A 1 392 ? -18.466 -25.331 -28.247 1.00 46.06 392 ASP A CA 1
ATOM 3148 C C . ASP A 1 392 ? -19.934 -25.342 -27.774 1.00 46.06 392 ASP A C 1
ATOM 3150 O O . ASP A 1 392 ? -20.237 -25.502 -26.590 1.00 46.06 392 ASP A O 1
ATOM 3154 N N . ARG A 1 393 ? -20.865 -25.205 -28.730 1.00 48.16 393 ARG A N 1
ATOM 3155 C CA . ARG A 1 393 ? -22.309 -25.336 -28.495 1.00 48.16 393 ARG A CA 1
ATOM 3156 C C . ARG A 1 393 ? -22.664 -26.811 -28.281 1.00 48.16 393 ARG A C 1
ATOM 3158 O O . ARG A 1 393 ? -23.025 -27.481 -29.241 1.00 48.16 393 ARG A O 1
ATOM 3165 N N . ASN A 1 394 ? -22.604 -27.313 -27.045 1.00 39.66 394 ASN A N 1
ATOM 3166 C CA . ASN A 1 394 ? -23.391 -28.492 -26.656 1.00 39.66 394 ASN A CA 1
ATOM 3167 C C . ASN A 1 394 ? -23.561 -28.652 -25.133 1.00 39.66 394 ASN A C 1
ATOM 3169 O O . ASN A 1 394 ? -22.641 -29.048 -24.423 1.00 39.66 394 ASN A O 1
ATOM 3173 N N . ARG A 1 395 ? -24.787 -28.426 -24.644 1.00 46.22 395 ARG A N 1
ATOM 3174 C CA . ARG A 1 395 ? -25.246 -28.782 -23.290 1.00 46.22 395 ARG A CA 1
ATOM 3175 C C . ARG A 1 395 ? -26.606 -29.476 -23.415 1.00 46.22 395 ARG A C 1
ATOM 3177 O O . ARG A 1 395 ? -27.603 -28.766 -23.425 1.00 46.22 395 ARG A O 1
ATOM 3184 N N . ARG A 1 396 ? -26.635 -30.820 -23.535 1.00 40.00 396 ARG A N 1
ATOM 3185 C CA . ARG A 1 396 ? -27.782 -31.739 -23.250 1.00 40.00 396 ARG A CA 1
ATOM 3186 C C . ARG A 1 396 ? -27.536 -33.199 -23.716 1.00 40.00 396 ARG A C 1
ATOM 3188 O O . ARG A 1 396 ? -28.095 -33.655 -24.705 1.00 40.00 396 ARG A O 1
ATOM 3195 N N . LYS A 1 397 ? -26.762 -33.967 -22.945 1.00 34.41 397 LYS A N 1
ATOM 3196 C CA . LYS A 1 397 ? -27.085 -35.354 -22.528 1.00 34.41 397 LYS A CA 1
ATOM 3197 C C . LYS A 1 397 ? -26.247 -35.658 -21.274 1.00 34.41 397 LYS A C 1
ATOM 3199 O O . LYS A 1 397 ? -25.213 -35.026 -21.074 1.00 34.41 397 LYS A O 1
ATOM 3204 N N . GLY A 1 398 ? -26.795 -36.446 -20.348 1.00 34.88 398 GLY A N 1
ATOM 3205 C CA . GLY A 1 398 ? -26.441 -36.357 -18.922 1.00 34.88 398 GLY A CA 1
ATOM 3206 C C . GLY A 1 398 ? -25.515 -37.444 -18.360 1.00 34.88 398 GLY A C 1
ATOM 3207 O O . GLY A 1 398 ? -25.015 -38.291 -19.090 1.00 34.88 398 GLY A O 1
ATOM 3208 N N . LYS A 1 399 ? -25.426 -37.428 -17.018 1.00 31.73 399 LYS A N 1
ATOM 3209 C CA . LYS A 1 399 ? -24.611 -38.241 -16.084 1.00 31.73 399 LYS A CA 1
ATOM 3210 C C . LYS A 1 399 ? -23.161 -37.767 -15.849 1.00 31.73 399 LYS A C 1
ATOM 3212 O O . LYS A 1 399 ? -22.303 -37.886 -16.708 1.00 31.73 399 LYS A O 1
ATOM 3217 N N . LYS A 1 400 ? -22.958 -37.293 -14.608 1.00 38.84 400 LYS A N 1
ATOM 3218 C CA . LYS A 1 400 ? -21.773 -37.395 -13.729 1.00 38.84 400 LYS A CA 1
ATOM 3219 C C . LYS A 1 400 ? -20.374 -37.277 -14.370 1.00 38.84 400 LYS A C 1
ATOM 3221 O O . LYS A 1 400 ? -19.862 -38.265 -14.872 1.00 38.84 400 LYS A O 1
ATOM 3226 N N . GLU A 1 401 ? -19.708 -36.132 -14.176 1.00 29.94 401 GLU A N 1
ATOM 3227 C CA . GLU A 1 401 ? -18.608 -35.987 -13.191 1.00 29.94 401 GLU A CA 1
ATOM 3228 C C . GLU A 1 401 ? -18.040 -34.547 -13.121 1.00 29.94 401 GLU A C 1
ATOM 3230 O O . GLU A 1 401 ? -18.232 -33.746 -14.032 1.00 29.94 401 GLU A O 1
ATOM 3235 N N . ALA A 1 402 ? -17.382 -34.228 -11.996 1.00 37.06 402 ALA A N 1
ATOM 3236 C CA . ALA A 1 402 ? -16.489 -33.083 -11.741 1.00 37.06 402 ALA A CA 1
ATOM 3237 C C . ALA A 1 402 ? -16.796 -31.726 -12.431 1.00 37.06 402 ALA A C 1
ATOM 3239 O O . ALA A 1 402 ? -16.124 -31.316 -13.383 1.00 37.06 402 ALA A O 1
ATOM 3240 N N . VAL A 1 403 ? -17.722 -30.940 -11.866 1.00 34.28 403 VAL A N 1
ATOM 3241 C CA . VAL A 1 403 ? -17.900 -29.524 -12.245 1.00 34.28 403 VAL A CA 1
ATOM 3242 C C . VAL A 1 403 ? -16.764 -28.672 -11.665 1.00 34.28 403 VAL A C 1
ATOM 3244 O O . VAL A 1 403 ? -16.821 -28.239 -10.518 1.00 34.28 403 VAL A O 1
ATOM 3247 N N . LYS A 1 404 ? -15.742 -28.367 -12.474 1.00 34.09 404 LYS A N 1
ATOM 3248 C CA . LYS A 1 404 ? -14.809 -27.265 -12.181 1.00 34.09 404 LYS A CA 1
ATOM 3249 C C . LYS A 1 404 ? -15.432 -25.938 -12.624 1.00 34.09 404 LYS A C 1
ATOM 3251 O O . LYS A 1 404 ? -15.234 -25.495 -13.754 1.00 34.09 404 LYS A O 1
ATOM 3256 N N . MET A 1 405 ? -16.210 -25.323 -11.735 1.00 32.09 405 MET A N 1
ATOM 3257 C CA . MET A 1 405 ? -16.711 -23.959 -11.922 1.00 32.09 405 MET A CA 1
ATOM 3258 C C . MET A 1 405 ? -15.545 -22.967 -11.894 1.00 32.09 405 MET A C 1
ATOM 3260 O O . MET A 1 405 ? -14.893 -22.789 -10.869 1.00 32.09 405 MET A O 1
ATOM 3264 N N . THR A 1 406 ? -15.307 -22.277 -13.009 1.00 32.06 406 THR A N 1
ATOM 3265 C CA . THR A 1 406 ? -14.615 -20.986 -12.973 1.00 32.06 406 THR A CA 1
ATOM 3266 C C . THR A 1 406 ? -15.632 -19.950 -12.515 1.00 32.06 406 THR A C 1
ATOM 3268 O O . THR A 1 406 ? -16.341 -19.372 -13.336 1.00 32.06 406 THR A O 1
ATOM 3271 N N . ILE A 1 407 ? -15.739 -19.762 -11.198 1.00 36.31 407 ILE A N 1
ATOM 3272 C CA . ILE A 1 407 ? -16.470 -18.629 -10.630 1.00 36.31 407 ILE A CA 1
ATOM 3273 C C . ILE A 1 407 ? -15.721 -17.371 -11.071 1.00 36.31 407 ILE A C 1
ATOM 3275 O O . ILE A 1 407 ? -14.547 -17.194 -10.745 1.00 36.31 407 ILE A O 1
ATOM 3279 N N . MET A 1 408 ? -16.382 -16.517 -11.848 1.00 35.12 408 MET A N 1
ATOM 3280 C CA . MET A 1 408 ? -15.904 -15.160 -12.080 1.00 35.12 408 MET A CA 1
ATOM 3281 C C . MET A 1 408 ? -16.408 -14.322 -10.907 1.00 35.12 408 MET A C 1
ATOM 3283 O O . MET A 1 408 ? -17.471 -13.720 -11.001 1.00 35.12 408 MET A O 1
ATOM 3287 N N . GLU A 1 409 ? -15.692 -14.392 -9.779 1.00 39.53 409 GLU A N 1
ATOM 3288 C CA . GLU A 1 409 ? -16.024 -13.657 -8.551 1.00 39.53 409 GLU A CA 1
ATOM 3289 C C . GLU A 1 409 ? -16.233 -12.172 -8.888 1.00 39.53 409 GLU A C 1
ATOM 3291 O O . GLU A 1 409 ? -15.342 -11.511 -9.433 1.00 39.53 409 GLU A O 1
ATOM 3296 N N . THR A 1 410 ? -17.423 -11.652 -8.591 1.00 44.19 410 THR A N 1
ATOM 3297 C CA . THR A 1 410 ? -17.770 -10.247 -8.800 1.00 44.19 410 THR A CA 1
ATOM 3298 C C . THR A 1 410 ? -17.026 -9.411 -7.765 1.00 44.19 410 THR A C 1
ATOM 3300 O O . THR A 1 410 ? -17.473 -9.244 -6.636 1.00 44.19 410 THR A O 1
ATOM 3303 N N . TYR A 1 411 ? -15.851 -8.902 -8.142 1.00 55.38 411 TYR A N 1
ATOM 3304 C CA . TYR A 1 411 ? -15.034 -8.006 -7.315 1.00 55.38 411 TYR A CA 1
ATOM 3305 C C . TYR A 1 411 ? -15.639 -6.595 -7.259 1.00 55.38 411 TYR A C 1
ATOM 3307 O O . TYR A 1 411 ? -15.059 -5.608 -7.724 1.00 55.38 411 TYR A O 1
ATOM 3315 N N . GLU A 1 412 ? -16.849 -6.525 -6.713 1.00 56.34 412 GLU A N 1
ATOM 3316 C CA . GLU A 1 412 ? -17.518 -5.304 -6.293 1.00 56.34 412 GLU A CA 1
ATOM 3317 C C . GLU A 1 412 ? -16.661 -4.652 -5.196 1.00 56.34 412 GLU A C 1
ATOM 3319 O O . GLU A 1 412 ? -16.184 -5.305 -4.269 1.00 56.34 412 GLU A O 1
ATOM 3324 N N . LEU A 1 413 ? -16.406 -3.353 -5.338 1.00 65.88 413 LEU A N 1
ATOM 3325 C CA . LEU A 1 413 ? -15.621 -2.583 -4.378 1.00 65.88 413 LEU A CA 1
ATOM 3326 C C . LEU A 1 413 ? -16.641 -1.837 -3.523 1.00 65.88 413 LEU A C 1
ATOM 3328 O O . LEU A 1 413 ? -17.361 -1.001 -4.069 1.00 65.88 413 LEU A O 1
ATOM 3332 N N . THR A 1 414 ? -16.741 -2.166 -2.231 1.00 77.75 414 THR A N 1
ATOM 3333 C CA . THR A 1 414 ? -17.703 -1.506 -1.331 1.00 77.75 414 THR A CA 1
ATOM 3334 C C . THR A 1 414 ? -17.470 0.005 -1.327 1.00 77.75 414 THR A C 1
ATOM 3336 O O . THR A 1 414 ? -16.351 0.463 -1.569 1.00 77.75 414 THR A O 1
ATOM 3339 N N . ALA A 1 415 ? -18.509 0.800 -1.055 1.00 77.81 415 ALA A N 1
ATOM 3340 C CA . ALA A 1 415 ? -18.395 2.262 -1.078 1.00 77.81 415 ALA A CA 1
ATOM 3341 C C . ALA A 1 415 ? -17.260 2.776 -0.167 1.00 77.81 415 ALA A C 1
ATOM 3343 O O . ALA A 1 415 ? -16.516 3.680 -0.543 1.00 77.81 415 ALA A O 1
ATOM 3344 N N . GLU A 1 416 ? -17.069 2.140 0.990 1.00 78.06 416 GLU A N 1
ATOM 3345 C CA . GLU A 1 416 ? -15.990 2.438 1.931 1.00 78.06 416 GLU A CA 1
ATOM 3346 C C . GLU A 1 416 ? -14.595 2.123 1.370 1.00 78.06 416 GLU A C 1
ATOM 3348 O O . GLU A 1 416 ? -13.737 3.010 1.330 1.00 78.06 416 GLU A O 1
ATOM 3353 N N . LEU A 1 417 ? -14.363 0.909 0.851 1.00 79.62 417 LEU A N 1
ATOM 3354 C CA . LEU A 1 417 ? -13.080 0.572 0.221 1.00 79.62 417 LEU A CA 1
ATOM 3355 C C . LEU A 1 417 ? -12.836 1.418 -1.039 1.00 79.62 417 LEU A C 1
ATOM 3357 O O . LEU A 1 417 ? -11.696 1.779 -1.320 1.00 79.62 417 LEU A O 1
ATOM 3361 N N . GLY A 1 418 ? -13.891 1.812 -1.757 1.00 84.75 418 GLY A N 1
ATOM 3362 C CA . GLY A 1 418 ? -13.834 2.782 -2.851 1.00 84.75 418 GLY A CA 1
ATOM 3363 C C . GLY A 1 418 ? -13.267 4.131 -2.411 1.00 84.75 418 GLY A C 1
ATOM 3364 O O . GLY A 1 418 ? -12.335 4.638 -3.037 1.00 84.75 418 GLY A O 1
ATOM 3365 N N . LEU A 1 419 ? -13.752 4.672 -1.289 1.00 89.25 419 LEU A N 1
ATOM 3366 C CA . LEU A 1 419 ? -13.234 5.909 -0.699 1.00 89.25 419 LEU A CA 1
ATOM 3367 C C . LEU A 1 419 ? -11.781 5.768 -0.217 1.00 89.25 419 LEU A C 1
ATOM 3369 O O . LEU A 1 419 ? -11.024 6.735 -0.304 1.00 89.25 419 LEU A O 1
ATOM 3373 N N . ILE A 1 420 ? -11.362 4.594 0.265 1.00 92.56 420 ILE A N 1
ATOM 3374 C CA . ILE A 1 420 ? -9.957 4.328 0.626 1.00 92.56 420 ILE A CA 1
ATOM 3375 C C . ILE A 1 420 ? -9.073 4.322 -0.629 1.00 92.56 420 ILE A C 1
ATOM 3377 O O . ILE A 1 420 ? -8.082 5.053 -0.676 1.00 92.56 420 ILE A O 1
ATOM 3381 N N . VAL A 1 421 ? -9.455 3.574 -1.670 1.00 91.00 421 VAL A N 1
ATOM 3382 C CA . VAL A 1 421 ? -8.745 3.522 -2.962 1.00 91.00 421 VAL A CA 1
ATOM 3383 C C . VAL A 1 421 ? -8.613 4.920 -3.578 1.00 91.00 421 VAL A C 1
ATOM 3385 O O . VAL A 1 421 ? -7.524 5.301 -4.011 1.00 91.00 421 VAL A O 1
ATOM 3388 N N . GLU A 1 422 ? -9.684 5.719 -3.569 1.00 91.94 422 GLU A N 1
ATOM 3389 C CA . GLU A 1 422 ? -9.680 7.097 -4.073 1.00 91.94 422 GLU A CA 1
ATOM 3390 C C . GLU A 1 422 ? -8.740 8.007 -3.263 1.00 91.94 422 GLU A C 1
ATOM 3392 O O . GLU A 1 422 ? -7.873 8.671 -3.841 1.00 91.94 422 GLU A O 1
ATOM 3397 N N . LYS A 1 423 ? -8.862 8.012 -1.925 1.00 93.62 423 LYS A N 1
ATOM 3398 C CA . LYS A 1 423 ? -8.022 8.828 -1.031 1.00 93.62 423 LYS A CA 1
ATOM 3399 C C . LYS A 1 423 ? -6.540 8.492 -1.194 1.00 93.62 423 LYS A C 1
ATOM 3401 O O . LYS A 1 423 ? -5.736 9.410 -1.345 1.00 93.62 423 LYS A O 1
ATOM 3406 N N . ILE A 1 424 ? -6.183 7.206 -1.235 1.00 97.69 424 ILE A N 1
ATOM 3407 C CA . ILE A 1 424 ? -4.799 6.753 -1.431 1.00 97.69 424 ILE A CA 1
ATOM 3408 C C . ILE A 1 424 ? -4.283 7.107 -2.832 1.00 97.69 424 ILE A C 1
ATOM 3410 O O . ILE A 1 424 ? -3.163 7.604 -2.960 1.00 97.69 424 ILE A O 1
ATOM 3414 N N . CYS A 1 425 ? -5.091 6.925 -3.883 1.00 95.19 425 CYS A N 1
ATOM 3415 C CA . CYS A 1 425 ? -4.704 7.299 -5.245 1.00 95.19 425 CYS A CA 1
ATOM 3416 C C . CYS A 1 425 ? -4.447 8.809 -5.381 1.00 95.19 425 CYS A C 1
ATOM 3418 O O . CYS A 1 425 ? -3.466 9.211 -6.014 1.00 95.19 425 CYS A O 1
ATOM 3420 N N . ARG A 1 426 ? -5.306 9.648 -4.786 1.00 92.81 426 ARG A N 1
ATOM 3421 C CA . ARG A 1 426 ? -5.123 11.106 -4.740 1.00 92.81 426 ARG A CA 1
ATOM 3422 C C . ARG A 1 426 ? -3.875 11.473 -3.938 1.00 92.81 426 ARG A C 1
ATOM 3424 O O . ARG A 1 426 ? -3.028 12.197 -4.450 1.00 92.81 426 ARG A O 1
ATOM 3431 N N . ALA A 1 427 ? -3.715 10.920 -2.735 1.00 97.19 427 ALA A N 1
ATOM 3432 C CA . ALA A 1 427 ? -2.557 11.166 -1.879 1.00 97.19 427 ALA A CA 1
ATOM 3433 C C . ALA A 1 427 ? -1.227 10.799 -2.555 1.00 97.19 427 ALA A C 1
ATOM 3435 O O . ALA A 1 427 ? -0.250 11.542 -2.438 1.00 97.19 427 ALA A O 1
ATOM 3436 N N . HIS A 1 428 ? -1.182 9.679 -3.283 1.00 96.12 428 HIS A N 1
ATOM 3437 C CA . HIS A 1 428 ? -0.005 9.286 -4.053 1.00 96.12 428 HIS A CA 1
ATOM 3438 C C . HIS A 1 428 ? 0.290 10.311 -5.155 1.00 96.12 428 HIS A C 1
ATOM 3440 O O . HIS A 1 428 ? 1.376 10.881 -5.159 1.00 96.12 428 HIS A O 1
ATOM 3446 N N . ARG A 1 429 ? -0.684 10.626 -6.022 1.00 92.38 429 ARG A N 1
ATOM 3447 C CA . ARG A 1 429 ? -0.501 11.569 -7.144 1.00 92.38 429 ARG A CA 1
ATOM 3448 C C . ARG A 1 429 ? -0.140 12.994 -6.702 1.00 92.38 429 ARG A C 1
ATOM 3450 O O . ARG A 1 429 ? 0.734 13.605 -7.305 1.00 92.38 429 ARG A O 1
ATOM 3457 N N . GLU A 1 430 ? -0.755 13.512 -5.635 1.00 92.81 430 GLU A N 1
ATOM 3458 C CA . GLU A 1 430 ? -0.435 14.840 -5.071 1.00 92.81 430 GLU A CA 1
ATOM 3459 C C . GLU A 1 430 ? 1.000 14.940 -4.534 1.00 92.81 430 GLU A C 1
ATOM 3461 O O . GLU A 1 430 ? 1.602 16.013 -4.546 1.00 92.81 430 GLU A O 1
ATOM 3466 N N . THR A 1 431 ? 1.550 13.831 -4.034 1.00 96.00 431 THR A N 1
ATOM 3467 C CA . THR A 1 431 ? 2.882 13.793 -3.408 1.00 96.00 431 THR A CA 1
ATOM 3468 C C . THR A 1 431 ? 3.956 13.176 -4.304 1.00 96.00 431 THR A C 1
ATOM 3470 O O . THR A 1 431 ? 5.140 13.212 -3.967 1.00 96.00 431 THR A O 1
ATOM 3473 N N . PHE A 1 432 ? 3.564 12.608 -5.444 1.00 93.75 432 PHE A N 1
ATOM 3474 C CA . PHE A 1 432 ? 4.443 11.954 -6.400 1.00 93.75 432 PHE A CA 1
ATOM 3475 C C . PHE A 1 432 ? 3.817 11.998 -7.809 1.00 93.75 432 PHE A C 1
ATOM 3477 O O . PHE A 1 432 ? 3.001 11.138 -8.142 1.00 93.75 432 PHE A O 1
ATOM 3484 N N . PRO A 1 433 ? 4.175 12.984 -8.656 1.00 86.06 433 PRO A N 1
ATOM 3485 C CA . PRO A 1 433 ? 3.630 13.078 -10.009 1.00 86.06 433 PRO A CA 1
ATOM 3486 C C . PRO A 1 433 ? 4.079 11.893 -10.875 1.00 86.06 433 PRO A C 1
ATOM 3488 O O . PRO A 1 433 ? 5.197 11.378 -10.722 1.00 86.06 433 PRO A O 1
ATOM 3491 N N . SER A 1 434 ? 3.220 11.473 -11.801 1.00 80.06 434 SER A N 1
ATOM 3492 C CA . SER A 1 434 ? 3.463 10.323 -12.677 1.00 80.06 434 SER A CA 1
ATOM 3493 C C . SER A 1 434 ? 4.548 10.644 -13.719 1.00 80.06 434 SER A C 1
ATOM 3495 O O . SER A 1 434 ? 4.709 11.789 -14.143 1.00 80.06 434 SER A O 1
ATOM 3497 N N . LEU A 1 435 ? 5.296 9.631 -14.179 1.00 80.69 435 LEU A N 1
ATOM 3498 C CA . LEU A 1 435 ? 6.487 9.799 -15.037 1.00 80.69 435 LEU A CA 1
ATOM 3499 C C . LEU A 1 435 ? 6.245 10.607 -16.332 1.00 80.69 435 LEU A C 1
ATOM 3501 O O . LEU A 1 435 ? 7.164 11.248 -16.839 1.00 80.69 435 LEU A O 1
ATOM 3505 N N . CYS A 1 436 ? 5.021 10.576 -16.864 1.00 75.81 436 CYS A N 1
ATOM 3506 C CA . CYS A 1 436 ? 4.599 11.285 -18.075 1.00 75.81 436 CYS A CA 1
ATOM 3507 C C . CYS A 1 436 ? 4.288 12.781 -17.873 1.00 75.81 436 CYS A C 1
ATOM 3509 O O . CYS A 1 436 ? 4.103 13.489 -18.858 1.00 75.81 436 CYS A O 1
ATOM 3511 N N . GLN A 1 437 ? 4.223 13.264 -16.628 1.00 77.38 437 GLN A N 1
ATOM 3512 C CA . GLN A 1 437 ? 3.910 14.660 -16.287 1.00 77.38 437 GLN A CA 1
ATOM 3513 C C . GLN A 1 437 ? 5.168 15.522 -16.076 1.00 77.38 437 GLN A C 1
ATOM 3515 O O . GLN A 1 437 ? 5.066 16.729 -15.872 1.00 77.38 437 GLN A O 1
ATOM 3520 N N . LEU A 1 438 ? 6.356 14.909 -16.093 1.00 84.56 438 LEU A N 1
ATOM 3521 C CA . LEU A 1 438 ? 7.626 15.556 -15.768 1.00 84.56 438 LEU A CA 1
ATOM 3522 C C . LEU A 1 438 ? 8.327 16.091 -17.022 1.00 84.56 438 LEU A C 1
ATOM 3524 O O . LEU A 1 438 ? 8.531 15.359 -17.992 1.00 84.56 438 LEU A O 1
ATOM 3528 N N . GLY A 1 439 ? 8.769 17.350 -16.966 1.00 85.50 439 GLY A N 1
ATOM 3529 C CA . GLY A 1 439 ? 9.651 17.949 -17.969 1.00 85.50 439 GLY A CA 1
ATOM 3530 C C . GLY A 1 439 ? 11.052 17.345 -17.886 1.00 85.50 439 GLY A C 1
ATOM 3531 O O . GLY A 1 439 ? 11.915 17.876 -17.193 1.00 85.50 439 GLY A O 1
ATOM 3532 N N . LYS A 1 440 ? 11.263 16.200 -18.545 1.00 89.75 440 LYS A N 1
ATOM 3533 C CA . LYS A 1 440 ? 12.514 15.439 -18.443 1.00 89.75 440 LYS A CA 1
ATOM 3534 C C . LYS A 1 440 ? 13.712 16.217 -18.993 1.00 89.75 440 LYS A C 1
ATOM 3536 O O . LYS A 1 440 ? 13.668 16.702 -20.121 1.00 89.75 440 LYS A O 1
ATOM 3541 N N . TYR A 1 441 ? 14.808 16.232 -18.240 1.00 92.12 441 TYR A N 1
ATOM 3542 C CA . TYR A 1 441 ? 16.112 16.717 -18.694 1.00 92.12 441 TYR A CA 1
ATOM 3543 C C . TYR A 1 441 ? 17.241 15.800 -18.209 1.00 92.12 441 TYR A C 1
ATOM 3545 O O . TYR A 1 441 ? 17.084 15.048 -17.248 1.00 92.12 441 TYR A O 1
ATOM 3553 N N . THR A 1 442 ? 18.386 15.849 -18.883 1.00 92.25 442 THR A N 1
ATOM 3554 C CA . THR A 1 442 ? 19.572 15.036 -18.577 1.00 92.25 442 THR A CA 1
ATOM 3555 C C . THR A 1 442 ? 20.732 15.907 -18.099 1.00 92.25 442 THR A C 1
ATOM 3557 O O . THR A 1 442 ? 20.730 17.127 -18.260 1.00 92.25 442 THR A O 1
ATOM 3560 N N . THR A 1 443 ? 21.754 15.278 -17.523 1.00 89.50 443 THR A N 1
ATOM 3561 C CA . THR A 1 443 ? 23.047 15.908 -17.218 1.00 89.50 443 THR A CA 1
ATOM 3562 C C . THR A 1 443 ? 24.175 15.034 -17.750 1.00 89.50 443 THR A C 1
ATOM 3564 O O . THR A 1 443 ? 24.015 13.819 -17.849 1.00 89.50 443 THR A O 1
ATOM 3567 N N . ASN A 1 444 ? 25.320 15.634 -18.068 1.00 83.81 444 ASN A N 1
ATOM 3568 C CA . ASN A 1 444 ? 26.459 14.917 -18.645 1.00 83.81 444 ASN A CA 1
ATOM 3569 C C . ASN A 1 444 ? 27.453 14.432 -17.568 1.00 83.81 444 ASN A C 1
ATOM 3571 O O . ASN A 1 444 ? 28.329 13.626 -17.876 1.00 83.81 444 ASN A O 1
ATOM 3575 N N . SER A 1 445 ? 27.320 14.906 -16.317 1.00 82.38 445 SER A N 1
ATOM 3576 C CA . SER A 1 445 ? 28.256 14.612 -15.214 1.00 82.38 445 SER A CA 1
ATOM 3577 C C . SER A 1 445 ? 28.435 13.111 -14.997 1.00 82.38 445 SER A C 1
ATOM 3579 O O . SER A 1 445 ? 27.440 12.381 -14.976 1.00 82.38 445 SER A O 1
ATOM 3581 N N . SER A 1 446 ? 29.693 12.682 -14.851 1.00 79.50 446 SER A N 1
ATOM 3582 C CA . SER A 1 446 ? 30.139 11.316 -14.525 1.00 79.50 446 SER A CA 1
ATOM 3583 C C . SER A 1 446 ? 29.294 10.206 -15.164 1.00 79.50 446 SER A C 1
ATOM 3585 O O . SER A 1 446 ? 28.774 9.326 -14.474 1.00 79.50 446 SER A O 1
ATOM 3587 N N . SER A 1 447 ? 29.107 10.283 -16.484 1.00 80.00 447 SER A N 1
ATOM 3588 C CA . SER A 1 447 ? 28.206 9.404 -17.240 1.00 80.00 447 SER A CA 1
ATOM 3589 C C . SER A 1 447 ? 28.894 8.185 -17.865 1.00 80.00 447 SER A C 1
ATOM 3591 O O . SER A 1 447 ? 28.260 7.135 -17.968 1.00 80.00 447 SER A O 1
ATOM 3593 N N . ASP A 1 448 ? 30.179 8.288 -18.221 1.00 83.31 448 ASP A N 1
ATOM 3594 C CA . ASP A 1 448 ? 30.901 7.251 -18.977 1.00 83.31 448 ASP A CA 1
ATOM 3595 C C . ASP A 1 448 ? 31.248 5.994 -18.162 1.00 83.31 448 ASP A C 1
ATOM 3597 O O . ASP A 1 448 ? 31.206 4.878 -18.679 1.00 83.31 448 ASP A O 1
ATOM 3601 N N . HIS A 1 449 ? 31.626 6.156 -16.890 1.00 89.94 449 HIS A N 1
ATOM 3602 C CA . HIS A 1 449 ? 32.111 5.063 -16.044 1.00 89.94 449 HIS A CA 1
ATOM 3603 C C . HIS A 1 449 ? 31.705 5.235 -14.577 1.00 89.94 449 HIS A C 1
ATOM 3605 O O . HIS A 1 449 ? 31.382 6.332 -14.119 1.00 89.94 449 HIS A O 1
ATOM 3611 N N . ARG A 1 450 ? 31.700 4.126 -13.830 1.00 93.50 450 ARG A N 1
ATOM 3612 C CA . ARG A 1 450 ? 31.405 4.135 -12.392 1.00 93.50 450 ARG A CA 1
ATOM 3613 C C . ARG A 1 450 ? 32.610 4.654 -11.607 1.00 93.50 450 ARG A C 1
ATOM 3615 O O . ARG A 1 450 ? 33.716 4.148 -11.781 1.00 93.50 450 ARG A O 1
ATOM 3622 N N . ILE A 1 451 ? 32.361 5.611 -10.722 1.00 92.62 451 ILE A N 1
ATOM 3623 C CA . ILE A 1 451 ? 33.288 6.111 -9.700 1.00 92.62 451 ILE A CA 1
ATOM 3624 C C . ILE A 1 451 ? 32.657 5.918 -8.313 1.00 92.62 451 ILE A C 1
ATOM 3626 O O . ILE A 1 451 ? 31.497 5.515 -8.213 1.00 92.62 451 ILE A O 1
ATOM 3630 N N . GLN A 1 452 ? 33.407 6.179 -7.240 1.00 89.81 452 GLN A N 1
ATOM 3631 C CA . GLN A 1 452 ? 32.909 6.003 -5.870 1.00 89.81 452 GLN A CA 1
ATOM 3632 C C . GLN A 1 452 ? 31.772 6.986 -5.536 1.00 89.81 452 GLN A C 1
ATOM 3634 O O . GLN A 1 452 ? 30.708 6.558 -5.093 1.00 89.81 452 GLN A O 1
ATOM 3639 N N . LEU A 1 453 ? 31.979 8.281 -5.803 1.00 93.62 453 LEU A N 1
ATOM 3640 C CA . LEU A 1 453 ? 30.984 9.339 -5.612 1.00 93.62 453 LEU A CA 1
ATOM 3641 C C . LEU A 1 453 ? 31.296 10.541 -6.527 1.00 93.62 453 LEU A C 1
ATOM 3643 O O . LEU A 1 453 ? 32.440 10.986 -6.593 1.00 93.62 453 LEU A O 1
ATOM 3647 N N . ASP A 1 454 ? 30.287 11.078 -7.213 1.00 95.00 454 ASP A N 1
ATOM 3648 C CA . ASP A 1 454 ? 30.309 12.398 -7.859 1.00 95.00 454 ASP A CA 1
ATOM 3649 C C . ASP A 1 454 ? 29.617 13.386 -6.912 1.00 95.00 454 ASP A C 1
ATOM 3651 O O . ASP A 1 454 ? 28.403 13.312 -6.716 1.00 95.00 454 ASP A O 1
ATOM 3655 N N . LEU A 1 455 ? 30.380 14.314 -6.327 1.00 92.06 455 LEU A N 1
ATOM 3656 C CA . LEU A 1 455 ? 29.853 15.290 -5.367 1.00 92.06 455 LEU A CA 1
ATOM 3657 C C . LEU A 1 455 ? 28.779 16.207 -5.984 1.00 92.06 455 LEU A C 1
ATOM 3659 O O . LEU A 1 455 ? 27.783 16.505 -5.336 1.00 92.06 455 LEU A O 1
ATOM 3663 N N . GLY A 1 456 ? 28.911 16.585 -7.260 1.00 92.56 456 GLY A N 1
ATOM 3664 C CA . GLY A 1 456 ? 27.942 17.445 -7.949 1.00 92.56 456 GLY A CA 1
ATOM 3665 C C . GLY A 1 456 ? 26.648 16.728 -8.356 1.00 92.56 456 GLY A C 1
ATOM 3666 O O . GLY A 1 456 ? 25.622 17.382 -8.582 1.00 92.56 456 GLY A O 1
ATOM 3667 N N . LEU A 1 457 ? 26.670 15.392 -8.442 1.00 93.81 457 LEU A N 1
ATOM 3668 C CA . LEU A 1 457 ? 25.459 14.568 -8.508 1.00 93.81 457 LEU A CA 1
ATOM 3669 C C . LEU A 1 457 ? 24.888 14.287 -7.111 1.00 93.81 457 LEU A C 1
ATOM 3671 O O . LEU A 1 457 ? 23.668 14.330 -6.962 1.00 93.81 457 LEU A O 1
ATOM 3675 N N . TRP A 1 458 ? 25.737 14.048 -6.106 1.00 94.81 458 TRP A N 1
ATOM 3676 C CA . TRP A 1 458 ? 25.332 13.849 -4.711 1.00 94.81 458 TRP A CA 1
ATOM 3677 C C . TRP A 1 458 ? 24.581 15.058 -4.146 1.00 94.81 458 TRP A C 1
ATOM 3679 O O . TRP A 1 458 ? 23.498 14.883 -3.595 1.00 94.81 458 TRP A O 1
ATOM 3689 N N . ASP A 1 459 ? 25.090 16.280 -4.330 1.00 93.19 459 ASP A N 1
ATOM 3690 C CA . ASP A 1 459 ? 24.450 17.497 -3.814 1.00 93.19 459 ASP A CA 1
ATOM 3691 C C . ASP A 1 459 ? 23.005 17.610 -4.328 1.00 93.19 459 ASP A C 1
ATOM 3693 O O . ASP A 1 459 ? 22.058 17.733 -3.548 1.00 93.19 459 ASP A O 1
ATOM 3697 N N . LYS A 1 460 ? 22.813 17.433 -5.644 1.00 92.62 460 LYS A N 1
ATOM 3698 C CA . LYS A 1 460 ? 21.490 17.428 -6.291 1.00 92.62 460 LYS A CA 1
ATOM 3699 C C . LYS A 1 460 ? 20.622 16.261 -5.830 1.00 92.62 460 LYS A C 1
ATOM 3701 O O . LYS A 1 460 ? 19.442 16.448 -5.544 1.00 92.62 460 LYS A O 1
ATOM 3706 N N . PHE A 1 461 ? 21.185 15.055 -5.753 1.00 94.31 461 PHE A N 1
ATOM 3707 C CA . PHE A 1 461 ? 20.462 13.874 -5.289 1.00 94.31 461 PHE A CA 1
ATOM 3708 C C . PHE A 1 461 ? 19.980 14.043 -3.845 1.00 94.31 461 PHE A C 1
ATOM 3710 O O . PHE A 1 461 ? 18.829 13.735 -3.556 1.00 94.31 461 PHE A O 1
ATOM 3717 N N . SER A 1 462 ? 20.817 14.574 -2.956 1.00 94.25 462 SER A N 1
ATOM 3718 C CA . SER A 1 462 ? 20.501 14.760 -1.541 1.00 94.25 462 SER A CA 1
ATOM 3719 C C . SER A 1 462 ? 19.457 15.868 -1.319 1.00 94.25 462 SER A C 1
ATOM 3721 O O . SER A 1 462 ? 18.541 15.703 -0.507 1.00 94.25 462 SER A O 1
ATOM 3723 N N . GLU A 1 463 ? 19.481 16.940 -2.119 1.00 94.62 463 GLU A N 1
ATOM 3724 C CA . GLU A 1 463 ? 18.412 17.946 -2.158 1.00 94.62 463 GLU A CA 1
ATOM 3725 C C . GLU A 1 463 ? 17.074 17.326 -2.615 1.00 94.62 463 GLU A C 1
ATOM 3727 O O . GLU A 1 463 ? 16.027 17.529 -1.989 1.00 94.62 463 GLU A O 1
ATOM 3732 N N . LEU A 1 464 ? 17.096 16.520 -3.683 1.00 94.62 464 LEU A N 1
ATOM 3733 C CA . LEU A 1 464 ? 15.915 15.836 -4.220 1.00 94.62 464 LEU A CA 1
ATOM 3734 C C . LEU A 1 464 ? 15.381 14.749 -3.276 1.00 94.62 464 LEU A C 1
ATOM 3736 O O . LEU A 1 464 ? 14.165 14.615 -3.131 1.00 94.62 464 LEU A O 1
ATOM 3740 N N . ALA A 1 465 ? 16.262 14.013 -2.598 1.00 94.75 465 ALA A N 1
ATOM 3741 C CA . ALA A 1 465 ? 15.912 13.030 -1.579 1.00 94.75 465 ALA A CA 1
ATOM 3742 C C . ALA A 1 465 ? 15.243 13.711 -0.380 1.00 94.75 465 ALA A C 1
ATOM 3744 O O . ALA A 1 465 ? 14.153 13.300 0.011 1.00 94.75 465 ALA A O 1
ATOM 3745 N N . THR A 1 466 ? 15.810 14.814 0.122 1.00 95.38 466 THR A N 1
ATOM 3746 C CA . THR A 1 466 ? 15.220 15.630 1.198 1.00 95.38 466 THR A CA 1
ATOM 3747 C C . THR A 1 466 ? 13.805 16.096 0.833 1.00 95.38 466 THR A C 1
ATOM 3749 O O . THR A 1 466 ? 12.859 15.879 1.593 1.00 95.38 466 THR A O 1
ATOM 3752 N N . LYS A 1 467 ? 13.614 16.648 -0.376 1.00 94.19 467 LYS A N 1
ATOM 3753 C CA . LYS A 1 467 ? 12.284 17.024 -0.897 1.00 94.19 467 LYS A CA 1
ATOM 3754 C C . LYS A 1 467 ? 11.337 15.820 -1.001 1.00 94.19 467 LYS A C 1
ATOM 3756 O O . LYS A 1 467 ? 10.149 15.948 -0.707 1.00 94.19 467 LYS A O 1
ATOM 3761 N N . CYS A 1 468 ? 11.839 14.651 -1.399 1.00 95.50 468 CYS A N 1
ATOM 3762 C CA . CYS A 1 468 ? 11.035 13.435 -1.519 1.00 95.50 468 CYS A CA 1
ATOM 3763 C C . CYS A 1 468 ? 10.605 12.882 -0.148 1.00 95.50 468 CYS A C 1
ATOM 3765 O O . CYS A 1 468 ? 9.450 12.489 -0.008 1.00 95.50 468 CYS A O 1
ATOM 3767 N N . ILE A 1 469 ? 11.469 12.928 0.875 1.00 96.88 469 ILE A N 1
ATOM 3768 C CA . ILE A 1 469 ? 11.142 12.534 2.259 1.00 96.88 469 ILE A CA 1
ATOM 3769 C C . ILE A 1 469 ? 10.001 13.401 2.807 1.00 96.88 469 ILE A C 1
ATOM 3771 O O . ILE A 1 469 ? 9.016 12.865 3.313 1.00 96.88 469 ILE A O 1
ATOM 3775 N N . ILE A 1 470 ? 10.053 14.725 2.609 1.00 96.81 470 ILE A N 1
ATOM 3776 C CA . ILE A 1 470 ? 8.945 15.632 2.969 1.00 96.81 470 ILE A CA 1
ATOM 3777 C C . ILE A 1 470 ? 7.642 15.192 2.278 1.00 96.81 470 ILE A C 1
ATOM 3779 O O . ILE A 1 470 ? 6.586 15.138 2.910 1.00 96.81 470 ILE A O 1
ATOM 3783 N N . LYS A 1 471 ? 7.710 14.780 1.003 1.00 97.38 471 LYS A N 1
ATOM 3784 C CA . LYS A 1 471 ? 6.556 14.228 0.275 1.00 97.38 471 LYS A CA 1
ATOM 3785 C C . LYS A 1 471 ? 6.116 12.825 0.717 1.00 97.38 471 LYS A C 1
ATOM 3787 O O . LYS A 1 471 ? 4.961 12.479 0.482 1.00 97.38 471 LYS A O 1
ATOM 3792 N N . VAL A 1 472 ? 6.958 12.034 1.384 1.00 98.06 472 VAL A N 1
ATOM 3793 C CA . VAL A 1 472 ? 6.543 10.788 2.058 1.00 98.06 472 VAL A CA 1
ATOM 3794 C C . VAL A 1 472 ? 5.793 11.105 3.357 1.00 98.06 472 VAL A C 1
ATOM 3796 O O . VAL A 1 472 ? 4.742 10.519 3.606 1.00 98.06 472 VAL A O 1
ATOM 3799 N N . VAL A 1 473 ? 6.233 12.102 4.131 1.00 97.62 473 VAL A N 1
ATOM 3800 C CA . VAL A 1 473 ? 5.508 12.570 5.331 1.00 97.62 473 VAL A CA 1
ATOM 3801 C C . VAL A 1 473 ? 4.161 13.215 4.962 1.00 97.62 473 VAL A C 1
ATOM 3803 O O . VAL A 1 473 ? 3.147 12.958 5.611 1.00 97.62 473 VAL A O 1
ATOM 3806 N N . GLU A 1 474 ? 4.103 14.006 3.885 1.00 97.50 474 GLU A N 1
ATOM 3807 C CA . GLU A 1 474 ? 2.841 14.536 3.340 1.00 97.50 474 GLU A CA 1
ATOM 3808 C C . GLU A 1 474 ? 1.894 13.448 2.809 1.00 97.50 474 GLU A C 1
ATOM 3810 O O . GLU A 1 474 ? 0.678 13.658 2.809 1.00 97.50 474 GLU A O 1
ATOM 3815 N N . PHE A 1 475 ? 2.434 12.319 2.336 1.00 98.62 475 PHE A N 1
ATOM 3816 C CA . PHE A 1 475 ? 1.657 11.160 1.895 1.00 98.62 475 PHE A CA 1
ATOM 3817 C C . PHE A 1 475 ? 1.072 10.421 3.097 1.00 98.62 475 PHE A C 1
ATOM 3819 O O . PHE A 1 475 ? -0.136 10.210 3.145 1.00 98.62 475 PHE A O 1
ATOM 3826 N N . ALA A 1 476 ? 1.902 10.114 4.098 1.00 98.38 476 ALA A N 1
ATOM 3827 C CA . ALA A 1 476 ? 1.490 9.461 5.337 1.00 98.38 476 ALA A CA 1
ATOM 3828 C C . ALA A 1 476 ? 0.345 10.213 6.034 1.00 98.38 476 ALA A C 1
ATOM 3830 O O . ALA A 1 476 ? -0.685 9.623 6.343 1.00 98.38 476 ALA A O 1
ATOM 3831 N N . LYS A 1 477 ? 0.444 11.545 6.148 1.00 97.00 477 LYS A N 1
ATOM 3832 C CA . LYS A 1 477 ? -0.616 12.407 6.711 1.00 97.00 477 LYS A CA 1
ATOM 3833 C C . LYS A 1 477 ? -1.937 12.424 5.919 1.00 97.00 477 LYS A C 1
ATOM 3835 O O . LYS A 1 477 ? -2.913 12.993 6.396 1.00 97.00 477 LYS A O 1
ATOM 3840 N N . ARG A 1 478 ? -1.978 11.835 4.718 1.00 97.69 478 ARG A N 1
ATOM 3841 C CA . ARG A 1 478 ? -3.182 11.661 3.883 1.00 97.69 478 ARG A CA 1
ATOM 3842 C C . ARG A 1 478 ? -3.677 10.210 3.819 1.00 97.69 478 ARG A C 1
ATOM 3844 O O . ARG A 1 478 ? -4.759 9.976 3.279 1.00 97.69 478 ARG A O 1
ATOM 3851 N N . VAL A 1 479 ? -2.916 9.243 4.338 1.00 97.50 479 VAL A N 1
ATOM 3852 C CA . VAL A 1 479 ? -3.385 7.860 4.505 1.00 97.50 479 VAL A CA 1
ATOM 3853 C C . VAL A 1 479 ? -4.520 7.878 5.540 1.00 97.50 479 VAL A C 1
ATOM 3855 O O . VAL A 1 479 ? -4.334 8.454 6.616 1.00 97.50 479 VAL A O 1
ATOM 3858 N N . PRO A 1 480 ? -5.707 7.304 5.248 1.00 95.00 480 PRO A N 1
ATOM 3859 C CA . PRO A 1 480 ? -6.804 7.249 6.211 1.00 95.00 480 PRO A CA 1
ATOM 3860 C C . PRO A 1 480 ? -6.343 6.662 7.551 1.00 95.00 480 PRO A C 1
ATOM 3862 O O . PRO A 1 480 ? -5.550 5.729 7.569 1.00 95.00 480 PRO A O 1
ATOM 3865 N N . GLY A 1 481 ? -6.803 7.236 8.665 1.00 92.50 481 GLY A N 1
ATOM 3866 C CA . GLY A 1 481 ? -6.495 6.784 10.029 1.00 92.50 481 GLY A CA 1
ATOM 3867 C C . GLY A 1 481 ? -5.064 7.022 10.538 1.00 92.50 481 GLY A C 1
ATOM 3868 O O . GLY A 1 481 ? -4.892 7.111 11.750 1.00 92.50 481 GLY A O 1
ATOM 3869 N N . PHE A 1 482 ? -4.057 7.215 9.674 1.00 97.31 482 PHE A N 1
ATOM 3870 C CA . PHE A 1 482 ? -2.646 7.334 10.091 1.00 97.31 482 PHE A CA 1
ATOM 3871 C C . PHE A 1 482 ? -2.406 8.454 11.117 1.00 97.31 482 PHE A C 1
ATOM 3873 O O . PHE A 1 482 ? -1.691 8.266 12.097 1.00 97.31 482 PHE A O 1
ATOM 3880 N N . THR A 1 483 ? -3.061 9.607 10.951 1.00 95.69 483 THR A N 1
ATOM 3881 C CA . THR A 1 483 ? -2.954 10.744 11.883 1.00 95.69 483 THR A CA 1
ATOM 3882 C C . THR A 1 483 ? -3.668 10.531 13.228 1.00 95.69 483 THR A C 1
ATOM 3884 O O . THR A 1 483 ? -3.609 11.418 14.074 1.00 95.69 483 THR A O 1
ATOM 3887 N N . GLY A 1 484 ? -4.371 9.406 13.414 1.00 92.25 484 GLY A N 1
ATOM 3888 C CA . GLY A 1 484 ? -5.019 8.985 14.666 1.00 92.25 484 GLY A CA 1
ATOM 3889 C C . GLY A 1 484 ? -4.234 7.932 15.468 1.00 92.25 484 GLY A C 1
ATOM 3890 O O . GLY A 1 484 ? -4.703 7.492 16.521 1.00 92.25 484 GLY A O 1
ATOM 3891 N N . LEU A 1 485 ? -3.061 7.522 14.976 1.00 94.19 485 LEU A N 1
ATOM 3892 C CA . LEU A 1 485 ? -2.046 6.798 15.750 1.00 94.19 485 LEU A CA 1
ATOM 3893 C C . LEU A 1 485 ? -1.286 7.774 16.664 1.00 94.19 485 LEU A C 1
ATOM 3895 O O . LEU A 1 485 ? -1.321 8.990 16.433 1.00 94.19 485 LEU A O 1
ATOM 3899 N N . THR A 1 486 ? -0.573 7.275 17.676 1.00 96.00 486 THR A N 1
ATOM 3900 C CA . THR A 1 486 ? 0.257 8.140 18.533 1.00 96.00 486 THR A CA 1
ATOM 3901 C C . THR A 1 486 ? 1.365 8.833 17.727 1.00 96.00 486 THR A C 1
ATOM 3903 O O . THR A 1 486 ? 1.720 8.419 16.621 1.00 96.00 486 THR A O 1
ATOM 3906 N N . ILE A 1 487 ? 1.922 9.929 18.253 1.00 95.44 487 ILE A N 1
ATOM 3907 C CA . ILE A 1 487 ? 3.029 10.625 17.576 1.00 95.44 487 ILE A CA 1
ATOM 3908 C C . ILE A 1 487 ? 4.304 9.767 17.575 1.00 95.44 487 ILE A C 1
ATOM 3910 O O . ILE A 1 487 ? 5.068 9.847 16.614 1.00 95.44 487 ILE A O 1
ATOM 3914 N N . ALA A 1 488 ? 4.506 8.917 18.591 1.00 94.00 488 ALA A N 1
ATOM 3915 C CA . ALA A 1 488 ? 5.591 7.941 18.604 1.00 94.00 488 ALA A CA 1
ATOM 3916 C C . ALA A 1 488 ? 5.407 6.921 17.470 1.00 94.00 488 ALA A C 1
ATOM 3918 O O . ALA A 1 488 ? 6.276 6.827 16.607 1.00 94.00 488 ALA A O 1
ATOM 3919 N N . ASP A 1 489 ? 4.237 6.280 17.377 1.00 96.38 489 ASP A N 1
ATOM 3920 C CA . ASP A 1 489 ? 3.933 5.303 16.324 1.00 96.38 489 ASP A CA 1
ATOM 3921 C C . ASP A 1 489 ? 4.038 5.913 14.922 1.00 96.38 489 ASP A C 1
ATOM 3923 O O . ASP A 1 489 ? 4.639 5.320 14.027 1.00 96.38 489 ASP A O 1
ATOM 3927 N N . GLN A 1 490 ? 3.537 7.137 14.718 1.00 97.50 490 GLN A N 1
ATOM 3928 C CA . GLN A 1 490 ? 3.690 7.837 13.439 1.00 97.50 490 GLN A CA 1
ATOM 3929 C C . GLN A 1 490 ? 5.168 8.049 13.064 1.00 97.50 490 GLN A C 1
ATOM 3931 O O . GLN A 1 490 ? 5.507 7.925 11.885 1.00 97.50 490 GLN A O 1
ATOM 3936 N N . ILE A 1 491 ? 6.050 8.341 14.028 1.00 94.50 491 ILE A N 1
ATOM 3937 C CA . ILE A 1 491 ? 7.498 8.482 13.799 1.00 94.50 491 ILE A CA 1
ATOM 3938 C C . ILE A 1 491 ? 8.143 7.114 13.538 1.00 94.50 491 ILE A C 1
ATOM 3940 O O . ILE A 1 491 ? 8.864 6.979 12.550 1.00 94.50 491 ILE A O 1
ATOM 3944 N N . THR A 1 492 ? 7.860 6.104 14.363 1.00 95.31 492 THR A N 1
ATOM 3945 C CA . THR A 1 492 ? 8.376 4.731 14.230 1.00 95.31 492 THR A CA 1
ATOM 3946 C C . THR A 1 492 ? 8.037 4.142 12.858 1.00 95.31 492 THR A C 1
ATOM 3948 O O . THR A 1 492 ? 8.932 3.708 12.127 1.00 95.31 492 THR A O 1
ATOM 3951 N N . LEU A 1 493 ? 6.767 4.217 12.444 1.00 96.75 493 LEU A N 1
ATOM 3952 C CA . LEU A 1 493 ? 6.309 3.762 11.128 1.00 96.75 493 LEU A CA 1
ATOM 3953 C C . LEU A 1 493 ? 6.957 4.551 9.984 1.00 96.75 493 LEU A C 1
ATOM 3955 O O . LEU A 1 493 ? 7.403 3.955 9.002 1.00 96.75 493 LEU A O 1
ATOM 3959 N N . LEU A 1 494 ? 7.059 5.882 10.104 1.00 96.50 494 LEU A N 1
ATOM 3960 C CA . LEU A 1 494 ? 7.705 6.706 9.080 1.00 96.50 494 LEU A CA 1
ATOM 3961 C C . LEU A 1 494 ? 9.191 6.375 8.925 1.00 96.50 494 LEU A C 1
ATOM 3963 O O . LEU A 1 494 ? 9.628 6.196 7.792 1.00 96.50 494 LEU A O 1
ATOM 3967 N N . LYS A 1 495 ? 9.966 6.257 10.012 1.00 93.94 495 LYS A N 1
ATOM 3968 C CA . LYS A 1 495 ? 11.394 5.897 9.935 1.00 93.94 495 LYS A CA 1
ATOM 3969 C C . LYS A 1 495 ? 11.583 4.503 9.342 1.00 93.94 495 LYS A C 1
ATOM 3971 O O . LYS A 1 495 ? 12.334 4.340 8.383 1.00 93.94 495 LYS A O 1
ATOM 3976 N N . ALA A 1 496 ? 10.827 3.520 9.827 1.00 93.44 496 ALA A N 1
ATOM 3977 C CA . ALA A 1 496 ? 10.946 2.138 9.375 1.00 93.44 496 ALA A CA 1
ATOM 3978 C C . ALA A 1 496 ? 10.523 1.918 7.904 1.00 93.44 496 ALA A C 1
ATOM 3980 O O . ALA A 1 496 ? 10.999 0.972 7.274 1.00 93.44 496 ALA A O 1
ATOM 3981 N N . ALA A 1 497 ? 9.647 2.767 7.350 1.00 96.50 497 ALA A N 1
ATOM 3982 C CA . ALA A 1 497 ? 9.108 2.625 5.993 1.00 96.50 497 ALA A CA 1
ATOM 3983 C C . ALA A 1 497 ? 9.593 3.671 4.972 1.00 96.50 497 ALA A C 1
ATOM 3985 O O . ALA A 1 497 ? 9.350 3.502 3.775 1.00 96.50 497 ALA A O 1
ATOM 3986 N N . CYS A 1 498 ? 10.260 4.754 5.393 1.00 96.94 498 CYS A N 1
ATOM 3987 C CA . CYS A 1 498 ? 10.649 5.848 4.492 1.00 96.94 498 CYS A CA 1
ATOM 3988 C C . CYS A 1 498 ? 11.452 5.331 3.289 1.00 96.94 498 CYS A C 1
ATOM 3990 O O . CYS A 1 498 ? 11.136 5.643 2.139 1.00 96.94 498 CYS A O 1
ATOM 3992 N N . LEU A 1 499 ? 12.442 4.472 3.548 1.00 95.81 499 LEU A N 1
ATOM 3993 C CA . LEU A 1 499 ? 13.324 3.936 2.517 1.00 95.81 499 LEU A CA 1
ATOM 3994 C C . LEU A 1 499 ? 12.617 2.948 1.574 1.00 95.81 499 LEU A C 1
ATOM 3996 O O . LEU A 1 499 ? 12.836 3.023 0.364 1.00 95.81 499 LEU A O 1
ATOM 4000 N N . ASP A 1 500 ? 11.699 2.120 2.095 1.00 96.69 500 ASP A N 1
ATOM 4001 C CA . ASP A 1 500 ? 10.822 1.255 1.286 1.00 96.69 500 ASP A CA 1
ATOM 4002 C C . ASP A 1 500 ? 10.043 2.104 0.264 1.00 96.69 500 ASP A C 1
ATOM 4004 O O . ASP A 1 500 ? 10.025 1.820 -0.937 1.00 96.69 500 ASP A O 1
ATOM 4008 N N . ILE A 1 501 ? 9.430 3.196 0.730 1.00 98.12 501 ILE A N 1
ATOM 4009 C CA . ILE A 1 501 ? 8.591 4.072 -0.095 1.00 98.12 501 ILE A CA 1
ATOM 4010 C C . ILE A 1 501 ? 9.441 4.858 -1.105 1.00 98.12 501 ILE A C 1
ATOM 4012 O O . ILE A 1 501 ? 9.026 5.002 -2.256 1.00 98.12 501 ILE A O 1
ATOM 4016 N N . LEU A 1 502 ? 10.633 5.334 -0.725 1.00 97.25 502 LEU A N 1
ATOM 4017 C CA . LEU A 1 502 ? 11.565 6.012 -1.636 1.00 97.25 502 LEU A CA 1
ATOM 4018 C C . LEU A 1 502 ? 12.049 5.083 -2.762 1.00 97.25 502 LEU A C 1
ATOM 4020 O O . LEU A 1 502 ? 12.033 5.484 -3.930 1.00 97.25 502 LEU A O 1
ATOM 4024 N N . ILE A 1 503 ? 12.441 3.847 -2.432 1.00 97.75 503 ILE A N 1
ATOM 4025 C CA . ILE A 1 503 ? 12.925 2.859 -3.407 1.00 97.75 503 ILE A CA 1
ATOM 4026 C C . ILE A 1 503 ? 11.788 2.426 -4.339 1.00 97.75 503 ILE A C 1
ATOM 4028 O O . ILE A 1 503 ? 11.970 2.430 -5.558 1.00 97.75 503 ILE A O 1
ATOM 4032 N N . LEU A 1 504 ? 10.594 2.137 -3.809 1.00 97.88 504 LEU A N 1
ATOM 4033 C CA . LEU A 1 504 ? 9.418 1.825 -4.626 1.00 97.88 504 LEU A CA 1
ATOM 4034 C C . LEU A 1 504 ? 9.087 2.980 -5.587 1.00 97.88 504 LEU A C 1
ATOM 4036 O O . LEU A 1 504 ? 8.950 2.760 -6.793 1.00 97.88 504 LEU A O 1
ATOM 4040 N N . ARG A 1 505 ? 9.043 4.220 -5.078 1.00 97.19 505 ARG A N 1
ATOM 4041 C CA . ARG A 1 505 ? 8.792 5.431 -5.875 1.00 97.19 505 ARG A CA 1
ATOM 4042 C C . ARG A 1 505 ? 9.796 5.582 -7.021 1.00 97.19 505 ARG A C 1
ATOM 4044 O O . ARG A 1 505 ? 9.364 5.682 -8.169 1.00 97.19 505 ARG A O 1
ATOM 4051 N N . ILE A 1 506 ? 11.110 5.546 -6.776 1.00 96.12 506 ILE A N 1
ATOM 4052 C CA . ILE A 1 506 ? 12.092 5.709 -7.869 1.00 96.12 506 ILE A CA 1
ATOM 4053 C C . ILE A 1 506 ? 12.063 4.535 -8.867 1.00 96.12 506 ILE A C 1
ATOM 4055 O O . ILE A 1 506 ? 12.228 4.752 -10.066 1.00 96.12 506 ILE A O 1
ATOM 4059 N N . CYS A 1 507 ? 11.734 3.316 -8.425 1.00 96.94 507 CYS A N 1
ATOM 4060 C CA . CYS A 1 507 ? 11.579 2.169 -9.324 1.00 96.94 507 CYS A CA 1
ATOM 4061 C C . CYS A 1 507 ? 10.382 2.315 -10.282 1.00 96.94 507 CYS A C 1
ATOM 4063 O O . CYS A 1 507 ? 10.499 1.944 -11.448 1.00 96.94 507 CYS A O 1
ATOM 4065 N N . THR A 1 508 ? 9.274 2.940 -9.859 1.00 94.69 508 THR A N 1
ATOM 4066 C CA . THR A 1 508 ? 8.156 3.292 -10.770 1.00 94.69 508 THR A CA 1
ATOM 4067 C C . THR A 1 508 ? 8.493 4.402 -11.783 1.00 94.69 508 THR A C 1
ATOM 4069 O O . THR A 1 508 ? 7.709 4.677 -12.689 1.00 94.69 508 THR A O 1
ATOM 4072 N N . ARG A 1 509 ? 9.674 5.032 -11.677 1.00 93.69 509 ARG A N 1
ATOM 4073 C CA . ARG A 1 509 ? 10.187 6.052 -12.613 1.00 93.69 509 ARG A CA 1
ATOM 4074 C C . ARG A 1 509 ? 11.235 5.506 -13.597 1.00 93.69 509 ARG A C 1
ATOM 4076 O O . ARG A 1 509 ? 11.852 6.289 -14.323 1.00 93.69 509 ARG A O 1
ATOM 4083 N N . TYR A 1 510 ? 11.451 4.191 -13.616 1.00 96.00 510 TYR A N 1
ATOM 4084 C CA . TYR A 1 510 ? 12.387 3.522 -14.519 1.00 96.00 510 TYR A CA 1
ATOM 4085 C C . TYR A 1 510 ? 11.900 3.549 -15.978 1.00 96.00 510 TYR A C 1
ATOM 4087 O O . TYR A 1 510 ? 10.737 3.274 -16.262 1.00 96.00 510 TYR A O 1
ATOM 4095 N N . THR A 1 511 ? 12.798 3.875 -16.910 1.00 94.12 511 THR A N 1
ATOM 4096 C CA . THR A 1 511 ? 12.549 3.891 -18.362 1.00 94.12 511 THR A CA 1
ATOM 4097 C C . THR A 1 511 ? 13.399 2.792 -19.022 1.00 94.12 511 THR A C 1
ATOM 4099 O O . THR A 1 511 ? 14.599 3.008 -19.217 1.00 94.12 511 THR A O 1
ATOM 4102 N N . PRO A 1 512 ? 12.825 1.615 -19.358 1.00 92.69 512 PRO A N 1
ATOM 4103 C CA . PRO A 1 512 ? 13.605 0.428 -19.730 1.00 92.69 512 PRO A CA 1
ATOM 4104 C C . PRO A 1 512 ? 14.448 0.598 -20.994 1.00 92.69 512 PRO A C 1
ATOM 4106 O O . PRO A 1 512 ? 15.597 0.170 -21.016 1.00 92.69 512 PRO A O 1
ATOM 4109 N N . ASP A 1 513 ? 13.912 1.272 -22.015 1.00 92.56 513 ASP A N 1
ATOM 4110 C CA . ASP A 1 513 ? 14.566 1.437 -23.323 1.00 92.56 513 ASP A CA 1
ATOM 4111 C C . ASP A 1 513 ? 15.867 2.254 -23.266 1.00 92.56 513 ASP A C 1
ATOM 4113 O O . ASP A 1 513 ? 16.612 2.293 -24.243 1.00 92.56 513 ASP A O 1
ATOM 4117 N N . GLN A 1 514 ? 16.118 2.948 -22.152 1.00 91.06 514 GLN A N 1
ATOM 4118 C CA . GLN A 1 514 ? 17.268 3.833 -21.942 1.00 91.06 514 GLN A CA 1
ATOM 4119 C C . GLN A 1 514 ? 18.062 3.486 -20.669 1.00 91.06 514 GLN A C 1
ATOM 4121 O O . GLN A 1 514 ? 19.043 4.160 -20.381 1.00 91.06 514 GLN A O 1
ATOM 4126 N N . ASP A 1 515 ? 17.633 2.484 -19.887 1.00 95.19 515 ASP A N 1
ATOM 4127 C CA . ASP A 1 515 ? 18.202 2.118 -18.576 1.00 95.19 515 ASP A CA 1
ATOM 4128 C C . ASP A 1 515 ? 18.416 3.336 -17.638 1.00 95.19 515 ASP A C 1
ATOM 4130 O O . ASP A 1 515 ? 19.477 3.540 -17.039 1.00 95.19 515 ASP A O 1
ATOM 4134 N N . THR A 1 516 ? 17.386 4.189 -17.540 1.00 96.44 516 THR A N 1
ATOM 4135 C CA . THR A 1 516 ? 17.397 5.457 -16.779 1.00 96.44 516 THR A CA 1
ATOM 4136 C C . THR A 1 516 ? 16.274 5.534 -15.744 1.00 96.44 516 THR A C 1
ATOM 4138 O O . THR A 1 516 ? 15.241 4.877 -15.876 1.00 96.44 516 THR A O 1
ATOM 4141 N N . MET A 1 517 ? 16.449 6.382 -14.728 1.00 96.75 517 MET A N 1
ATOM 4142 C CA . MET A 1 517 ? 15.416 6.739 -13.745 1.00 96.75 517 MET A CA 1
ATOM 4143 C C . MET A 1 517 ? 15.235 8.262 -13.683 1.00 96.75 517 MET A C 1
ATOM 4145 O O . MET A 1 517 ? 16.215 9.005 -13.761 1.00 96.75 517 MET A O 1
ATOM 4149 N N . THR A 1 518 ? 13.986 8.728 -13.547 1.00 95.62 518 THR A N 1
ATOM 4150 C CA . THR A 1 518 ? 13.639 10.165 -13.524 1.00 95.62 518 THR A CA 1
ATOM 4151 C C . THR A 1 518 ? 13.158 10.631 -12.139 1.00 95.62 518 THR A C 1
ATOM 4153 O O . THR A 1 518 ? 12.122 10.183 -11.632 1.00 95.62 518 THR A O 1
ATOM 4156 N N . PHE A 1 519 ? 13.875 11.586 -11.549 1.00 94.31 519 PHE A N 1
ATOM 4157 C CA . PHE A 1 519 ? 13.536 12.247 -10.286 1.00 94.31 519 PHE A CA 1
ATOM 4158 C C . PHE A 1 519 ? 12.378 13.250 -10.441 1.00 94.31 519 PHE A C 1
ATOM 4160 O O . PHE A 1 519 ? 11.923 13.554 -11.541 1.00 94.31 519 PHE A O 1
ATOM 4167 N N . SER A 1 520 ? 11.825 13.718 -9.318 1.00 90.88 520 SER A N 1
ATOM 4168 C CA . SER A 1 520 ? 10.578 14.510 -9.287 1.00 90.88 520 SER A CA 1
ATOM 4169 C C . SER A 1 520 ? 10.706 15.967 -9.756 1.00 90.88 520 SER A C 1
ATOM 4171 O O . SER A 1 520 ? 9.696 16.658 -9.827 1.00 90.88 520 SER A O 1
ATOM 4173 N N . ASP A 1 521 ? 11.911 16.423 -10.087 1.00 91.06 521 ASP A N 1
ATOM 4174 C CA . ASP A 1 521 ? 12.212 17.676 -10.794 1.00 91.06 521 ASP A CA 1
ATOM 4175 C C . ASP A 1 521 ? 12.314 17.499 -12.324 1.00 91.06 521 ASP A C 1
ATOM 4177 O O . ASP A 1 521 ? 12.355 18.484 -13.054 1.00 91.06 521 ASP A O 1
ATOM 4181 N N . GLY A 1 522 ? 12.348 16.254 -12.814 1.00 92.19 522 GLY A N 1
ATOM 4182 C CA . GLY A 1 522 ? 12.599 15.911 -14.215 1.00 92.19 522 GLY A CA 1
ATOM 4183 C C . GLY A 1 522 ? 14.030 15.446 -14.512 1.00 92.19 522 GLY A C 1
ATOM 4184 O O . GLY A 1 522 ? 14.268 14.938 -15.614 1.00 92.19 522 GLY A O 1
ATOM 4185 N N . LEU A 1 523 ? 14.965 15.531 -13.555 1.00 94.69 523 LEU A N 1
ATOM 4186 C CA . LEU A 1 523 ? 16.334 15.046 -13.734 1.00 94.69 523 LEU A CA 1
ATOM 4187 C C . LEU A 1 523 ? 16.314 13.545 -14.035 1.00 94.69 523 LEU A C 1
ATOM 4189 O O . LEU A 1 523 ? 15.827 12.738 -13.245 1.00 94.69 523 LEU A O 1
ATOM 4193 N N . THR A 1 524 ? 16.844 13.165 -15.191 1.00 95.44 524 THR A N 1
ATOM 4194 C CA . THR A 1 524 ? 16.894 11.782 -15.667 1.00 95.44 524 THR A CA 1
ATOM 4195 C C . THR A 1 524 ? 18.344 11.322 -15.719 1.00 95.44 524 THR A C 1
ATOM 4197 O O . THR A 1 524 ? 19.149 11.896 -16.453 1.00 95.44 524 THR A O 1
ATOM 4200 N N . LEU A 1 525 ? 18.671 10.303 -14.919 1.00 96.00 525 LEU A N 1
ATOM 4201 C CA . LEU A 1 525 ? 20.021 9.755 -14.765 1.00 96.00 525 LEU A CA 1
ATOM 4202 C C . LEU A 1 525 ? 20.093 8.315 -15.287 1.00 96.00 525 LEU A C 1
ATOM 4204 O O . LEU A 1 525 ? 19.164 7.527 -15.086 1.00 96.00 525 LEU A O 1
ATOM 4208 N N . THR A 1 526 ? 21.209 7.963 -15.927 1.00 96.31 526 THR A N 1
ATOM 4209 C CA . THR A 1 526 ? 21.532 6.575 -16.314 1.00 96.31 526 THR A CA 1
ATOM 4210 C C . THR A 1 526 ? 21.902 5.732 -15.094 1.00 96.31 526 THR A C 1
ATOM 4212 O O . THR A 1 526 ? 22.259 6.272 -14.046 1.00 96.31 526 THR A O 1
ATOM 4215 N N . ARG A 1 527 ? 21.910 4.398 -15.222 1.00 96.19 527 ARG A N 1
ATOM 4216 C CA . ARG A 1 527 ? 22.447 3.492 -14.187 1.00 96.19 527 ARG A CA 1
ATOM 4217 C C . ARG A 1 527 ? 23.830 3.907 -13.664 1.00 96.19 527 ARG A C 1
ATOM 4219 O O . ARG A 1 527 ? 24.051 3.897 -12.455 1.00 96.19 527 ARG A O 1
ATOM 4226 N N . THR A 1 528 ? 24.750 4.299 -14.548 1.00 96.12 528 THR A N 1
ATOM 4227 C CA . THR A 1 528 ? 26.091 4.780 -14.164 1.00 96.12 528 THR A CA 1
ATOM 4228 C C . THR A 1 528 ? 26.014 6.045 -13.312 1.00 96.12 528 THR A C 1
ATOM 4230 O O . THR A 1 528 ? 26.685 6.146 -12.290 1.00 96.12 528 THR A O 1
ATOM 4233 N N . GLN A 1 529 ? 25.142 6.985 -13.670 1.00 96.06 529 GLN A N 1
ATOM 4234 C CA . GLN A 1 529 ? 24.974 8.225 -12.916 1.00 96.06 529 GLN A CA 1
ATOM 4235 C C . GLN A 1 529 ? 24.239 8.016 -11.589 1.00 96.06 529 GLN A C 1
ATOM 4237 O O . GLN A 1 529 ? 24.602 8.659 -10.614 1.00 96.06 529 GLN A O 1
ATOM 4242 N N . ILE A 1 530 ? 23.268 7.099 -11.505 1.00 96.75 530 ILE A N 1
ATOM 4243 C CA . ILE A 1 530 ? 22.621 6.723 -10.235 1.00 96.75 530 ILE A CA 1
ATOM 4244 C C . ILE A 1 530 ? 23.649 6.126 -9.260 1.00 96.75 530 ILE A C 1
ATOM 4246 O O . ILE A 1 530 ? 23.676 6.507 -8.090 1.00 96.75 530 ILE A O 1
ATOM 4250 N N . HIS A 1 531 ? 24.539 5.254 -9.750 1.00 96.94 531 HIS A N 1
ATOM 4251 C CA . HIS A 1 531 ? 25.663 4.732 -8.967 1.00 96.94 531 HIS A CA 1
ATOM 4252 C C . HIS A 1 531 ? 26.526 5.867 -8.410 1.00 96.94 531 HIS A C 1
ATOM 4254 O O . HIS A 1 531 ? 26.721 5.956 -7.196 1.00 96.94 531 HIS A O 1
ATOM 4260 N N . ASN A 1 532 ? 26.973 6.760 -9.296 1.00 96.06 532 ASN A N 1
ATOM 4261 C CA . ASN A 1 532 ? 27.876 7.863 -8.976 1.00 96.06 532 ASN A CA 1
ATOM 4262 C C . ASN A 1 532 ? 27.211 8.953 -8.112 1.00 96.06 532 ASN A C 1
ATOM 4264 O O . ASN A 1 532 ? 27.897 9.608 -7.339 1.00 96.06 532 ASN A O 1
ATOM 4268 N N . ALA A 1 533 ? 25.885 9.110 -8.173 1.00 95.12 533 ALA A N 1
ATOM 4269 C CA . ALA A 1 533 ? 25.105 10.019 -7.327 1.00 95.12 533 ALA A CA 1
ATOM 4270 C C . ALA A 1 533 ? 24.943 9.538 -5.870 1.00 95.12 533 ALA A C 1
ATOM 4272 O O . ALA A 1 533 ? 24.332 10.236 -5.066 1.00 95.12 533 ALA A O 1
ATOM 4273 N N . GLY A 1 534 ? 25.457 8.350 -5.530 1.00 94.12 534 GLY A N 1
ATOM 4274 C CA . GLY A 1 534 ? 25.534 7.853 -4.156 1.00 94.12 534 GLY A CA 1
ATOM 4275 C C . GLY A 1 534 ? 24.981 6.446 -3.938 1.00 94.12 534 GLY A C 1
ATOM 4276 O O . GLY A 1 534 ? 25.313 5.836 -2.924 1.00 94.12 534 GLY A O 1
ATOM 4277 N N . PHE A 1 535 ? 24.214 5.867 -4.872 1.00 95.31 535 PHE A N 1
ATOM 4278 C CA . PHE A 1 535 ? 23.669 4.511 -4.688 1.00 95.31 535 PHE A CA 1
ATOM 4279 C C . PHE A 1 535 ? 24.770 3.441 -4.616 1.00 95.31 535 PHE A C 1
ATOM 4281 O O . PHE A 1 535 ? 24.600 2.443 -3.913 1.00 95.31 535 PHE A O 1
ATOM 4288 N N . GLY A 1 536 ? 25.894 3.627 -5.321 1.00 94.81 536 GLY A N 1
ATOM 4289 C CA . GLY A 1 536 ? 27.023 2.694 -5.288 1.00 94.81 536 GLY A CA 1
ATOM 4290 C C . GLY A 1 536 ? 26.587 1.233 -5.537 1.00 94.81 536 GLY A C 1
ATOM 4291 O O . GLY A 1 536 ? 25.801 0.983 -6.462 1.00 94.81 536 GLY A O 1
ATOM 4292 N N . PRO A 1 537 ? 27.002 0.261 -4.697 1.00 93.19 537 PRO A N 1
ATOM 4293 C CA . PRO A 1 537 ? 26.609 -1.152 -4.813 1.00 93.19 537 PRO A CA 1
ATOM 4294 C C . PRO A 1 537 ? 25.097 -1.446 -4.755 1.00 93.19 537 PRO A C 1
ATOM 4296 O O . PRO A 1 537 ? 24.660 -2.522 -5.171 1.00 93.19 537 PRO A O 1
ATOM 4299 N N . LEU A 1 538 ? 24.272 -0.515 -4.259 1.00 95.56 538 LEU A N 1
ATOM 4300 C CA . LEU A 1 538 ? 22.815 -0.681 -4.208 1.00 95.56 538 LEU A CA 1
ATOM 4301 C C . LEU A 1 538 ? 22.172 -0.594 -5.606 1.00 95.56 538 LEU A C 1
ATOM 4303 O O . LEU A 1 538 ? 21.117 -1.184 -5.845 1.00 95.56 538 LEU A O 1
ATOM 4307 N N . THR A 1 539 ? 22.828 0.104 -6.540 1.00 97.62 539 THR A N 1
ATOM 4308 C CA . THR A 1 539 ? 22.309 0.443 -7.877 1.00 97.62 539 THR A CA 1
ATOM 4309 C C . THR A 1 539 ? 21.751 -0.764 -8.621 1.00 97.62 539 THR A C 1
ATOM 4311 O O . THR A 1 539 ? 20.600 -0.749 -9.050 1.00 97.62 539 THR A O 1
ATOM 4314 N N . ASP A 1 540 ? 22.532 -1.836 -8.764 1.00 96.25 540 ASP A N 1
ATOM 4315 C CA . ASP A 1 540 ? 22.114 -2.974 -9.587 1.00 96.25 540 ASP A CA 1
ATOM 4316 C C . ASP A 1 540 ? 20.974 -3.777 -8.951 1.00 96.25 540 ASP A C 1
ATOM 4318 O O . ASP A 1 540 ? 20.174 -4.364 -9.678 1.00 96.25 540 ASP A O 1
ATOM 4322 N N . GLN A 1 541 ? 20.829 -3.740 -7.623 1.00 97.44 541 GLN A N 1
ATOM 4323 C CA . GLN A 1 541 ? 19.691 -4.338 -6.918 1.00 97.44 541 GLN A CA 1
ATOM 4324 C C . GLN A 1 541 ? 18.414 -3.511 -7.140 1.00 97.44 541 GLN A C 1
ATOM 4326 O O . GLN A 1 541 ? 17.385 -4.075 -7.510 1.00 97.44 541 GLN A O 1
ATOM 4331 N N . VAL A 1 542 ? 18.495 -2.180 -7.022 1.00 97.94 542 VAL A N 1
ATOM 4332 C CA . VAL A 1 542 ? 17.374 -1.249 -7.268 1.00 97.94 542 VAL A CA 1
ATOM 4333 C C . VAL A 1 542 ? 16.902 -1.311 -8.725 1.00 97.94 542 VAL A C 1
ATOM 4335 O O . VAL A 1 542 ? 15.712 -1.475 -8.983 1.00 97.94 542 VAL A O 1
ATOM 4338 N N . PHE A 1 543 ? 17.820 -1.282 -9.695 1.00 98.06 543 PHE A N 1
ATOM 4339 C CA . PHE A 1 543 ? 17.474 -1.436 -11.114 1.00 98.06 543 PHE A CA 1
ATOM 4340 C C . PHE A 1 543 ? 16.923 -2.833 -11.445 1.00 98.06 543 PHE A C 1
ATOM 4342 O O . PHE A 1 543 ? 16.000 -2.953 -12.251 1.00 98.06 543 PHE A O 1
ATOM 4349 N N . THR A 1 544 ? 17.440 -3.896 -10.816 1.00 97.12 544 THR A N 1
ATOM 4350 C CA . THR A 1 544 ? 16.881 -5.250 -10.981 1.00 97.12 544 THR A CA 1
ATOM 4351 C C . THR A 1 544 ? 15.455 -5.323 -10.435 1.00 97.12 544 THR A C 1
ATOM 4353 O O . THR A 1 544 ? 14.582 -5.882 -11.095 1.00 97.12 544 THR A O 1
ATOM 4356 N N . PHE A 1 545 ? 15.190 -4.719 -9.274 1.00 97.75 545 PHE A N 1
ATOM 4357 C CA . PHE A 1 545 ? 13.851 -4.641 -8.692 1.00 97.75 545 PHE A CA 1
ATOM 4358 C C . PHE A 1 545 ? 12.889 -3.828 -9.569 1.00 97.75 545 PHE A C 1
ATOM 4360 O O . PHE A 1 545 ? 11.801 -4.314 -9.868 1.00 97.75 545 PHE A O 1
ATOM 4367 N N . ALA A 1 546 ? 13.308 -2.672 -10.096 1.00 97.50 546 ALA A N 1
ATOM 4368 C CA . ALA A 1 546 ? 12.525 -1.919 -11.080 1.00 97.50 546 ALA A CA 1
ATOM 4369 C C . ALA A 1 546 ? 12.171 -2.770 -12.315 1.00 97.50 546 ALA A C 1
ATOM 4371 O O . ALA A 1 546 ? 11.015 -2.806 -12.736 1.00 97.50 546 ALA A O 1
ATOM 4372 N N . GLY A 1 547 ? 13.129 -3.548 -12.835 1.00 95.94 547 GLY A N 1
ATOM 4373 C CA . GLY A 1 547 ? 12.893 -4.528 -13.899 1.00 95.94 547 GLY A CA 1
ATOM 4374 C C . GLY A 1 547 ? 11.887 -5.632 -13.534 1.00 95.94 547 GLY A C 1
ATOM 4375 O O . GLY A 1 547 ? 11.166 -6.108 -14.410 1.00 95.94 547 GLY A O 1
ATOM 4376 N N . GLN A 1 548 ? 11.781 -6.011 -12.255 1.00 94.38 548 GLN A N 1
ATOM 4377 C CA . GLN A 1 548 ? 10.763 -6.948 -11.755 1.00 94.38 548 GLN A CA 1
ATOM 4378 C C . GLN A 1 548 ? 9.373 -6.319 -11.563 1.00 94.38 548 GLN A C 1
ATOM 4380 O O . GLN A 1 548 ? 8.395 -7.065 -11.504 1.00 94.38 548 GLN A O 1
ATOM 4385 N N . LEU A 1 549 ? 9.257 -4.988 -11.479 1.00 93.94 549 LEU A N 1
ATOM 4386 C CA . LEU A 1 549 ? 7.960 -4.300 -11.424 1.00 93.94 549 LEU A CA 1
ATOM 4387 C C . LEU A 1 549 ? 7.306 -4.175 -12.809 1.00 93.94 549 LEU A C 1
ATOM 4389 O O . LEU A 1 549 ? 6.080 -4.172 -12.898 1.00 93.94 549 LEU A O 1
ATOM 4393 N N . LEU A 1 550 ? 8.088 -4.134 -13.898 1.00 92.50 550 LEU A N 1
ATOM 4394 C CA . LEU A 1 550 ? 7.550 -3.987 -15.262 1.00 92.50 550 LEU A CA 1
ATOM 4395 C C . LEU A 1 550 ? 6.477 -5.041 -15.617 1.00 92.50 550 LEU A C 1
ATOM 4397 O O . LEU A 1 550 ? 5.411 -4.644 -16.082 1.00 92.50 550 LEU A O 1
ATOM 4401 N N . PRO A 1 551 ? 6.660 -6.356 -15.351 1.00 89.50 551 PRO A N 1
ATOM 4402 C CA . PRO A 1 551 ? 5.651 -7.376 -15.656 1.00 89.50 551 PRO A CA 1
ATOM 4403 C C . PRO A 1 551 ? 4.440 -7.362 -14.710 1.00 89.50 551 PRO A C 1
ATOM 4405 O O . PRO A 1 551 ? 3.569 -8.225 -14.840 1.00 89.50 551 PRO A O 1
ATOM 4408 N N . LEU A 1 552 ? 4.403 -6.449 -13.732 1.00 88.50 552 LEU A N 1
ATOM 4409 C CA . LEU A 1 552 ? 3.236 -6.205 -12.886 1.00 88.50 552 LEU A CA 1
ATOM 4410 C C . LEU A 1 552 ? 2.319 -5.123 -13.471 1.00 88.50 552 LEU A C 1
ATOM 4412 O O . LEU A 1 552 ? 1.141 -5.107 -13.128 1.00 88.50 552 LEU A O 1
ATOM 4416 N N . GLU A 1 553 ? 2.810 -4.250 -14.361 1.00 88.62 553 GLU A N 1
ATOM 4417 C CA . GLU A 1 553 ? 2.019 -3.169 -14.981 1.00 88.62 553 GLU A CA 1
ATOM 4418 C C . GLU A 1 553 ? 1.238 -2.345 -13.931 1.00 88.62 553 GLU A C 1
ATOM 4420 O O . GLU A 1 553 ? 0.023 -2.136 -14.039 1.00 88.62 553 GLU A O 1
ATOM 4425 N N . MET A 1 554 ? 1.928 -1.970 -12.846 1.00 91.00 554 MET A N 1
ATOM 4426 C CA . MET A 1 554 ? 1.345 -1.218 -11.731 1.00 91.00 554 MET A CA 1
ATOM 4427 C C . MET A 1 554 ? 0.994 0.214 -12.143 1.00 91.00 554 MET A C 1
ATOM 4429 O O . MET A 1 554 ? 1.728 0.857 -12.890 1.00 91.00 554 MET A O 1
ATOM 4433 N N . ASP A 1 555 ? -0.130 0.711 -11.632 1.00 90.81 555 ASP A N 1
ATOM 4434 C CA . ASP A 1 555 ? -0.582 2.095 -11.785 1.00 90.81 555 ASP A CA 1
ATOM 4435 C C . ASP A 1 555 ? -0.302 2.913 -10.514 1.00 90.81 555 ASP A C 1
ATOM 4437 O O . ASP A 1 555 ? 0.166 2.379 -9.503 1.00 90.81 555 ASP A O 1
ATOM 4441 N N . ASP A 1 556 ? -0.604 4.216 -10.543 1.00 91.31 556 ASP A N 1
ATOM 4442 C CA . ASP A 1 556 ? -0.431 5.102 -9.379 1.00 91.31 556 ASP A CA 1
ATOM 4443 C C . ASP A 1 556 ? -1.223 4.596 -8.153 1.00 91.31 556 ASP A C 1
ATOM 4445 O O . ASP A 1 556 ? -0.830 4.817 -7.009 1.00 91.31 556 ASP A O 1
ATOM 4449 N N . THR A 1 557 ? -2.345 3.906 -8.385 1.00 94.19 557 THR A N 1
ATOM 4450 C CA . THR A 1 557 ? -3.244 3.393 -7.347 1.00 94.19 557 THR A CA 1
ATOM 4451 C C . THR A 1 557 ? -2.683 2.154 -6.649 1.00 94.19 557 THR A C 1
ATOM 4453 O O . THR A 1 557 ? -2.593 2.152 -5.424 1.00 94.19 557 THR A O 1
ATOM 4456 N N . GLU A 1 558 ? -2.240 1.127 -7.386 1.00 95.62 558 GLU A N 1
ATOM 4457 C CA . GLU A 1 558 ? -1.536 -0.023 -6.793 1.00 95.62 558 GLU A CA 1
ATOM 4458 C C . GLU A 1 558 ? -0.215 0.409 -6.146 1.00 95.62 558 GLU A C 1
ATOM 4460 O O . GLU A 1 558 ? 0.125 -0.076 -5.070 1.00 95.62 558 GLU A O 1
ATOM 4465 N N . SER A 1 559 ? 0.502 1.363 -6.750 1.00 95.62 559 SER A N 1
ATOM 4466 C CA . SER A 1 559 ? 1.747 1.915 -6.195 1.00 95.62 559 SER A CA 1
ATOM 4467 C C . SER A 1 559 ? 1.503 2.701 -4.901 1.00 95.62 559 SER A C 1
ATOM 4469 O O . SER A 1 559 ? 2.275 2.586 -3.948 1.00 95.62 559 SER A O 1
ATOM 4471 N N . GLY A 1 560 ? 0.409 3.465 -4.832 1.00 97.50 560 GLY A N 1
ATOM 4472 C CA . GLY A 1 560 ? -0.044 4.167 -3.632 1.00 97.50 560 GLY A CA 1
ATOM 4473 C C . GLY A 1 560 ? -0.477 3.221 -2.517 1.00 97.50 560 GLY A C 1
ATOM 4474 O O . GLY A 1 560 ? -0.030 3.382 -1.385 1.00 97.50 560 GLY A O 1
ATOM 4475 N N . LEU A 1 561 ? -1.282 2.206 -2.832 1.00 98.25 561 LEU A N 1
ATOM 4476 C CA . LEU A 1 561 ? -1.727 1.204 -1.861 1.00 98.25 561 LEU A CA 1
ATOM 4477 C C . LEU A 1 561 ? -0.550 0.375 -1.331 1.00 98.25 561 LEU A C 1
ATOM 4479 O O . LEU A 1 561 ? -0.425 0.227 -0.120 1.00 98.25 561 LEU A O 1
ATOM 4483 N N . LEU A 1 562 ? 0.372 -0.070 -2.192 1.00 97.94 562 LEU A N 1
ATOM 4484 C CA . LEU A 1 562 ? 1.581 -0.777 -1.752 1.00 97.94 562 LEU A CA 1
ATOM 4485 C C . LEU A 1 562 ? 2.481 0.120 -0.879 1.00 97.94 562 LEU A C 1
ATOM 4487 O O . LEU A 1 562 ? 2.992 -0.338 0.138 1.00 97.94 562 LEU A O 1
ATOM 4491 N N . SER A 1 563 ? 2.602 1.416 -1.206 1.00 98.38 563 SER A N 1
ATOM 4492 C CA . SER A 1 563 ? 3.303 2.395 -0.353 1.00 98.38 563 SER A CA 1
ATOM 4493 C C . SER A 1 563 ? 2.643 2.547 1.025 1.00 98.38 563 SER A C 1
ATOM 4495 O O . SER A 1 563 ? 3.343 2.665 2.028 1.00 98.38 563 SER A O 1
ATOM 4497 N N . ALA A 1 564 ? 1.307 2.546 1.089 1.00 98.50 564 ALA A N 1
ATOM 4498 C CA . ALA A 1 564 ? 0.557 2.653 2.340 1.00 98.50 564 ALA A CA 1
ATOM 4499 C C . ALA A 1 564 ? 0.659 1.376 3.194 1.00 98.50 564 ALA A C 1
ATOM 4501 O O . ALA A 1 564 ? 0.783 1.478 4.409 1.00 98.50 564 ALA A O 1
ATOM 4502 N N . ILE A 1 565 ? 0.690 0.193 2.571 1.00 98.25 565 ILE A N 1
ATOM 4503 C CA . ILE A 1 565 ? 0.908 -1.096 3.250 1.00 98.25 565 ILE A CA 1
ATOM 4504 C C . ILE A 1 565 ? 2.327 -1.172 3.846 1.00 98.25 565 ILE A C 1
ATOM 4506 O O . ILE A 1 565 ? 2.483 -1.617 4.981 1.00 98.25 565 ILE A O 1
ATOM 4510 N N . CYS A 1 566 ? 3.356 -0.692 3.131 1.00 97.12 566 CYS A N 1
ATOM 4511 C CA . CYS A 1 566 ? 4.723 -0.606 3.668 1.00 97.12 566 CYS A CA 1
ATOM 4512 C C . CYS A 1 566 ? 4.854 0.385 4.840 1.00 97.12 566 CYS A C 1
ATOM 4514 O O . CYS A 1 566 ? 5.658 0.145 5.743 1.00 97.12 566 CYS A O 1
ATOM 4516 N N . LEU A 1 567 ? 4.088 1.486 4.813 1.00 97.94 567 LEU A N 1
ATOM 4517 C CA . LEU A 1 567 ? 4.021 2.485 5.885 1.00 97.94 567 LEU A CA 1
ATOM 4518 C C . LEU A 1 567 ? 3.335 1.929 7.134 1.00 97.94 567 LEU A C 1
ATOM 4520 O O . LEU A 1 567 ? 3.907 1.935 8.217 1.00 97.94 567 LEU A O 1
ATOM 4524 N N . VAL A 1 568 ? 2.094 1.475 6.977 1.00 97.25 568 VAL A N 1
ATOM 4525 C CA . VAL A 1 568 ? 1.245 0.977 8.058 1.00 97.25 568 VAL A CA 1
ATOM 4526 C C . VAL A 1 568 ? 1.524 -0.514 8.199 1.00 97.25 568 VAL A C 1
ATOM 4528 O O . VAL A 1 568 ? 0.859 -1.321 7.565 1.00 97.25 568 VAL A O 1
ATOM 4531 N N . SER A 1 569 ? 2.556 -0.891 8.955 1.00 93.62 569 SER A N 1
ATOM 4532 C CA . SER A 1 569 ? 2.873 -2.294 9.265 1.00 93.62 569 SER A CA 1
ATOM 4533 C C . SER A 1 569 ? 3.003 -2.477 10.778 1.00 93.62 569 SER A C 1
ATOM 4535 O O . SER A 1 569 ? 3.803 -1.783 11.397 1.00 93.62 569 SER A O 1
ATOM 4537 N N . GLY A 1 570 ? 2.254 -3.409 11.373 1.00 89.56 570 GLY A N 1
ATOM 4538 C CA . GLY A 1 570 ? 2.323 -3.691 12.817 1.00 89.56 570 GLY A CA 1
ATOM 4539 C C . GLY A 1 570 ? 3.588 -4.434 13.269 1.00 89.56 570 GLY A C 1
ATOM 4540 O O . GLY A 1 570 ? 3.848 -4.535 14.461 1.00 89.56 570 GLY A O 1
ATOM 4541 N N . ASP A 1 571 ? 4.404 -4.917 12.327 1.00 88.19 571 ASP A N 1
ATOM 4542 C CA . ASP A 1 571 ? 5.628 -5.690 12.578 1.00 88.19 571 ASP A CA 1
ATOM 4543 C C . ASP A 1 571 ? 6.887 -4.834 12.817 1.00 88.19 571 ASP A C 1
ATOM 4545 O O . ASP A 1 571 ? 8.007 -5.356 12.825 1.00 88.19 571 ASP A O 1
ATOM 4549 N N . ARG A 1 572 ? 6.731 -3.516 13.001 1.00 89.44 572 ARG A N 1
ATOM 4550 C CA . ARG A 1 572 ? 7.837 -2.633 13.390 1.00 89.44 572 ARG A CA 1
ATOM 4551 C C . ARG A 1 572 ? 8.067 -2.727 14.906 1.00 89.44 572 ARG A C 1
ATOM 4553 O O . ARG A 1 572 ? 7.131 -2.880 15.684 1.00 89.44 572 ARG A O 1
ATOM 4560 N N . GLN A 1 573 ? 9.332 -2.654 15.313 1.00 86.19 573 GLN A N 1
ATOM 4561 C CA . GLN A 1 573 ? 9.712 -2.580 16.728 1.00 86.19 573 GLN A CA 1
ATOM 4562 C C . GLN A 1 573 ? 9.332 -1.211 17.303 1.00 86.19 573 GLN A C 1
ATOM 4564 O O . GLN A 1 573 ? 9.121 -0.271 16.541 1.00 86.19 573 GLN A O 1
ATOM 4569 N N . ASP A 1 574 ? 9.274 -1.103 18.631 1.00 91.38 574 ASP A N 1
ATOM 4570 C CA . ASP A 1 574 ? 9.081 0.165 19.348 1.00 91.38 574 ASP A CA 1
ATOM 4571 C C . ASP A 1 574 ? 7.769 0.909 18.984 1.00 91.38 574 ASP A C 1
ATOM 4573 O O . ASP A 1 574 ? 7.733 2.139 18.897 1.00 91.38 574 ASP A O 1
ATOM 4577 N N . LEU A 1 575 ? 6.688 0.142 18.769 1.00 91.75 575 LEU A N 1
ATOM 4578 C CA . LEU A 1 575 ? 5.304 0.626 18.647 1.00 91.75 575 LEU A CA 1
ATOM 4579 C C . LEU A 1 575 ? 4.561 0.558 19.995 1.00 91.75 575 LEU A C 1
ATOM 4581 O O . LEU A 1 575 ? 4.655 -0.436 20.716 1.00 91.75 575 LEU A O 1
ATOM 4585 N N . GLU A 1 576 ? 3.771 1.589 20.291 1.00 93.88 576 GLU A N 1
ATOM 4586 C CA . GLU A 1 576 ? 2.885 1.708 21.453 1.00 93.88 576 GLU A CA 1
ATOM 4587 C C . GLU A 1 576 ? 1.540 0.993 21.225 1.00 93.88 576 GLU A C 1
ATOM 4589 O O . GLU A 1 576 ? 1.060 0.290 22.115 1.00 93.88 576 GLU A O 1
ATOM 4594 N N . GLU A 1 577 ? 0.937 1.126 20.034 1.00 92.31 577 GLU A N 1
ATOM 4595 C CA . GLU A 1 577 ? -0.363 0.530 19.684 1.00 92.31 577 GLU A CA 1
ATOM 4596 C C . GLU A 1 577 ? -0.279 -0.450 18.477 1.00 92.31 577 GLU A C 1
ATOM 4598 O O . GLU A 1 577 ? -1.055 -0.317 17.525 1.00 92.31 577 GLU A O 1
ATOM 4603 N N . PRO A 1 578 ? 0.605 -1.474 18.455 1.00 91.31 578 PRO A N 1
ATOM 4604 C CA . PRO A 1 578 ? 0.856 -2.295 17.259 1.00 91.31 578 PRO A CA 1
ATOM 4605 C C . PRO A 1 578 ? -0.405 -2.947 16.665 1.00 91.31 578 PRO A C 1
ATOM 4607 O O . PRO A 1 578 ? -0.622 -2.865 15.457 1.00 91.31 578 PRO A O 1
ATOM 4610 N N . SER A 1 579 ? -1.310 -3.492 17.487 1.00 93.31 579 SER A N 1
ATOM 4611 C CA . SER A 1 579 ? -2.572 -4.088 17.008 1.00 93.31 579 SER A CA 1
ATOM 4612 C C . SER A 1 579 ? -3.506 -3.080 16.319 1.00 93.31 579 SER A C 1
ATOM 4614 O O . SER A 1 579 ? -4.285 -3.447 15.443 1.00 93.31 579 SER A O 1
ATOM 4616 N N . LYS A 1 580 ? -3.422 -1.791 16.670 1.00 92.69 580 LYS A N 1
ATOM 4617 C CA . LYS A 1 580 ? -4.167 -0.705 16.010 1.00 92.69 580 LYS A CA 1
ATOM 4618 C C . LYS A 1 580 ? -3.569 -0.376 14.641 1.00 92.69 580 LYS A C 1
ATOM 4620 O O . LYS A 1 580 ? -4.304 -0.011 13.727 1.00 92.69 580 LYS A O 1
ATOM 4625 N N . VAL A 1 581 ? -2.254 -0.548 14.480 1.00 94.69 581 VAL A N 1
ATOM 4626 C CA . VAL A 1 581 ? -1.570 -0.465 13.180 1.00 94.69 581 VAL A CA 1
ATOM 4627 C C . VAL A 1 581 ? -1.953 -1.650 12.286 1.00 94.69 581 VAL A C 1
ATOM 4629 O O . VAL A 1 581 ? -2.203 -1.445 11.102 1.00 94.69 581 VAL A O 1
ATOM 4632 N N . GLU A 1 582 ? -2.069 -2.865 12.831 1.00 92.50 582 GLU A N 1
ATOM 4633 C CA . GLU A 1 582 ? -2.536 -4.046 12.081 1.00 92.50 582 GLU A CA 1
ATOM 4634 C C . GLU A 1 582 ? -3.969 -3.860 11.559 1.00 92.50 582 GLU A C 1
ATOM 4636 O O . GLU A 1 582 ? -4.192 -3.941 10.350 1.00 92.50 582 GLU A O 1
ATOM 4641 N N . VAL A 1 583 ? -4.913 -3.481 12.431 1.00 93.31 583 VAL A N 1
ATOM 4642 C CA . VAL A 1 583 ? -6.306 -3.161 12.051 1.00 93.31 583 VAL A CA 1
ATOM 4643 C C . VAL A 1 583 ? -6.375 -2.031 11.012 1.00 93.31 583 VAL A C 1
ATOM 4645 O O . VAL A 1 583 ? -7.251 -2.029 10.148 1.00 93.31 583 VAL A O 1
ATOM 4648 N N . LEU A 1 584 ? -5.431 -1.084 11.031 1.00 93.56 584 LEU A N 1
ATOM 4649 C CA . LEU A 1 584 ? -5.340 -0.031 10.016 1.00 93.56 584 LEU A CA 1
ATOM 4650 C C . LEU A 1 584 ? -4.751 -0.522 8.674 1.00 93.56 584 LEU A C 1
ATOM 4652 O O . LEU A 1 584 ? -5.032 0.069 7.628 1.00 93.56 584 LEU A O 1
ATOM 4656 N N . GLN A 1 585 ? -3.959 -1.599 8.675 1.00 95.88 585 GLN A N 1
ATOM 4657 C CA . GLN A 1 585 ? -3.381 -2.205 7.470 1.00 95.88 585 GLN A CA 1
ATOM 4658 C C . GLN A 1 585 ? -4.386 -3.100 6.723 1.00 95.88 585 GLN A C 1
ATOM 4660 O O . GLN A 1 585 ? -4.390 -3.110 5.488 1.00 95.88 585 GLN A O 1
ATOM 4665 N N . GLU A 1 586 ? -5.258 -3.820 7.436 1.00 92.44 586 GLU A N 1
ATOM 4666 C CA . GLU A 1 586 ? -6.267 -4.727 6.858 1.00 92.44 586 GLU A CA 1
ATOM 4667 C C . GLU A 1 586 ? -7.088 -4.122 5.695 1.00 92.44 586 GLU A C 1
ATOM 4669 O O . GLU A 1 586 ? -7.081 -4.700 4.599 1.00 92.44 586 GLU A O 1
ATOM 4674 N N . PRO A 1 587 ? -7.741 -2.946 5.830 1.00 92.62 587 PRO A N 1
ATOM 4675 C CA . PRO A 1 587 ? -8.529 -2.378 4.737 1.00 92.62 587 PRO A CA 1
ATOM 4676 C C . PRO A 1 587 ? -7.667 -1.888 3.562 1.00 92.62 587 PRO A C 1
ATOM 4678 O O . PRO A 1 587 ? -8.166 -1.814 2.440 1.00 92.62 587 PRO A O 1
ATOM 4681 N N . LEU A 1 588 ? -6.374 -1.595 3.766 1.00 95.88 588 LEU A N 1
ATOM 4682 C CA . LEU A 1 588 ? -5.438 -1.264 2.681 1.00 95.88 588 LEU A CA 1
ATOM 4683 C C . LEU A 1 588 ? -5.063 -2.515 1.867 1.00 95.88 588 LEU A C 1
ATOM 4685 O O . LEU A 1 588 ? -4.991 -2.455 0.635 1.00 95.88 588 LEU A O 1
ATOM 4689 N N . LEU A 1 589 ? -4.867 -3.653 2.544 1.00 94.81 589 LEU A N 1
ATOM 4690 C CA . LEU A 1 589 ? -4.620 -4.955 1.918 1.00 94.81 589 LEU A CA 1
ATOM 4691 C C . LEU A 1 589 ? -5.831 -5.418 1.098 1.00 94.81 589 LEU A C 1
ATOM 4693 O O . LEU A 1 589 ? -5.669 -5.814 -0.060 1.00 94.81 589 LEU A O 1
ATOM 4697 N N . GLU A 1 590 ? -7.042 -5.320 1.655 1.00 93.19 590 GLU A N 1
ATOM 4698 C CA . GLU A 1 590 ? -8.264 -5.715 0.947 1.00 93.19 590 GLU A CA 1
ATOM 4699 C C . GLU A 1 590 ? -8.596 -4.752 -0.207 1.00 93.19 590 GLU A C 1
ATOM 4701 O O . GLU A 1 590 ? -8.919 -5.199 -1.311 1.00 93.19 590 GLU A O 1
ATOM 4706 N N . ALA A 1 591 ? -8.404 -3.440 -0.022 1.00 93.38 591 ALA A N 1
ATOM 4707 C CA . ALA A 1 591 ? -8.506 -2.458 -1.102 1.00 93.38 591 ALA A CA 1
ATOM 4708 C C . ALA A 1 591 ? -7.568 -2.792 -2.277 1.00 93.38 591 ALA A C 1
ATOM 4710 O O . ALA A 1 591 ? -8.004 -2.788 -3.431 1.00 93.38 591 ALA A O 1
ATOM 4711 N N . LEU A 1 592 ? -6.303 -3.149 -2.007 1.00 94.75 592 LEU A N 1
ATOM 4712 C CA . LEU A 1 592 ? -5.360 -3.581 -3.044 1.00 94.75 592 LEU A CA 1
ATOM 4713 C C . LEU A 1 592 ? -5.797 -4.897 -3.707 1.00 94.75 592 LEU A C 1
ATOM 4715 O O . LEU A 1 592 ? -5.724 -5.010 -4.935 1.00 94.75 592 LEU A O 1
ATOM 4719 N N . LYS A 1 593 ? -6.279 -5.875 -2.928 1.00 90.75 593 LYS A N 1
ATOM 4720 C CA . LYS A 1 593 ? -6.784 -7.172 -3.411 1.00 90.75 593 LYS A CA 1
ATOM 4721 C C . LYS A 1 593 ? -7.949 -7.006 -4.383 1.00 90.75 593 LYS A C 1
ATOM 4723 O O . LYS A 1 593 ? -7.865 -7.516 -5.505 1.00 90.75 593 LYS A O 1
ATOM 4728 N N . ILE A 1 594 ? -8.993 -6.273 -3.998 1.00 87.69 594 ILE A N 1
ATOM 4729 C CA . ILE A 1 594 ? -10.171 -6.044 -4.846 1.00 87.69 594 ILE A CA 1
ATOM 4730 C C . ILE A 1 594 ? -9.794 -5.180 -6.055 1.00 87.69 594 ILE A C 1
ATOM 4732 O O . ILE A 1 594 ? -10.115 -5.555 -7.182 1.00 87.69 594 ILE A O 1
ATOM 4736 N N . TYR A 1 595 ? -9.047 -4.083 -5.874 1.00 89.38 595 TYR A N 1
ATOM 4737 C CA . TYR A 1 595 ? -8.668 -3.194 -6.979 1.00 89.38 595 TYR A CA 1
ATOM 4738 C C . TYR A 1 595 ? -7.806 -3.897 -8.045 1.00 89.38 595 TYR A C 1
ATOM 4740 O O . TYR A 1 595 ? -8.122 -3.828 -9.236 1.00 89.38 595 TYR A O 1
ATOM 4748 N N . SER A 1 596 ? -6.777 -4.650 -7.635 1.00 87.94 596 SER A N 1
ATOM 4749 C CA . SER A 1 596 ? -5.904 -5.398 -8.560 1.00 87.94 596 SER A CA 1
ATOM 4750 C C . SER A 1 596 ? -6.691 -6.428 -9.377 1.00 87.94 596 SER A C 1
ATOM 4752 O O . SER A 1 596 ? -6.495 -6.559 -10.591 1.00 87.94 596 SER A O 1
ATOM 4754 N N . ARG A 1 597 ? -7.600 -7.159 -8.711 1.00 84.38 597 ARG A N 1
ATOM 4755 C CA . ARG A 1 597 ? -8.460 -8.178 -9.328 1.00 84.38 597 ARG A CA 1
ATOM 4756 C C . ARG A 1 597 ? -9.511 -7.552 -10.253 1.00 84.38 597 ARG A C 1
ATOM 4758 O O . ARG A 1 597 ? -9.708 -8.060 -11.353 1.00 84.38 597 ARG A O 1
ATOM 4765 N N . LYS A 1 598 ? -10.114 -6.421 -9.867 1.00 82.31 598 LYS A N 1
ATOM 4766 C CA . LYS A 1 598 ? -11.070 -5.653 -10.683 1.00 82.31 598 LYS A CA 1
ATOM 4767 C C . LYS A 1 598 ? -10.416 -5.053 -11.933 1.00 82.31 598 LYS A C 1
ATOM 4769 O O . LYS A 1 598 ? -11.015 -5.115 -13.003 1.00 82.31 598 LYS A O 1
ATOM 4774 N N . ARG A 1 599 ? -9.180 -4.532 -11.842 1.00 84.62 599 ARG A N 1
ATOM 4775 C CA . ARG A 1 599 ? -8.451 -4.006 -13.016 1.00 84.62 599 ARG A CA 1
ATOM 4776 C C . ARG A 1 599 ? -7.959 -5.110 -13.957 1.00 84.62 599 ARG A C 1
ATOM 4778 O O . ARG A 1 599 ? -7.908 -4.889 -15.164 1.00 84.62 599 ARG A O 1
ATOM 4785 N N . ARG A 1 600 ? -7.603 -6.295 -13.443 1.00 81.19 600 ARG A N 1
ATOM 4786 C CA . ARG A 1 600 ? -7.120 -7.426 -14.263 1.00 81.19 600 ARG A CA 1
ATOM 4787 C C . ARG A 1 600 ? -7.817 -8.761 -13.922 1.00 81.19 600 ARG A C 1
ATOM 4789 O O . ARG A 1 600 ? -7.149 -9.675 -13.430 1.00 81.19 600 ARG A O 1
ATOM 4796 N N . PRO A 1 601 ? -9.113 -8.951 -14.252 1.00 75.00 601 PRO A N 1
ATOM 4797 C CA . PRO A 1 601 ? -9.853 -10.174 -13.903 1.00 75.00 601 PRO A CA 1
ATOM 4798 C C . PRO A 1 601 ? -9.248 -11.459 -14.489 1.00 75.00 601 PRO A C 1
ATOM 4800 O O . PRO A 1 601 ? -9.305 -12.523 -13.880 1.00 75.00 601 PRO A O 1
ATOM 4803 N N . SER A 1 602 ? -8.593 -11.367 -15.651 1.00 72.00 602 SER A N 1
ATOM 4804 C CA . SER A 1 602 ? -7.875 -12.481 -16.284 1.00 72.00 602 SER A CA 1
ATOM 4805 C C . SER A 1 602 ? -6.526 -12.825 -15.633 1.00 72.00 602 SER A C 1
ATOM 4807 O O . SER A 1 602 ? -5.849 -13.745 -16.093 1.00 72.00 602 SER A O 1
ATOM 4809 N N . MET A 1 603 ? -6.094 -12.083 -14.607 1.00 76.00 603 MET A N 1
ATOM 4810 C CA . MET A 1 603 ? -4.808 -12.253 -13.920 1.00 76.00 603 MET A CA 1
ATOM 4811 C C . MET A 1 603 ? -4.969 -12.110 -12.387 1.00 76.00 603 MET A C 1
ATOM 4813 O O . MET A 1 603 ? -4.335 -11.250 -11.776 1.00 76.00 603 MET A O 1
ATOM 4817 N N . PRO A 1 604 ? -5.757 -12.974 -11.714 1.00 73.38 604 PRO A N 1
ATOM 4818 C CA . PRO A 1 604 ? -6.043 -12.850 -10.274 1.00 73.38 604 PRO A CA 1
ATOM 4819 C C . PRO A 1 604 ? -4.801 -12.981 -9.370 1.00 73.38 604 PRO A C 1
ATOM 4821 O O . PRO A 1 604 ? -4.823 -12.563 -8.214 1.00 73.38 604 PRO A O 1
ATOM 4824 N N . LEU A 1 605 ? -3.695 -13.522 -9.897 1.00 81.62 605 LEU A N 1
ATOM 4825 C CA . LEU A 1 605 ? -2.408 -13.652 -9.204 1.00 81.62 605 LEU A CA 1
ATOM 4826 C C . LEU A 1 605 ? -1.577 -12.354 -9.163 1.00 81.62 605 LEU A C 1
ATOM 4828 O O . LEU A 1 605 ? -0.450 -12.384 -8.677 1.00 81.62 605 LEU A O 1
ATOM 4832 N N . MET A 1 606 ? -2.079 -11.224 -9.670 1.00 84.19 606 MET A N 1
ATOM 4833 C CA . MET A 1 606 ? -1.320 -9.962 -9.666 1.00 84.19 606 MET A CA 1
ATOM 4834 C C . MET A 1 606 ? -1.248 -9.328 -8.273 1.00 84.19 606 MET A C 1
ATOM 4836 O O . MET A 1 606 ? -0.169 -8.891 -7.884 1.00 84.19 606 MET A O 1
ATOM 4840 N N . PHE A 1 607 ? -2.326 -9.402 -7.480 1.00 88.81 607 PHE A N 1
ATOM 4841 C CA . PHE A 1 607 ? -2.321 -8.995 -6.067 1.00 88.81 607 PHE A CA 1
ATOM 4842 C C . PHE A 1 607 ? -1.203 -9.680 -5.249 1.00 88.81 607 PHE A C 1
ATOM 4844 O O . PHE A 1 607 ? -0.325 -8.971 -4.756 1.00 88.81 607 PHE A O 1
ATOM 4851 N N . PRO A 1 608 ? -1.142 -11.028 -5.137 1.00 84.38 608 PRO A N 1
ATOM 4852 C CA . PRO A 1 608 ? -0.096 -11.671 -4.345 1.00 84.38 608 PRO A CA 1
ATOM 4853 C C . PRO A 1 608 ? 1.303 -11.455 -4.936 1.00 84.38 608 PRO A C 1
ATOM 4855 O O . PRO A 1 608 ? 2.261 -11.336 -4.182 1.00 84.38 608 PRO A O 1
ATOM 4858 N N . LYS A 1 609 ? 1.453 -11.334 -6.264 1.00 85.69 609 LYS A N 1
ATOM 4859 C CA . LYS A 1 609 ? 2.751 -10.993 -6.875 1.00 85.69 609 LYS A CA 1
ATOM 4860 C C . LYS A 1 609 ? 3.247 -9.601 -6.483 1.00 85.69 609 LYS A C 1
ATOM 4862 O O . LYS A 1 609 ? 4.439 -9.461 -6.231 1.00 85.69 609 LYS A O 1
ATOM 4867 N N . ALA A 1 610 ? 2.361 -8.604 -6.443 1.00 88.00 610 ALA A N 1
ATOM 4868 C CA . ALA A 1 610 ? 2.694 -7.255 -5.996 1.00 88.00 610 ALA A CA 1
ATOM 4869 C C . ALA A 1 610 ? 3.016 -7.236 -4.495 1.00 88.00 610 ALA A C 1
ATOM 4871 O O . ALA A 1 610 ? 4.038 -6.684 -4.102 1.00 88.00 610 ALA A O 1
ATOM 4872 N N . LEU A 1 611 ? 2.221 -7.925 -3.668 1.00 92.19 611 LEU A N 1
ATOM 4873 C CA . LEU A 1 611 ? 2.466 -8.026 -2.227 1.00 92.19 611 LEU A CA 1
ATOM 4874 C C . LEU A 1 611 ? 3.822 -8.691 -1.914 1.00 92.19 611 LEU A C 1
ATOM 4876 O O . LEU A 1 611 ? 4.580 -8.194 -1.087 1.00 92.19 611 LEU A O 1
ATOM 4880 N N . MET A 1 612 ? 4.193 -9.751 -2.641 1.00 92.00 612 MET A N 1
ATOM 4881 C CA . MET A 1 612 ? 5.503 -10.406 -2.496 1.00 92.00 612 MET A CA 1
ATOM 4882 C C . MET A 1 612 ? 6.696 -9.534 -2.926 1.00 92.00 612 MET A C 1
ATOM 4884 O O . MET A 1 612 ? 7.826 -9.855 -2.569 1.00 92.00 612 MET A O 1
ATOM 4888 N N . LYS A 1 613 ? 6.495 -8.410 -3.637 1.00 93.19 613 LYS A N 1
ATOM 4889 C CA . LYS A 1 613 ? 7.582 -7.439 -3.873 1.00 93.19 613 LYS A CA 1
ATOM 4890 C C . LYS A 1 613 ? 8.004 -6.702 -2.598 1.00 93.19 613 LYS A C 1
ATOM 4892 O O . LYS A 1 613 ? 9.127 -6.211 -2.563 1.00 93.19 613 LYS A O 1
ATOM 4897 N N . ILE A 1 614 ? 7.172 -6.659 -1.549 1.00 94.12 614 ILE A N 1
ATOM 4898 C CA . ILE A 1 614 ? 7.544 -6.052 -0.256 1.00 94.12 614 ILE A CA 1
ATOM 4899 C C . ILE A 1 614 ? 8.726 -6.802 0.382 1.00 94.12 614 ILE A C 1
ATOM 4901 O O . ILE A 1 614 ? 9.599 -6.174 0.976 1.00 94.12 614 ILE A O 1
ATOM 4905 N N . THR A 1 615 ? 8.812 -8.126 0.217 1.00 91.56 615 THR A N 1
ATOM 4906 C CA . THR A 1 615 ? 9.917 -8.935 0.760 1.00 91.56 615 THR A CA 1
ATOM 4907 C C . THR A 1 615 ? 11.261 -8.575 0.120 1.00 91.56 615 THR A C 1
ATOM 4909 O O . THR A 1 615 ? 12.243 -8.371 0.835 1.00 91.56 615 THR A O 1
ATOM 4912 N N . ASP A 1 616 ? 11.309 -8.434 -1.210 1.00 93.88 616 ASP A N 1
ATOM 4913 C CA . ASP A 1 616 ? 12.516 -7.963 -1.902 1.00 93.88 616 ASP A CA 1
ATOM 4914 C C . ASP A 1 616 ? 12.832 -6.508 -1.534 1.00 93.88 616 ASP A C 1
ATOM 4916 O O . ASP A 1 616 ? 13.981 -6.183 -1.241 1.00 93.88 616 ASP A O 1
ATOM 4920 N N . LEU A 1 617 ? 11.808 -5.645 -1.507 1.00 96.38 617 LEU A N 1
ATOM 4921 C CA . LEU A 1 617 ? 11.931 -4.223 -1.188 1.00 96.38 617 LEU A CA 1
ATOM 4922 C C . LEU A 1 617 ? 12.589 -4.015 0.179 1.00 96.38 617 LEU A C 1
ATOM 4924 O O . LEU A 1 617 ? 13.624 -3.361 0.243 1.00 96.38 617 LEU A O 1
ATOM 4928 N N . ARG A 1 618 ? 12.080 -4.668 1.233 1.00 93.50 618 ARG A N 1
ATOM 4929 C CA . ARG A 1 618 ? 12.653 -4.619 2.590 1.00 93.50 618 ARG A CA 1
ATOM 4930 C C . ARG A 1 618 ? 14.121 -5.079 2.628 1.00 93.50 618 ARG A C 1
ATOM 4932 O O . ARG A 1 618 ? 14.927 -4.491 3.347 1.00 93.50 618 ARG A O 1
ATOM 4939 N N . SER A 1 619 ? 14.506 -6.080 1.824 1.00 95.00 619 SER A N 1
ATOM 4940 C CA . SER A 1 619 ? 15.910 -6.527 1.714 1.00 95.00 619 SER A CA 1
ATOM 4941 C C . SER A 1 619 ? 16.822 -5.499 1.028 1.00 95.00 619 SER A C 1
ATOM 4943 O O . SER A 1 619 ? 18.005 -5.399 1.362 1.00 95.00 619 SER A O 1
ATOM 4945 N N . ILE A 1 620 ? 16.292 -4.728 0.074 1.00 95.94 620 ILE A N 1
ATOM 4946 C CA . ILE A 1 620 ? 17.021 -3.634 -0.583 1.00 95.94 620 ILE A CA 1
ATOM 4947 C C . ILE A 1 620 ? 17.094 -2.422 0.358 1.00 95.94 620 ILE A C 1
ATOM 4949 O O . ILE A 1 620 ? 18.165 -1.837 0.492 1.00 95.94 620 ILE A O 1
ATOM 4953 N N . SER A 1 621 ? 16.013 -2.093 1.070 1.00 95.06 621 SER A N 1
ATOM 4954 C CA . SER A 1 621 ? 15.969 -1.017 2.068 1.00 95.06 621 SER A CA 1
ATOM 4955 C C . SER A 1 621 ? 16.977 -1.222 3.199 1.00 95.06 621 SER A C 1
ATOM 4957 O O . SER A 1 621 ? 17.700 -0.286 3.525 1.00 95.06 621 SER A O 1
ATOM 4959 N N . ALA A 1 622 ? 17.110 -2.439 3.741 1.00 92.50 622 ALA A N 1
ATOM 4960 C CA . ALA A 1 622 ? 18.104 -2.742 4.778 1.00 92.50 622 ALA A CA 1
ATOM 4961 C C . ALA A 1 622 ? 19.542 -2.403 4.326 1.00 92.50 622 ALA A C 1
ATOM 4963 O O . ALA A 1 622 ? 20.251 -1.645 4.986 1.00 92.50 622 ALA A O 1
ATOM 4964 N N . LYS A 1 623 ? 19.931 -2.856 3.126 1.00 93.81 623 LYS A N 1
ATOM 4965 C CA . LYS A 1 623 ? 21.222 -2.512 2.493 1.00 93.81 623 LYS A CA 1
ATOM 4966 C C . LYS A 1 623 ? 21.327 -1.029 2.122 1.00 93.81 623 LYS A C 1
ATOM 4968 O O . LYS A 1 623 ? 22.422 -0.489 1.998 1.00 93.81 623 LYS A O 1
ATOM 4973 N N . GLY A 1 624 ? 20.195 -0.362 1.912 1.00 94.44 624 GLY A N 1
ATOM 4974 C CA . GLY A 1 624 ? 20.125 1.080 1.711 1.00 94.44 624 GLY A CA 1
ATOM 4975 C C . GLY A 1 624 ? 20.454 1.865 2.982 1.00 94.44 624 GLY A C 1
ATOM 4976 O O . GLY A 1 624 ? 21.191 2.843 2.897 1.00 94.44 624 GLY A O 1
ATOM 4977 N N . ALA A 1 625 ? 19.997 1.414 4.154 1.00 92.06 625 ALA A N 1
ATOM 4978 C CA . ALA A 1 625 ? 20.368 2.006 5.441 1.00 92.06 625 ALA A CA 1
ATOM 4979 C C . ALA A 1 625 ? 21.871 1.817 5.727 1.00 92.06 625 ALA A C 1
ATOM 4981 O O . ALA A 1 625 ? 22.566 2.783 6.044 1.00 92.06 625 ALA A O 1
ATOM 4982 N N . GLU A 1 626 ? 22.414 0.616 5.484 1.00 91.50 626 GLU A N 1
ATOM 4983 C CA . GLU A 1 626 ? 23.868 0.368 5.493 1.00 91.50 626 GLU A CA 1
ATOM 4984 C C . GLU A 1 626 ? 24.613 1.324 4.534 1.00 91.50 626 GLU A C 1
ATOM 4986 O O . GLU A 1 626 ? 25.656 1.891 4.880 1.00 91.50 626 GLU A O 1
ATOM 4991 N N . ARG A 1 627 ? 24.056 1.572 3.336 1.00 92.94 627 ARG A N 1
ATOM 4992 C CA . ARG A 1 627 ? 24.639 2.510 2.367 1.00 92.94 627 ARG A CA 1
ATOM 4993 C C . ARG A 1 627 ? 24.635 3.953 2.880 1.00 92.94 627 ARG A C 1
ATOM 4995 O O . ARG A 1 627 ? 25.653 4.616 2.690 1.00 92.94 627 ARG A O 1
ATOM 5002 N N . VAL A 1 628 ? 23.582 4.426 3.555 1.00 92.69 628 VAL A N 1
ATOM 5003 C CA . VAL A 1 628 ? 23.533 5.773 4.172 1.00 92.69 628 VAL A CA 1
ATOM 5004 C C . VAL A 1 628 ? 24.660 5.958 5.196 1.00 92.69 628 VAL A C 1
ATOM 5006 O O . VAL A 1 628 ? 25.364 6.968 5.144 1.00 92.69 628 VAL A O 1
ATOM 5009 N N . VAL A 1 629 ? 24.911 4.958 6.048 1.00 90.00 629 VAL A N 1
ATOM 5010 C CA . VAL A 1 629 ? 26.024 4.991 7.017 1.00 90.00 629 VAL A CA 1
ATOM 5011 C C . VAL A 1 629 ? 27.385 5.033 6.310 1.00 90.00 629 VAL A C 1
ATOM 5013 O O . VAL A 1 629 ? 28.268 5.784 6.718 1.00 90.00 629 VAL A O 1
ATOM 5016 N N . SER A 1 630 ? 27.570 4.290 5.212 1.00 90.31 630 SER A N 1
ATOM 5017 C CA . SER A 1 630 ? 28.825 4.360 4.441 1.00 90.31 630 SER A CA 1
ATOM 5018 C C . SER A 1 630 ? 29.009 5.686 3.682 1.00 90.31 630 SER A C 1
ATOM 5020 O O . SER A 1 630 ? 30.122 6.205 3.638 1.00 90.31 630 SER A O 1
ATOM 5022 N N . LEU A 1 631 ? 27.932 6.279 3.147 1.00 90.81 631 LEU A N 1
ATOM 5023 C CA . LEU A 1 631 ? 27.957 7.584 2.469 1.00 90.81 631 LEU A CA 1
ATOM 5024 C C . LEU A 1 631 ? 28.468 8.690 3.393 1.00 90.81 631 LEU A C 1
ATOM 5026 O O . LEU A 1 631 ? 29.263 9.519 2.963 1.00 90.81 631 LEU A O 1
ATOM 5030 N N . LYS A 1 632 ? 28.071 8.655 4.671 1.00 88.94 632 LYS A N 1
ATOM 5031 C CA . LYS A 1 632 ? 28.493 9.582 5.735 1.00 88.94 632 LYS A CA 1
ATOM 5032 C C . LYS A 1 632 ? 30.016 9.604 5.978 1.00 88.94 632 LYS A C 1
ATOM 5034 O O . LYS A 1 632 ? 30.509 10.548 6.583 1.00 88.94 632 LYS A O 1
ATOM 5039 N N . MET A 1 633 ? 30.755 8.607 5.476 1.00 87.75 633 MET A N 1
ATOM 5040 C CA . MET A 1 633 ? 32.227 8.547 5.497 1.00 87.75 633 MET A CA 1
ATOM 5041 C C . MET A 1 633 ? 32.890 8.932 4.159 1.00 87.75 633 MET A C 1
ATOM 5043 O O . MET A 1 633 ? 34.107 9.101 4.116 1.00 87.75 633 MET A O 1
ATOM 5047 N N . GLU A 1 634 ? 32.124 9.033 3.069 1.00 89.62 634 GLU A N 1
ATOM 5048 C CA . GLU A 1 634 ? 32.609 9.363 1.716 1.00 89.62 634 GLU A CA 1
ATOM 5049 C C . GLU A 1 634 ? 32.362 10.832 1.339 1.00 89.62 634 GLU A C 1
ATOM 5051 O O . GLU A 1 634 ? 33.074 11.387 0.501 1.00 89.62 634 GLU A O 1
ATOM 5056 N N . ILE A 1 635 ? 31.363 11.471 1.953 1.00 91.50 635 ILE A N 1
ATOM 5057 C CA . ILE A 1 635 ? 31.079 12.897 1.773 1.00 91.50 635 ILE A CA 1
ATOM 5058 C C . ILE A 1 635 ? 32.060 13.767 2.588 1.00 91.50 635 ILE A C 1
ATOM 5060 O O . ILE A 1 635 ? 32.366 13.440 3.733 1.00 91.50 635 ILE A O 1
ATOM 5064 N N . PRO A 1 636 ? 32.535 14.909 2.052 1.00 83.56 636 PRO A N 1
ATOM 5065 C CA . PRO A 1 636 ? 33.425 15.826 2.773 1.00 83.56 636 PRO A CA 1
ATOM 5066 C C . PRO A 1 636 ? 32.693 16.783 3.737 1.00 83.56 636 PRO A C 1
ATOM 5068 O O . PRO A 1 636 ? 33.337 17.602 4.391 1.00 83.56 636 PRO A O 1
ATOM 5071 N N . GLY A 1 637 ? 31.358 16.725 3.793 1.00 87.12 637 GLY A N 1
ATOM 5072 C CA . GLY A 1 637 ? 30.502 17.532 4.670 1.00 87.12 637 GLY A CA 1
ATOM 5073 C C . GLY A 1 637 ? 29.613 16.663 5.564 1.00 87.12 637 GLY A C 1
ATOM 5074 O O . GLY A 1 637 ? 29.795 15.454 5.647 1.00 87.12 637 GLY A O 1
ATOM 5075 N N . SER A 1 638 ? 28.626 17.263 6.229 1.00 87.06 638 SER A N 1
ATOM 5076 C CA . SER A 1 638 ? 27.614 16.514 6.987 1.00 87.06 638 SER A CA 1
ATOM 5077 C C . SER A 1 638 ? 26.539 15.915 6.074 1.00 87.06 638 SER A C 1
ATOM 5079 O O . SER A 1 638 ? 26.217 16.476 5.024 1.00 87.06 638 SER A O 1
ATOM 5081 N N . MET A 1 639 ? 25.912 14.822 6.514 1.00 91.44 639 MET A N 1
ATOM 5082 C CA . MET A 1 639 ? 24.658 14.344 5.925 1.00 91.44 639 MET A CA 1
ATOM 5083 C C . MET A 1 639 ? 23.570 15.432 6.079 1.00 91.44 639 MET A C 1
ATOM 5085 O O . MET A 1 639 ? 23.568 16.140 7.089 1.00 91.44 639 MET A O 1
ATOM 5089 N N . PRO A 1 640 ? 22.637 15.617 5.124 1.00 93.56 640 PRO A N 1
ATOM 5090 C CA . PRO A 1 640 ? 21.502 16.511 5.338 1.00 93.56 640 PRO A CA 1
ATOM 5091 C C . PRO A 1 640 ? 20.626 16.007 6.498 1.00 93.56 640 PRO A C 1
ATOM 5093 O O . PRO A 1 640 ? 20.295 14.818 6.526 1.00 93.56 640 PRO A O 1
ATOM 5096 N N . PRO A 1 641 ? 20.196 16.877 7.430 1.00 91.44 641 PRO A N 1
ATOM 5097 C CA . PRO A 1 641 ? 19.679 16.445 8.731 1.00 91.44 641 PRO A CA 1
ATOM 5098 C C . PRO A 1 641 ? 18.409 15.593 8.636 1.00 91.44 641 PRO A C 1
ATOM 5100 O O . PRO A 1 641 ? 18.254 14.652 9.401 1.00 91.44 641 PRO A O 1
ATOM 5103 N N . LEU A 1 642 ? 17.530 15.849 7.660 1.00 91.12 642 LEU A N 1
ATOM 5104 C CA . LEU A 1 642 ? 16.323 15.038 7.454 1.00 91.12 642 LEU A CA 1
ATOM 5105 C C . LEU A 1 642 ? 16.624 13.656 6.840 1.00 91.12 642 LEU A C 1
ATOM 5107 O O . LEU A 1 642 ? 15.851 12.724 7.033 1.00 91.12 642 LEU A O 1
ATOM 5111 N N . ILE A 1 643 ? 17.728 13.508 6.098 1.00 92.75 643 ILE A N 1
ATOM 5112 C CA . ILE A 1 643 ? 18.182 12.204 5.586 1.00 92.75 643 ILE A CA 1
ATOM 5113 C C . ILE A 1 643 ? 18.769 11.390 6.742 1.00 92.75 643 ILE A C 1
ATOM 5115 O O . ILE A 1 643 ? 18.442 10.217 6.889 1.00 92.75 643 ILE A O 1
ATOM 5119 N N . GLU A 1 644 ? 19.580 12.033 7.581 1.00 90.94 644 GLU A N 1
ATOM 5120 C CA . GLU A 1 644 ? 20.159 11.448 8.792 1.00 90.94 644 GLU A CA 1
ATOM 5121 C C . GLU A 1 644 ? 19.061 11.014 9.780 1.00 90.94 644 GLU A C 1
ATOM 5123 O O . GLU A 1 644 ? 18.943 9.832 10.086 1.00 90.94 644 GLU A O 1
ATOM 5128 N N . GLU A 1 645 ? 18.167 11.927 10.174 1.00 91.19 645 GLU A N 1
ATOM 5129 C CA . GLU A 1 645 ? 17.077 11.662 11.122 1.00 91.19 645 GLU A CA 1
ATOM 5130 C C . GLU A 1 645 ? 16.138 10.531 10.670 1.00 91.19 645 GLU A C 1
ATOM 5132 O O . GLU A 1 645 ? 15.661 9.763 11.511 1.00 91.19 645 GLU A O 1
ATOM 5137 N N . MET A 1 646 ? 15.845 10.431 9.369 1.00 91.25 646 MET A N 1
ATOM 5138 C CA . MET A 1 646 ? 14.848 9.490 8.846 1.00 91.25 646 MET A CA 1
ATOM 5139 C C . MET A 1 646 ? 15.413 8.151 8.372 1.00 91.25 646 MET A C 1
ATOM 5141 O O . MET A 1 646 ? 14.635 7.201 8.297 1.00 91.25 646 MET A O 1
ATOM 5145 N N . LEU A 1 647 ? 16.700 8.071 8.008 1.00 87.62 647 LEU A N 1
ATOM 5146 C CA . LEU A 1 647 ? 17.298 6.881 7.381 1.00 87.62 647 LEU A CA 1
ATOM 5147 C C . LEU A 1 647 ? 18.507 6.299 8.137 1.00 87.62 647 LEU A C 1
ATOM 5149 O O . LEU A 1 647 ? 18.928 5.191 7.803 1.00 87.62 647 LEU A O 1
ATOM 5153 N N . GLU A 1 648 ? 19.077 6.993 9.130 1.00 78.94 648 GLU A N 1
ATOM 5154 C CA . GLU A 1 648 ? 20.117 6.415 9.990 1.00 78.94 648 GLU A CA 1
ATOM 5155 C C . GLU A 1 648 ? 19.476 5.609 11.133 1.00 78.94 648 GLU A C 1
ATOM 5157 O O . GLU A 1 648 ? 18.982 6.150 12.123 1.00 78.94 648 GLU A O 1
ATOM 5162 N N . ASP A 1 649 ? 19.468 4.283 10.982 1.00 66.94 649 ASP A N 1
ATOM 5163 C CA . ASP A 1 649 ? 18.966 3.358 12.000 1.00 66.94 649 ASP A CA 1
ATOM 5164 C C . ASP A 1 649 ? 19.941 3.280 13.189 1.00 66.94 649 ASP A C 1
ATOM 5166 O O . ASP A 1 649 ? 20.967 2.590 13.148 1.00 66.94 649 ASP A O 1
ATOM 5170 N N . LEU A 1 650 ? 19.595 3.990 14.267 1.00 52.59 650 LEU A N 1
ATOM 5171 C CA . LEU A 1 650 ? 20.366 4.054 15.510 1.00 52.59 650 LEU A CA 1
ATOM 5172 C C . LEU A 1 650 ? 20.646 2.664 16.108 1.00 52.59 650 LEU A C 1
ATOM 5174 O O . LEU A 1 650 ? 21.721 2.460 16.676 1.00 52.59 650 LEU A O 1
ATOM 5178 N N . GLN A 1 651 ? 19.756 1.678 15.922 1.00 50.78 651 GLN A N 1
ATOM 5179 C CA . GLN A 1 651 ? 19.996 0.320 16.418 1.00 50.78 651 GLN A CA 1
ATOM 5180 C C . GLN A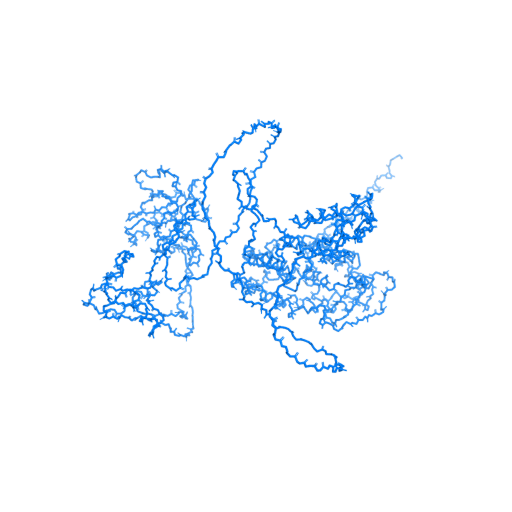 1 651 ? 21.185 -0.362 15.716 1.00 50.78 651 GLN A C 1
ATOM 5182 O O . GLN A 1 651 ? 21.800 -1.274 16.276 1.00 50.78 651 GLN A O 1
ATOM 5187 N N . ASN A 1 652 ? 21.519 0.035 14.483 1.00 47.50 652 ASN A N 1
ATOM 5188 C CA . ASN A 1 652 ? 22.672 -0.503 13.758 1.00 47.50 652 ASN A CA 1
ATOM 5189 C C . ASN A 1 652 ? 23.979 0.211 14.114 1.00 47.50 652 ASN A C 1
ATOM 5191 O O . ASN A 1 652 ? 25.037 -0.411 14.008 1.00 47.50 652 ASN A O 1
ATOM 5195 N N . LEU A 1 653 ? 23.934 1.452 14.615 1.00 44.75 653 LEU A N 1
ATOM 5196 C CA . LEU A 1 653 ? 25.116 2.108 15.184 1.00 44.75 653 LEU A CA 1
ATOM 5197 C C . LEU A 1 653 ? 25.611 1.369 16.432 1.00 44.75 653 LEU A C 1
ATOM 5199 O O . LEU A 1 653 ? 26.806 1.094 16.523 1.00 44.75 653 LEU A O 1
ATOM 5203 N N . GLU A 1 654 ? 24.720 0.958 17.340 1.00 44.50 654 GLU A N 1
ATOM 5204 C CA . GLU A 1 654 ? 25.109 0.139 18.498 1.00 44.50 654 GLU A CA 1
ATOM 5205 C C . GLU A 1 654 ? 25.704 -1.210 18.070 1.00 44.50 654 GLU A C 1
ATOM 5207 O O . GLU A 1 654 ? 26.783 -1.588 18.530 1.00 44.50 654 GLU A O 1
ATOM 5212 N N . LYS A 1 655 ? 25.057 -1.917 17.131 1.00 45.78 655 LYS A N 1
ATOM 5213 C CA . LYS A 1 655 ? 25.546 -3.206 16.606 1.00 45.78 655 LYS A CA 1
ATOM 5214 C C . LYS A 1 655 ? 26.914 -3.062 15.924 1.00 45.78 655 LYS A C 1
ATOM 5216 O O . LYS A 1 655 ? 27.785 -3.904 16.139 1.00 45.78 655 LYS A O 1
ATOM 5221 N N . HIS A 1 656 ? 27.151 -1.989 15.163 1.00 45.06 656 HIS A N 1
ATOM 5222 C CA . HIS A 1 656 ? 28.453 -1.728 14.539 1.00 45.06 656 HIS A CA 1
ATOM 5223 C C . HIS A 1 656 ? 29.527 -1.256 15.526 1.00 45.06 656 HIS A C 1
ATOM 5225 O O . HIS A 1 656 ? 30.678 -1.659 15.370 1.00 45.06 656 HIS A O 1
ATOM 5231 N N . GLN A 1 657 ? 29.197 -0.457 16.545 1.00 46.59 657 GLN A N 1
ATOM 5232 C CA . GLN A 1 657 ? 30.148 -0.098 17.606 1.00 46.59 657 GLN A CA 1
ATOM 5233 C C . GLN A 1 657 ? 30.544 -1.323 18.435 1.00 46.59 657 GLN A C 1
ATOM 5235 O O . GLN A 1 657 ? 31.729 -1.527 18.711 1.00 46.59 657 GLN A O 1
ATOM 5240 N N . LYS A 1 658 ? 29.572 -2.176 18.772 1.00 43.22 658 LYS A N 1
ATOM 5241 C CA . LYS A 1 658 ? 29.793 -3.424 19.502 1.00 43.22 658 LYS A CA 1
ATOM 5242 C C . LYS A 1 658 ? 30.655 -4.392 18.692 1.00 43.22 658 LYS A C 1
ATOM 5244 O O . LYS A 1 658 ? 31.716 -4.785 19.160 1.00 43.22 658 LYS A O 1
ATOM 5249 N N . LYS A 1 659 ? 30.311 -4.631 17.423 1.00 44.66 659 LYS A N 1
ATOM 5250 C CA . LYS A 1 659 ? 31.140 -5.449 16.529 1.00 44.66 659 LYS A CA 1
ATOM 5251 C C . LYS A 1 659 ? 32.546 -4.868 16.326 1.00 44.66 659 LYS A C 1
ATOM 5253 O O . LYS A 1 659 ? 33.518 -5.601 16.427 1.00 44.66 659 LYS A O 1
ATOM 5258 N N . ARG A 1 660 ? 32.693 -3.552 16.115 1.00 45.47 660 ARG A N 1
ATOM 5259 C CA . ARG A 1 660 ? 34.017 -2.914 15.972 1.00 45.47 660 ARG A CA 1
ATOM 5260 C C . ARG A 1 660 ? 34.859 -3.031 17.248 1.00 45.47 660 ARG A C 1
ATOM 5262 O O . ARG A 1 660 ? 36.079 -3.133 17.143 1.00 45.47 660 ARG A O 1
ATOM 5269 N N . SER A 1 661 ? 34.250 -3.013 18.435 1.00 47.81 661 SER A N 1
ATOM 5270 C CA . SER A 1 661 ? 34.973 -3.213 19.701 1.00 47.81 661 SER A CA 1
ATOM 5271 C C . SER A 1 661 ? 35.310 -4.688 19.958 1.00 47.81 661 SER A C 1
ATOM 5273 O O . SER A 1 661 ? 36.410 -4.959 20.431 1.00 47.81 661 SER A O 1
ATOM 5275 N N . GLU A 1 662 ? 34.456 -5.630 19.550 1.00 55.38 662 GLU A N 1
ATOM 5276 C CA . GLU A 1 662 ? 34.756 -7.072 19.514 1.00 55.38 662 GLU A CA 1
ATOM 5277 C C . GLU A 1 662 ? 35.912 -7.389 18.539 1.00 55.38 662 GLU A C 1
ATOM 5279 O O . GLU A 1 662 ? 36.887 -8.027 18.938 1.00 55.38 662 GLU A O 1
ATOM 5284 N N . ASP A 1 663 ? 35.878 -6.863 17.308 1.00 57.19 663 ASP A N 1
ATOM 5285 C CA . ASP A 1 663 ? 36.957 -6.992 16.313 1.00 57.19 663 ASP A CA 1
ATOM 5286 C C . ASP A 1 663 ? 38.276 -6.366 16.834 1.00 57.19 663 ASP A C 1
ATOM 5288 O O . ASP A 1 663 ? 39.341 -6.980 16.749 1.00 57.19 663 ASP A O 1
ATOM 5292 N N . SER A 1 664 ? 38.214 -5.185 17.471 1.00 55.19 664 SER A N 1
ATOM 5293 C CA . SER A 1 664 ? 39.393 -4.532 18.076 1.00 55.19 664 SER A CA 1
ATOM 5294 C C . SER A 1 664 ? 39.992 -5.341 19.236 1.00 55.19 664 SER A C 1
ATOM 5296 O O . SER A 1 664 ? 41.210 -5.368 19.416 1.00 55.19 664 SER A O 1
ATOM 5298 N N . GLN A 1 665 ? 39.155 -6.010 20.036 1.00 53.41 665 GLN A N 1
ATOM 5299 C CA . GLN A 1 665 ? 39.615 -6.911 21.097 1.00 53.41 665 GLN A CA 1
ATOM 5300 C C . GLN A 1 665 ? 40.212 -8.202 20.521 1.00 53.41 665 GLN A C 1
ATOM 5302 O O . GLN A 1 665 ? 41.189 -8.713 21.068 1.00 53.41 665 GLN A O 1
ATOM 5307 N N . ALA A 1 666 ? 39.692 -8.707 19.398 1.00 58.16 666 ALA A N 1
ATOM 5308 C CA . ALA A 1 666 ? 40.267 -9.855 18.703 1.00 58.16 666 ALA A CA 1
ATOM 5309 C C . ALA A 1 666 ? 41.686 -9.560 18.179 1.00 58.16 666 ALA A C 1
ATOM 5311 O O . ALA A 1 666 ? 42.588 -10.370 18.400 1.00 58.16 666 ALA A O 1
ATOM 5312 N N . GLU A 1 667 ? 41.926 -8.391 17.572 1.00 54.75 667 GLU A N 1
ATOM 5313 C CA . GLU A 1 667 ? 43.270 -7.980 17.124 1.00 54.75 667 GLU A CA 1
ATOM 5314 C C . GLU A 1 667 ? 44.254 -7.779 18.295 1.00 54.75 667 GLU A C 1
ATOM 5316 O O . GLU A 1 667 ? 45.421 -8.182 18.214 1.00 54.75 667 GLU A O 1
ATOM 5321 N N . GLN A 1 668 ? 43.795 -7.220 19.422 1.00 52.75 668 GLN A N 1
ATOM 5322 C CA . GLN A 1 668 ? 44.619 -7.075 20.632 1.00 52.75 668 GLN A CA 1
ATOM 5323 C C . GLN A 1 668 ? 44.960 -8.430 21.275 1.00 52.75 668 GLN A C 1
ATOM 5325 O O . GLN A 1 668 ? 46.106 -8.654 21.667 1.00 52.75 668 GLN A O 1
ATOM 5330 N N . ASN A 1 669 ? 44.014 -9.370 21.327 1.00 54.16 669 ASN A N 1
ATOM 5331 C CA . ASN A 1 669 ? 44.267 -10.716 21.847 1.00 54.16 669 ASN A CA 1
ATOM 5332 C C . ASN A 1 669 ? 45.188 -11.528 20.915 1.00 54.16 669 ASN A C 1
ATOM 5334 O O . ASN A 1 669 ? 46.088 -12.226 21.387 1.00 54.16 669 ASN A O 1
ATOM 5338 N N . ALA A 1 670 ? 45.027 -11.402 19.592 1.00 53.31 670 ALA A N 1
ATOM 5339 C CA . ALA A 1 670 ? 45.906 -12.043 18.613 1.00 53.31 670 ALA A CA 1
ATOM 5340 C C . ALA A 1 670 ? 47.362 -11.553 18.732 1.00 53.31 670 ALA A C 1
ATOM 5342 O O . ALA A 1 670 ? 48.290 -12.365 18.757 1.00 53.31 670 ALA A O 1
ATOM 5343 N N . SER A 1 671 ? 47.564 -10.238 18.875 1.00 52.34 671 SER A N 1
ATOM 5344 C CA . SER A 1 671 ? 48.900 -9.641 19.013 1.00 52.34 671 SER A CA 1
ATOM 5345 C C . SER A 1 671 ? 49.578 -9.943 20.361 1.00 52.34 671 SER A C 1
ATOM 5347 O O . SER A 1 671 ? 50.803 -10.099 20.410 1.00 52.34 671 SER A O 1
ATOM 5349 N N . GLN A 1 672 ? 48.813 -10.142 21.443 1.00 52.19 672 GLN A N 1
ATOM 5350 C CA . GLN A 1 672 ? 49.353 -10.671 22.704 1.00 52.19 672 GLN A CA 1
ATOM 5351 C C . GLN A 1 672 ? 49.807 -12.133 22.570 1.00 52.19 672 GLN A C 1
ATOM 5353 O O . GLN A 1 672 ? 50.912 -12.469 23.005 1.00 52.19 672 GLN A O 1
ATOM 5358 N N . HIS A 1 673 ? 49.031 -12.990 21.895 1.00 49.69 673 HIS A N 1
ATOM 5359 C CA . HIS A 1 673 ? 49.424 -14.387 21.685 1.00 49.69 673 HIS A CA 1
ATOM 5360 C C . HIS A 1 673 ? 50.695 -14.538 20.835 1.00 49.69 673 HIS A C 1
ATOM 5362 O O . HIS A 1 673 ? 51.544 -15.371 21.167 1.00 49.69 673 HIS A O 1
ATOM 5368 N N . THR A 1 674 ? 50.904 -13.692 19.817 1.00 47.03 674 THR A N 1
ATOM 5369 C CA . THR A 1 674 ? 52.159 -13.701 19.039 1.00 47.03 674 THR A CA 1
ATOM 5370 C C . THR A 1 674 ? 53.400 -13.345 19.862 1.00 47.03 674 THR A C 1
ATOM 5372 O O . THR A 1 674 ? 54.483 -13.835 19.555 1.00 47.03 674 THR A O 1
ATOM 5375 N N . HIS A 1 675 ? 53.267 -12.555 20.935 1.00 46.91 675 HIS A N 1
ATOM 5376 C CA . HIS A 1 675 ? 54.398 -12.211 21.804 1.00 46.91 675 HIS A CA 1
ATOM 5377 C C . HIS A 1 675 ? 54.747 -13.294 22.838 1.00 46.91 675 HIS A C 1
ATOM 5379 O O . HIS A 1 675 ? 55.882 -13.333 23.311 1.00 46.91 675 HIS A O 1
ATOM 5385 N N . THR A 1 676 ? 53.817 -14.195 23.166 1.00 49.12 676 THR A N 1
ATOM 5386 C CA . THR A 1 676 ? 54.045 -15.289 24.132 1.00 49.12 676 THR A CA 1
ATOM 5387 C C . THR A 1 676 ? 54.581 -16.585 23.519 1.00 49.12 676 THR A C 1
ATOM 5389 O O . THR A 1 676 ? 55.120 -17.415 24.245 1.00 49.12 676 THR A O 1
ATOM 5392 N N . SER A 1 677 ? 54.486 -16.768 22.198 1.00 45.62 677 SER A N 1
ATOM 5393 C CA . SER A 1 677 ? 54.969 -17.980 21.507 1.00 45.62 677 SER A CA 1
ATOM 5394 C C . SER A 1 677 ? 56.427 -17.903 21.027 1.00 45.62 677 SER A C 1
ATOM 5396 O O . SER A 1 677 ? 56.921 -18.858 20.440 1.00 45.62 677 SER A O 1
ATOM 5398 N N . GLY A 1 678 ? 57.135 -16.797 21.280 1.00 45.47 678 GLY A N 1
ATOM 5399 C CA . GLY A 1 678 ? 58.526 -16.587 20.849 1.00 45.47 678 GLY A CA 1
ATOM 5400 C C . GLY A 1 678 ? 59.608 -17.112 21.804 1.00 45.47 678 GLY A C 1
ATOM 5401 O O . GLY A 1 678 ? 60.752 -16.683 21.693 1.00 45.47 678 GLY A O 1
ATOM 5402 N N . PHE A 1 679 ? 59.259 -17.959 22.781 1.00 46.97 679 PHE A N 1
ATOM 5403 C CA . PHE A 1 679 ? 60.171 -18.366 23.861 1.00 46.97 679 PHE A CA 1
ATOM 5404 C C . PHE A 1 679 ? 60.021 -19.840 24.290 1.00 46.97 679 PHE A C 1
ATOM 5406 O O . PHE A 1 679 ? 59.940 -20.133 25.479 1.00 46.97 679 PHE A O 1
ATOM 5413 N N . LEU A 1 680 ? 60.009 -20.777 23.331 1.00 42.19 680 LEU A N 1
ATOM 5414 C CA . LEU A 1 680 ? 60.420 -22.181 23.532 1.00 42.19 680 LEU A CA 1
ATOM 5415 C C . LEU A 1 680 ? 60.541 -22.917 22.180 1.00 42.19 680 LEU A C 1
ATOM 5417 O O . LEU A 1 680 ? 59.550 -22.998 21.461 1.00 42.19 680 LEU A O 1
ATOM 5421 N N . LEU A 1 681 ? 61.726 -23.504 21.933 1.00 34.81 681 LEU A N 1
ATOM 5422 C CA . LEU A 1 681 ? 62.156 -24.261 20.735 1.00 34.81 681 LEU A CA 1
ATOM 5423 C C . LEU A 1 681 ? 62.303 -23.435 19.441 1.00 34.81 681 LEU A C 1
ATOM 5425 O O . LEU A 1 681 ? 61.366 -23.414 18.618 1.00 34.81 681 LEU A O 1
#

Organism: Lates japonicus (NCBI:txid270547)

Secondary structure (DSSP, 8-state):
---------GGGTTT--EEEEEEEE------------SS---EEEEEEEE-HHHHHHHHHHHSSEE----SHHHHHHHTTS--SS-EEEEEETTTTB-TTS---S---B-TT----GGG--EEEE-TTS-EEEE-TTS-EEEEEE------S--PPPPEEEEEEEEEE-HHHHHHHHHHHSSEE----SHHHHHT----TT-----B-SEE--TTGGGS-SSS-----EETTT--S---------------------------------------------------------------------PPPPPPPPPPPPP-TTT-SPP-SEETTEE--HHHHHHHHHHHHTT-----SSSS-----TTGGGS-HHHHHHHHHTTT--STT-PPP----------------------HHHHHHHHHHHHHHHHHS--GGGS--EE--TT-SS--S--HHHHHHHHHHHHHHHHHHHHHHTTSTTGGGS-HHHHHHHHHHHHHHHHHHHHHTTEEGGGTEEE-TTSEEEEHHHHIIIIIGGGHHHHHHHHHHHGGGT--HHHHHHHHHHHHS-TT-SS-SSHHHHHHHHHHHHHHHHHHHHHH-TT-TTHHHHHHTHHHHHHHHHHHHHHHHHHHTTTSSSPPPHHHHHHH--HHHHHHHHHHHHHHHHHHHHHHHHHHHSSS--

Radius of gyration: 37.67 Å; chains: 1; bounding box: 121×74×107 Å

pLDDT: mean 70.23, std 24.74, range [19.2, 98.62]